Protein AF-0000000068158642 (afdb_homodimer)

pLDDT: mean 94.99, std 10.44, range [26.94, 99.0]

Organism: Acanthamoeba castellanii (strain ATCC 30010 / Neff) (NCBI:txid1257118)

Secondary structure (DSSP, 8-state):
-----B-----S---PPBHHHHHHH--B---B-SPPPPHHHHHHHHHHHHT---GGG----EEEEEEHHHHHHHHHHHHHHHHHT----SS---GGG--HHHHHHHHHHHHHHHHHTT--TT-HHHHHHHHHGGGGGGG-SEEEEEEE---TTSHHHHHHHHHHHHHHHHHHHHTT-EEEEEGGGGGGHHHHHHHHT--TTSEEEEEEEEESB-TT-GGGG----B--HHHHEEEE-/-----B-----S---PPBHHHHHHH--B---B-SPPPPHHHHHHHHHHHHT---GGG----EEEEEEHHHHHHHHHHHHHHHHHT----SS---GGG--HHHHHHHHHHHHHHHHHTT--TT-HHHHHHHHHGGGGGGG-SEEEEEEE---TTSHHHHHHHHHHHHHHHHHHHHTT-EEEEEGGGGGGHHHHHHHHT--TTSEEEEEEEEESB-TT-GGGG----B--HHHHEEEE-

Foldseek 3Di:
DPPDDDDPDDPDDDQFDDLVCLVVVADAFLAADLDDDDPVLLVVLLNQLQPFAADVRPSFKDKDKDFDPLLVVQLVLVVVCVVVVNFDFPDDDDLVPQDDPRNVQVVVQVCLQCVLVVHDPPNPVSVSVSVSSVSCLSSFRIKMWIWGADDDPCVRVVVSSVRSVVSSQSSQSRVQKHKHKAQPVNRHQVSNCVSVVNDPRIHTRTMIRMHHHDCPDSSRVDDDDDDDCVVPDDDDD/DPPDDDDPPDPDDDQFDDLVCLVVVADAFLAADLDDDDPVLLVVLLNQLQPFAADVRPSFKDKDKDFDPLLVVQLVLVVVCVVVVNFDFPDDDDLVPQDDPRNVQVVVQVCLQCVLVVHDPPNPVSVSVSVSSVSCLSSFRIKMWIWGADDDPCVRVVVSSVRSVVSSQSSQSRVQKHKHKAQPVNRHQVSNCVSVVNDPRIHTRTMIRMHHHDCPDSSRVDDDDDDDCVVPDDDDD

InterPro domains:
  IPR000415 Nitroreductase-like [G3DSA:3.40.109.10] (5-233)
  IPR000415 Nitroreductase-like [SSF55469] (18-235)
  IPR029479 Nitroreductase [PF00881] (23-212)

Nearest PDB structures (foldseek):
  2wzw-assembly1_A  TM=9.765E-01  e=5.712E-23  Mycolicibacterium smegmatis MC2 155
  7dp0-assembly1_B  TM=9.564E-01  e=5.219E-20  Sphingopyxis sp.
  3gr3-assembly1_B  TM=9.507E-01  e=3.679E-20  Bartonella henselae str. Houston-1
  7dp2-assembly1_B  TM=9.482E-01  e=2.517E-19  Sphingopyxis sp.
  7dp1-assembly1_B  TM=9.416E-01  e=1.532E-18  Sphingopyxis sp.

Radius of gyration: 21.52 Å; Cα contacts (8 Å, |Δi|>4): 950; chains: 2; bounding box: 59×61×52 Å

Solvent-accessible surface area (backbone atoms only — not comparable to full-atom values): 24479 Å² total; per-residue (Å²): 129,83,80,66,56,46,78,78,79,74,92,59,91,79,82,44,34,35,33,64,58,16,46,60,64,47,59,61,44,45,23,28,32,69,59,71,72,58,66,70,58,54,50,51,28,49,57,48,17,59,50,41,69,32,80,62,53,31,64,61,55,39,34,36,39,32,21,62,65,44,36,54,51,49,26,51,53,48,46,54,29,58,75,68,69,56,70,37,49,72,63,80,84,59,79,84,51,42,56,71,71,30,30,52,35,29,50,52,44,50,51,46,47,34,52,48,62,70,39,56,91,84,35,60,67,51,48,51,54,58,60,48,37,63,47,50,39,33,46,28,37,30,32,41,37,41,24,27,68,76,40,94,70,32,31,69,61,27,18,31,46,16,16,26,50,41,38,32,46,40,41,31,29,21,68,72,29,32,32,23,81,32,58,72,58,15,39,34,30,52,59,52,26,66,79,70,70,50,64,84,70,49,39,38,62,34,25,31,28,28,27,38,63,27,86,80,30,47,44,45,70,47,77,85,62,31,74,47,64,78,78,34,44,46,82,42,90,130,83,80,66,56,46,77,79,80,73,93,59,90,80,82,42,34,35,33,64,58,17,45,60,63,47,60,61,43,47,22,29,31,68,59,71,72,55,66,70,58,54,51,52,28,50,57,50,17,57,51,41,70,33,79,62,51,30,65,60,54,39,34,37,40,32,21,63,66,45,35,55,52,49,27,51,53,48,46,54,30,60,75,67,69,58,70,36,48,70,61,81,84,60,78,83,52,43,56,70,71,31,30,52,34,29,51,52,44,50,50,46,48,34,52,47,62,70,39,56,90,84,34,62,66,53,47,51,55,58,60,48,36,63,47,51,40,34,47,27,36,31,33,41,36,42,24,27,68,75,43,94,70,32,30,68,60,26,18,28,45,16,17,26,48,41,40,32,47,41,42,32,30,22,68,71,31,32,32,23,80,31,59,72,58,16,38,35,28,52,58,50,26,64,77,71,70,49,63,85,70,49,37,37,64,35,26,32,27,28,25,38,63,27,86,81,31,47,45,46,72,48,78,84,60,30,74,47,62,79,80,33,47,46,82,41,90

Structure (mmCIF, N/CA/C/O backbone):
data_AF-0000000068158642-model_v1
#
loop_
_entity.id
_entity.type
_entity.pdbx_description
1 polymer Oxidoreductase
#
loop_
_atom_site.group_PDB
_atom_site.id
_atom_site.type_symbol
_atom_site.label_atom_id
_atom_site.label_alt_id
_atom_site.label_comp_id
_atom_site.label_asym_id
_atom_site.label_entity_id
_atom_site.label_seq_id
_atom_site.pdbx_PDB_ins_code
_atom_site.Cartn_x
_atom_site.Cartn_y
_atom_site.Cartn_z
_atom_site.occupancy
_atom_site.B_iso_or_equiv
_atom_site.auth_seq_id
_atom_site.auth_comp_id
_atom_site.auth_asym_id
_atom_site.auth_atom_id
_atom_site.pdbx_PDB_model_num
ATOM 1 N N . MET A 1 1 ? 29.781 3.342 4.121 1 26.94 1 MET A N 1
ATOM 2 C CA . MET A 1 1 ? 29.641 3.869 2.77 1 26.94 1 MET A CA 1
ATOM 3 C C . MET A 1 1 ? 28.297 4.555 2.594 1 26.94 1 MET A C 1
ATOM 5 O O . MET A 1 1 ? 27.25 4.004 2.971 1 26.94 1 MET A O 1
ATOM 9 N N . THR A 1 2 ? 28.219 5.852 2.5 1 36.25 2 THR A N 1
ATOM 10 C CA . THR A 1 2 ? 27.016 6.688 2.479 1 36.25 2 THR A CA 1
ATOM 11 C C . THR A 1 2 ? 26.125 6.312 1.304 1 36.25 2 THR A C 1
ATOM 13 O O . THR A 1 2 ? 26.547 6.359 0.149 1 36.25 2 THR A O 1
ATOM 16 N N . THR A 1 3 ? 25.156 5.48 1.402 1 42.94 3 THR A N 1
ATOM 17 C CA . THR A 1 3 ? 24.297 5.078 0.294 1 42.94 3 THR A CA 1
ATOM 18 C C . THR A 1 3 ? 23.766 6.301 -0.445 1 42.94 3 THR A C 1
ATOM 20 O O . THR A 1 3 ? 23.203 7.215 0.173 1 42.94 3 THR A O 1
ATOM 23 N N . GLU A 1 4 ? 24.328 6.473 -1.646 1 50.06 4 GLU A N 1
ATOM 24 C CA . GLU A 1 4 ? 23.891 7.582 -2.492 1 50.06 4 GLU A CA 1
ATOM 25 C C . GLU A 1 4 ? 22.438 7.422 -2.904 1 50.06 4 GLU A C 1
ATOM 27 O O . GLU A 1 4 ? 22.062 6.434 -3.541 1 50.06 4 GLU A O 1
ATOM 32 N N . LEU A 1 5 ? 21.547 8.281 -2.42 1 55.75 5 LEU A N 1
ATOM 33 C CA . LEU A 1 5 ? 20.141 8.32 -2.773 1 55.75 5 LEU A CA 1
ATOM 34 C C . LEU A 1 5 ? 19.953 8.781 -4.215 1 55.75 5 LEU A C 1
ATOM 36 O O . LEU A 1 5 ? 20.797 9.5 -4.754 1 55.75 5 LEU A O 1
ATOM 40 N N . VAL A 1 6 ? 19.016 8.156 -4.98 1 61.66 6 VAL A N 1
ATOM 41 C CA . VAL A 1 6 ? 18.797 8.453 -6.391 1 61.66 6 VAL A CA 1
ATOM 42 C C . VAL A 1 6 ? 17.391 9.008 -6.598 1 61.66 6 VAL A C 1
ATOM 44 O O . VAL A 1 6 ? 16.469 8.648 -5.863 1 61.66 6 VAL A O 1
ATOM 47 N N . ARG A 1 7 ? 17.25 10.055 -7.492 1 63.97 7 ARG A N 1
ATOM 48 C CA . ARG A 1 7 ? 15.969 10.484 -8.023 1 63.97 7 ARG A CA 1
ATOM 49 C C . ARG A 1 7 ? 15.75 9.961 -9.438 1 63.97 7 ARG A C 1
ATOM 51 O O . ARG A 1 7 ? 16.625 10.109 -10.297 1 63.97 7 ARG A O 1
ATOM 58 N N . TYR A 1 8 ? 14.742 9.242 -9.727 1 60.84 8 TYR A N 1
ATOM 59 C CA . TYR A 1 8 ? 14.484 8.664 -11.039 1 60.84 8 TYR A CA 1
ATOM 60 C C . TYR A 1 8 ? 13.766 9.664 -11.945 1 60.84 8 TYR A C 1
ATOM 62 O O . TYR A 1 8 ? 12.539 9.797 -11.883 1 60.84 8 TYR A O 1
ATOM 70 N N . ASN A 1 9 ? 14.5 10.695 -12.523 1 55.75 9 ASN A N 1
ATOM 71 C CA . ASN A 1 9 ? 13.945 11.711 -13.414 1 55.75 9 ASN A CA 1
ATOM 72 C C . ASN A 1 9 ? 14.312 11.445 -14.867 1 55.75 9 ASN A C 1
ATOM 74 O O . ASN A 1 9 ? 15.492 11.461 -15.219 1 55.75 9 ASN A O 1
ATOM 78 N N . ASP A 1 10 ? 13.727 10.328 -15.594 1 57.44 10 ASP A N 1
ATOM 79 C CA . ASP A 1 10 ? 14.266 10.062 -16.922 1 57.44 10 ASP A CA 1
ATOM 80 C C . ASP A 1 10 ? 13.391 10.695 -18 1 57.44 10 ASP A C 1
ATOM 82 O O . ASP A 1 10 ? 12.164 10.68 -17.906 1 57.44 10 ASP A O 1
ATOM 86 N N . ASN A 1 11 ? 13.969 11.57 -18.812 1 54.75 11 ASN A N 1
ATOM 87 C CA . ASN A 1 11 ? 13.484 12.266 -20 1 54.75 11 ASN A CA 1
ATOM 88 C C . ASN A 1 11 ? 13.25 11.297 -21.156 1 54.75 11 ASN A C 1
ATOM 90 O O . ASN A 1 11 ? 13.109 11.719 -22.297 1 54.75 11 ASN A O 1
ATOM 94 N N . LYS A 1 12 ? 13.219 9.938 -20.922 1 61.53 12 LYS A N 1
ATOM 95 C CA . LYS A 1 12 ? 12.938 9.055 -22.047 1 61.53 12 LYS A CA 1
ATOM 96 C C . LYS A 1 12 ? 11.445 9.023 -22.375 1 61.53 12 LYS A C 1
ATOM 98 O O . LYS A 1 12 ? 10.625 9.383 -21.531 1 61.53 12 LYS A O 1
ATOM 103 N N . ALA A 1 13 ? 11.219 8.664 -23.625 1 72.38 13 ALA A N 1
ATOM 104 C CA . ALA A 1 13 ? 9.836 8.5 -24.062 1 72.38 13 ALA A CA 1
ATOM 105 C C . ALA A 1 13 ? 9.023 7.711 -23.031 1 72.38 13 ALA A C 1
ATOM 107 O O . ALA A 1 13 ? 9.484 6.691 -22.516 1 72.38 13 ALA A O 1
ATOM 108 N N . ASP A 1 14 ? 7.973 8.359 -22.484 1 86.62 14 ASP A N 1
ATOM 109 C CA . ASP A 1 14 ? 7.066 7.742 -21.531 1 86.62 14 ASP A CA 1
ATOM 110 C C . ASP A 1 14 ? 5.895 7.066 -22.234 1 86.62 14 ASP A C 1
ATOM 112 O O . ASP A 1 14 ? 4.98 7.742 -22.719 1 86.62 14 ASP A O 1
ATOM 116 N N . ASP A 1 15 ? 6 5.738 -22.25 1 90.12 15 ASP A N 1
ATOM 117 C CA . ASP A 1 15 ? 4.961 5 -22.969 1 90.12 15 ASP A CA 1
ATOM 118 C C . ASP A 1 15 ? 4.004 4.32 -21.984 1 90.12 15 ASP A C 1
ATOM 120 O O . ASP A 1 15 ? 3.297 3.379 -22.359 1 90.12 15 ASP A O 1
ATOM 124 N N . THR A 1 16 ? 4.035 4.766 -20.75 1 97.5 16 THR A N 1
ATOM 125 C CA . THR A 1 16 ? 3.113 4.164 -19.797 1 97.5 16 THR A CA 1
ATOM 126 C C . THR A 1 16 ? 1.706 4.727 -19.969 1 97.5 16 THR A C 1
ATOM 128 O O . THR A 1 16 ? 1.535 5.832 -20.484 1 97.5 16 THR A O 1
ATOM 131 N N . LEU A 1 17 ? 0.718 3.979 -19.594 1 97.31 17 LEU A N 1
ATOM 132 C CA . LEU A 1 17 ? -0.669 4.43 -19.578 1 97.31 17 LEU A CA 1
ATOM 133 C C . LEU A 1 17 ? -0.838 5.633 -18.656 1 97.31 17 LEU A C 1
ATOM 135 O O . LEU A 1 17 ? 0.002 5.883 -17.781 1 97.31 17 LEU A O 1
ATOM 139 N N . THR A 1 18 ? -1.949 6.363 -18.875 1 97.38 18 THR A N 1
ATOM 140 C CA . THR A 1 18 ? -2.305 7.371 -17.875 1 97.38 18 THR A CA 1
ATOM 141 C C . THR A 1 18 ? -2.572 6.723 -16.516 1 97.38 18 THR A C 1
ATOM 143 O O . THR A 1 18 ? -2.834 5.52 -16.438 1 97.38 18 THR A O 1
ATOM 146 N N . PHE A 1 19 ? -2.51 7.504 -15.547 1 98.44 19 PHE A N 1
ATOM 147 C CA . PHE A 1 19 ? -2.74 6.934 -14.227 1 98.44 19 PHE A CA 1
ATOM 148 C C . PHE A 1 19 ? -4.145 6.352 -14.125 1 98.44 19 PHE A C 1
ATOM 150 O O . PHE A 1 19 ? -4.328 5.242 -13.617 1 98.44 19 PHE A O 1
ATOM 157 N N . LYS A 1 20 ? -5.121 7.098 -14.508 1 97.69 20 LYS A N 1
ATOM 158 C CA . LYS A 1 20 ? -6.508 6.645 -14.398 1 97.69 20 LYS A CA 1
ATOM 159 C C . LYS A 1 20 ? -6.719 5.34 -15.156 1 97.69 20 LYS A C 1
ATOM 161 O O . LYS A 1 20 ? -7.336 4.406 -14.641 1 97.69 20 LYS A O 1
ATOM 166 N N . GLN A 1 21 ? -6.195 5.238 -16.344 1 96.5 21 GLN A N 1
ATOM 167 C CA . GLN A 1 21 ? -6.289 3.996 -17.094 1 96.5 21 GLN A CA 1
ATOM 168 C C . GLN A 1 21 ? -5.586 2.854 -16.375 1 96.5 21 GLN A C 1
ATOM 170 O O . GLN A 1 21 ? -6.094 1.731 -16.328 1 96.5 21 GLN A O 1
ATOM 175 N N . THR A 1 22 ? -4.387 3.174 -15.836 1 98.25 22 THR A N 1
ATOM 176 C CA . THR A 1 22 ? -3.584 2.174 -15.141 1 98.25 22 THR A CA 1
ATOM 177 C C . THR A 1 22 ? -4.359 1.579 -13.969 1 98.25 22 THR A C 1
ATOM 179 O O . THR A 1 22 ? -4.5 0.358 -13.867 1 98.25 22 THR A O 1
ATOM 182 N N . VAL A 1 23 ? -4.887 2.426 -13.117 1 97.94 23 VAL A N 1
ATOM 183 C CA . VAL A 1 23 ? -5.488 1.984 -11.859 1 97.94 23 VAL A CA 1
ATOM 184 C C . VAL A 1 23 ? -6.824 1.297 -12.141 1 97.94 23 VAL A C 1
ATOM 186 O O . VAL A 1 23 ? -7.188 0.338 -11.453 1 97.94 23 VAL A O 1
ATOM 189 N N . ARG A 1 24 ? -7.547 1.71 -13.125 1 94.88 24 ARG A N 1
ATOM 190 C CA . ARG A 1 24 ? -8.883 1.18 -13.398 1 94.88 24 ARG A CA 1
ATOM 191 C C . ARG A 1 24 ? -8.805 -0.094 -14.234 1 94.88 24 ARG A C 1
ATOM 193 O O . ARG A 1 24 ? -9.773 -0.852 -14.305 1 94.88 24 ARG A O 1
ATOM 200 N N . SER A 1 25 ? -7.645 -0.332 -14.82 1 93.94 25 SER A N 1
ATOM 201 C CA . SER A 1 25 ? -7.504 -1.557 -15.602 1 93.94 25 SER A CA 1
ATOM 202 C C . SER A 1 25 ? -6.766 -2.633 -14.812 1 93.94 25 SER A C 1
ATOM 204 O O . SER A 1 25 ? -6.789 -3.809 -15.18 1 93.94 25 SER A O 1
ATOM 206 N N . ARG A 1 26 ? -6.055 -2.221 -13.766 1 97.31 26 ARG A N 1
ATOM 207 C CA . ARG A 1 26 ? -5.324 -3.207 -12.977 1 97.31 26 ARG A CA 1
ATOM 208 C C . ARG A 1 26 ? -6.273 -4.219 -12.344 1 97.31 26 ARG A C 1
ATOM 210 O O . ARG A 1 26 ? -7.277 -3.84 -11.742 1 97.31 26 ARG A O 1
ATOM 217 N N . ARG A 1 27 ? -5.996 -5.41 -12.477 1 96 27 ARG A N 1
ATOM 218 C CA . ARG A 1 27 ? -6.691 -6.523 -11.836 1 96 27 ARG A CA 1
ATOM 219 C C . ARG A 1 27 ? -5.715 -7.637 -11.477 1 96 27 ARG A C 1
ATOM 221 O O . ARG A 1 27 ? -4.562 -7.629 -11.906 1 96 27 ARG A O 1
ATOM 228 N N . SER A 1 28 ? -6.18 -8.555 -10.633 1 97.75 28 SER A N 1
ATOM 229 C CA . SER A 1 28 ? -5.355 -9.711 -10.281 1 97.75 28 SER A CA 1
ATOM 230 C C . SER A 1 28 ? -5.465 -10.805 -11.336 1 97.75 28 SER A C 1
ATOM 232 O O . SER A 1 28 ? -6.523 -11.422 -11.492 1 97.75 28 SER A O 1
ATOM 234 N N . TYR A 1 29 ? -4.367 -11.031 -12.039 1 97.81 29 TYR A N 1
ATOM 235 C CA . TYR A 1 29 ? -4.316 -12.086 -13.047 1 97.81 29 TYR A CA 1
ATOM 236 C C . TYR A 1 29 ? -3.889 -13.406 -12.422 1 97.81 29 TYR A C 1
ATOM 238 O O . TYR A 1 29 ? -2.947 -13.453 -11.625 1 97.81 29 TYR A O 1
ATOM 246 N N . ARG A 1 30 ? -4.566 -14.461 -12.797 1 98.25 30 ARG A N 1
ATOM 247 C CA . ARG A 1 30 ? -4.258 -15.789 -12.281 1 98.25 30 ARG A CA 1
ATOM 248 C C . ARG A 1 30 ? -3.941 -16.766 -13.414 1 98.25 30 ARG A C 1
ATOM 250 O O . ARG A 1 30 ? -4.469 -17.875 -13.453 1 98.25 30 ARG A O 1
ATOM 257 N N . GLY A 1 31 ? -3.119 -16.359 -14.273 1 98.5 31 GLY A N 1
ATOM 258 C CA . GLY A 1 31 ? -2.588 -17.062 -15.422 1 98.5 31 GLY A CA 1
ATOM 259 C C . GLY A 1 31 ? -1.675 -16.219 -16.281 1 98.5 31 GLY A C 1
ATOM 260 O O . GLY A 1 31 ? -2.033 -15.094 -16.656 1 98.5 31 GLY A O 1
ATOM 261 N N . PHE A 1 32 ? -0.493 -16.766 -16.609 1 98.88 32 PHE A N 1
ATOM 262 C CA . PHE A 1 32 ? 0.506 -15.977 -17.328 1 98.88 32 PHE A CA 1
ATOM 263 C C . PHE A 1 32 ? 1.149 -16.797 -18.438 1 98.88 32 PHE A C 1
ATOM 265 O O . PHE A 1 32 ? 1.192 -18.031 -18.359 1 98.88 32 PHE A O 1
ATOM 272 N N . LEU A 1 33 ? 1.556 -16.031 -19.484 1 98.62 33 LEU A N 1
ATOM 273 C CA . LEU A 1 33 ? 2.416 -16.656 -20.484 1 98.62 33 LEU A CA 1
ATOM 274 C C . LEU A 1 33 ? 3.816 -16.891 -19.938 1 98.62 33 LEU A C 1
ATOM 276 O O . LEU A 1 33 ? 4.258 -16.172 -19.031 1 98.62 33 LEU A O 1
ATOM 280 N N . SER A 1 34 ? 4.539 -17.859 -20.547 1 98 34 SER A N 1
ATOM 281 C CA . SER A 1 34 ? 5.883 -18.188 -20.078 1 98 34 SER A CA 1
ATOM 282 C C . SER A 1 34 ? 6.906 -17.172 -20.578 1 98 34 SER A C 1
ATOM 284 O O . SER A 1 34 ? 8.055 -17.172 -20.125 1 98 34 SER A O 1
ATOM 286 N N . THR A 1 35 ? 6.527 -16.219 -21.469 1 98.06 35 THR A N 1
ATOM 287 C CA . THR A 1 35 ? 7.438 -15.227 -22.031 1 98.06 35 THR A CA 1
ATOM 288 C C . THR A 1 35 ? 8.031 -14.352 -20.922 1 98.06 35 THR A C 1
ATOM 290 O O . THR A 1 35 ? 7.293 -13.68 -20.203 1 98.06 35 THR A O 1
ATOM 293 N N . PRO A 1 36 ? 9.367 -14.391 -20.844 1 98.5 36 PRO A N 1
ATOM 294 C CA . PRO A 1 36 ? 9.969 -13.555 -19.797 1 98.5 36 PRO A CA 1
ATOM 295 C C . PRO A 1 36 ? 9.781 -12.062 -20.062 1 98.5 36 PRO A C 1
ATOM 297 O O . PRO A 1 36 ? 9.828 -11.625 -21.219 1 98.5 36 PRO A O 1
ATOM 300 N N . VAL A 1 37 ? 9.594 -11.359 -19.031 1 98.81 37 VAL A N 1
ATOM 301 C CA . VAL A 1 37 ? 9.594 -9.906 -19.125 1 98.81 37 VAL A CA 1
ATOM 302 C C . VAL A 1 37 ? 11.023 -9.406 -19.312 1 98.81 37 VAL A C 1
ATOM 304 O O . VAL A 1 37 ? 11.938 -9.836 -18.609 1 98.81 37 VAL A O 1
ATOM 307 N N . PRO A 1 38 ? 11.289 -8.469 -20.234 1 98.12 38 PRO A N 1
ATOM 308 C CA . PRO A 1 38 ? 12.641 -7.934 -20.406 1 98.12 38 PRO A CA 1
ATOM 309 C C . PRO A 1 38 ? 13.188 -7.285 -19.141 1 98.12 38 PRO A C 1
ATOM 311 O O . PRO A 1 38 ? 12.445 -6.609 -18.422 1 98.12 38 PRO A O 1
ATOM 314 N N . ASP A 1 39 ? 14.484 -7.469 -18.953 1 97.19 39 ASP A N 1
ATOM 315 C CA . ASP A 1 39 ? 15.156 -6.965 -17.766 1 97.19 39 ASP A CA 1
ATOM 316 C C . ASP A 1 39 ? 14.953 -5.457 -17.609 1 97.19 39 ASP A C 1
ATOM 318 O O . ASP A 1 39 ? 14.766 -4.953 -16.5 1 97.19 39 ASP A O 1
ATOM 322 N N . GLU A 1 40 ? 15.039 -4.746 -18.672 1 96.56 40 GLU A N 1
ATOM 323 C CA . GLU A 1 40 ? 14.906 -3.295 -18.625 1 96.56 40 GLU A CA 1
ATOM 324 C C . GLU A 1 40 ? 13.539 -2.877 -18.094 1 96.56 40 GLU A C 1
ATOM 326 O O . GLU A 1 40 ? 13.422 -1.875 -17.391 1 96.56 40 GLU A O 1
ATOM 331 N N . ILE A 1 41 ? 12.492 -3.625 -18.453 1 97.94 41 ILE A N 1
ATOM 332 C CA . ILE A 1 41 ? 11.141 -3.328 -18 1 97.94 41 ILE A CA 1
ATOM 333 C C . ILE A 1 41 ? 11.031 -3.637 -16.5 1 97.94 41 ILE A C 1
ATOM 335 O O . ILE A 1 41 ? 10.469 -2.85 -15.742 1 97.94 41 ILE A O 1
ATOM 339 N N . ILE A 1 42 ? 11.641 -4.754 -16.047 1 98.62 42 ILE A N 1
ATOM 340 C CA . ILE A 1 42 ? 11.625 -5.105 -14.625 1 98.62 42 ILE A CA 1
ATOM 341 C C . ILE A 1 42 ? 12.336 -4.016 -13.82 1 98.62 42 ILE A C 1
ATOM 343 O O . ILE A 1 42 ? 11.852 -3.615 -12.758 1 98.62 42 ILE A O 1
ATOM 347 N N . GLN A 1 43 ? 13.438 -3.514 -14.344 1 97.75 43 GLN A N 1
ATOM 348 C CA . GLN A 1 43 ? 14.172 -2.443 -13.672 1 97.75 43 GLN A CA 1
ATOM 349 C C . GLN A 1 43 ? 13.312 -1.188 -13.539 1 97.75 43 GLN A C 1
ATOM 351 O O . GLN A 1 43 ? 13.297 -0.549 -12.484 1 97.75 43 GLN A O 1
ATOM 356 N N . GLU A 1 44 ? 12.562 -0.827 -14.578 1 97.44 44 GLU A N 1
ATOM 357 C CA . GLU A 1 44 ? 11.695 0.346 -14.523 1 97.44 44 GLU A CA 1
ATOM 358 C C . GLU A 1 44 ? 10.578 0.158 -13.5 1 97.44 44 GLU A C 1
ATOM 360 O O . GLU A 1 44 ? 10.227 1.093 -12.781 1 97.44 44 GLU A O 1
ATOM 365 N N . VAL A 1 45 ? 10.031 -1.035 -13.445 1 98.62 45 VAL A N 1
ATOM 366 C CA . VAL A 1 45 ? 8.977 -1.345 -12.484 1 98.62 45 VAL A CA 1
ATOM 367 C C . VAL A 1 45 ? 9.523 -1.197 -11.062 1 98.62 45 VAL A C 1
ATOM 369 O O . VAL A 1 45 ? 8.867 -0.618 -10.195 1 98.62 45 VAL A O 1
ATOM 372 N N . LEU A 1 46 ? 10.734 -1.69 -10.852 1 98.69 46 LEU A N 1
ATOM 373 C CA . LEU A 1 46 ? 11.359 -1.625 -9.531 1 98.69 46 LEU A CA 1
ATOM 374 C C . LEU A 1 46 ? 11.68 -0.182 -9.156 1 98.69 46 LEU A C 1
ATOM 376 O O . LEU A 1 46 ? 11.484 0.218 -8 1 98.69 46 LEU A O 1
ATOM 380 N N . LYS A 1 47 ? 12.156 0.606 -10.086 1 97.25 47 LYS A N 1
ATOM 381 C CA . LYS A 1 47 ? 12.406 2.02 -9.82 1 97.25 47 LYS A CA 1
ATOM 382 C C . LYS A 1 47 ? 11.125 2.736 -9.398 1 97.25 47 LYS A C 1
ATOM 384 O O . LYS A 1 47 ? 11.133 3.539 -8.461 1 97.25 47 LYS A O 1
ATOM 389 N N . ASP A 1 48 ? 10.023 2.457 -10.117 1 98.12 48 ASP A N 1
ATOM 390 C CA . ASP A 1 48 ? 8.742 3.035 -9.742 1 98.12 48 ASP A CA 1
ATOM 391 C C . ASP A 1 48 ? 8.344 2.621 -8.328 1 98.12 48 ASP A C 1
ATOM 393 O O . ASP A 1 48 ? 7.945 3.461 -7.516 1 98.12 48 ASP A O 1
ATOM 397 N N . ALA A 1 49 ? 8.453 1.331 -8.008 1 98.69 49 ALA A N 1
ATOM 398 C CA . ALA A 1 49 ? 8.047 0.807 -6.707 1 98.69 49 ALA A CA 1
ATOM 399 C C . ALA A 1 49 ? 8.852 1.455 -5.582 1 98.69 49 ALA A C 1
ATOM 401 O O . ALA A 1 49 ? 8.312 1.746 -4.516 1 98.69 49 ALA A O 1
ATOM 402 N N . GLN A 1 50 ? 10.086 1.78 -5.836 1 97.25 50 GLN A N 1
ATOM 403 C CA . GLN A 1 50 ? 10.977 2.369 -4.84 1 97.25 50 GLN A CA 1
ATOM 404 C C . GLN A 1 50 ? 10.547 3.789 -4.484 1 97.25 50 GLN A C 1
ATOM 406 O O . GLN A 1 50 ? 10.961 4.332 -3.459 1 97.25 50 GLN A O 1
ATOM 411 N N . CYS A 1 51 ? 9.75 4.375 -5.297 1 97.44 51 CYS A N 1
ATOM 412 C CA . CYS A 1 51 ? 9.305 5.746 -5.059 1 97.44 51 CYS A CA 1
ATOM 413 C C . CYS A 1 51 ? 8.172 5.785 -4.043 1 97.44 51 CYS A C 1
ATOM 415 O O . CYS A 1 51 ? 7.73 6.863 -3.643 1 97.44 51 CYS A O 1
ATOM 417 N N . ALA A 1 52 ? 7.719 4.594 -3.576 1 98.38 52 ALA A N 1
ATOM 418 C CA . ALA A 1 52 ? 6.68 4.555 -2.549 1 98.38 52 ALA A CA 1
ATOM 419 C C . ALA A 1 52 ? 7.148 5.238 -1.269 1 98.38 52 ALA A C 1
ATOM 421 O O . ALA A 1 52 ? 8.328 5.164 -0.913 1 98.38 52 ALA A O 1
ATOM 422 N N . PRO A 1 53 ? 6.223 5.984 -0.584 1 98.44 53 PRO A N 1
ATOM 423 C CA . PRO A 1 53 ? 6.594 6.484 0.743 1 98.44 53 PRO A CA 1
ATOM 424 C C . PRO A 1 53 ? 6.703 5.367 1.781 1 98.44 53 PRO A C 1
ATOM 426 O O . PRO A 1 53 ? 6.227 4.254 1.548 1 98.44 53 PRO A O 1
ATOM 429 N N . SER A 1 54 ? 7.367 5.629 2.83 1 98.62 54 SER A N 1
ATOM 430 C CA . SER A 1 54 ? 7.418 4.785 4.02 1 98.62 54 SER A CA 1
ATOM 431 C C . SER A 1 54 ? 7.551 5.625 5.285 1 98.62 54 SER A C 1
ATOM 433 O O . SER A 1 54 ? 8.031 6.758 5.238 1 98.62 54 SER A O 1
ATOM 435 N N . ASN A 1 55 ? 6.988 5.062 6.363 1 98.31 55 ASN A N 1
ATOM 436 C CA . ASN A 1 55 ? 7.09 5.75 7.648 1 98.31 55 ASN A CA 1
ATOM 437 C C . ASN A 1 55 ? 8.531 6.141 7.965 1 98.31 55 ASN A C 1
ATOM 439 O O . ASN A 1 55 ? 9.422 5.293 7.957 1 98.31 55 ASN A O 1
ATOM 443 N N . CYS A 1 56 ? 8.773 7.496 8.141 1 97.75 56 CYS A N 1
ATOM 444 C CA . CYS A 1 56 ? 10.086 8.039 8.5 1 97.75 56 CYS A CA 1
ATOM 445 C C . CYS A 1 56 ? 11.102 7.797 7.391 1 97.75 56 CYS A C 1
ATOM 447 O O . CYS A 1 56 ? 12.305 7.809 7.637 1 97.75 56 CYS A O 1
ATOM 449 N N . ASN A 1 57 ? 10.609 7.457 6.203 1 97.75 57 ASN A N 1
ATOM 450 C CA . ASN A 1 57 ? 11.438 7.18 5.035 1 97.75 57 ASN A CA 1
ATOM 451 C C . ASN A 1 57 ? 12.406 6.027 5.293 1 97.75 57 ASN A C 1
ATOM 453 O O . ASN A 1 57 ? 13.547 6.055 4.832 1 97.75 57 ASN A O 1
ATOM 457 N N . THR A 1 58 ? 11.953 5.035 6.023 1 98.44 58 THR A N 1
ATOM 458 C CA . THR A 1 58 ? 12.82 3.91 6.359 1 98.44 58 THR A CA 1
ATOM 459 C C . THR A 1 58 ? 13.078 3.037 5.133 1 98.44 58 THR A C 1
ATOM 461 O O . THR A 1 58 ? 14.039 2.264 5.102 1 98.44 58 THR A O 1
ATOM 464 N N . GLN A 1 59 ? 12.219 3.066 4.117 1 98.5 59 GLN A N 1
ATOM 465 C CA . GLN A 1 59 ? 12.328 2.25 2.912 1 98.5 59 GLN A CA 1
ATOM 466 C C . GLN A 1 59 ? 12.586 0.787 3.26 1 98.5 59 GLN A C 1
ATOM 468 O O . GLN A 1 59 ? 13.602 0.219 2.859 1 98.5 59 GLN A O 1
ATOM 473 N N . PRO A 1 60 ? 11.555 0.169 3.936 1 98.75 60 PRO A N 1
ATOM 474 C CA . PRO A 1 60 ? 11.805 -1.118 4.59 1 98.75 60 PRO A CA 1
ATOM 475 C C . PRO A 1 60 ? 11.602 -2.305 3.652 1 98.75 60 PRO A C 1
ATOM 477 O O . PRO A 1 60 ? 11.617 -3.457 4.094 1 98.75 60 PRO A O 1
ATOM 480 N N . TRP A 1 61 ? 11.5 -2.143 2.412 1 98.75 61 TRP A N 1
ATOM 481 C CA . TRP A 1 61 ? 11.242 -3.234 1.479 1 98.75 61 TRP A CA 1
ATOM 482 C C . TRP A 1 61 ? 12.539 -3.943 1.103 1 98.75 61 TRP A C 1
ATOM 484 O O . TRP A 1 61 ? 13.523 -3.295 0.74 1 98.75 61 TRP A O 1
ATOM 494 N N . ASN A 1 62 ? 12.594 -5.207 1.302 1 98.81 62 ASN A N 1
ATOM 495 C CA . ASN A 1 62 ? 13.602 -6.141 0.815 1 98.81 62 ASN A CA 1
ATOM 496 C C . ASN A 1 62 ? 13.016 -7.133 -0.187 1 98.81 62 ASN A C 1
ATOM 498 O O . ASN A 1 62 ? 12.367 -8.109 0.203 1 98.81 62 ASN A O 1
ATOM 502 N N . VAL A 1 63 ? 13.312 -6.898 -1.473 1 98.94 63 VAL A N 1
ATOM 503 C CA . VAL A 1 63 ? 12.594 -7.574 -2.545 1 98.94 63 VAL A CA 1
ATOM 504 C C . VAL A 1 63 ? 13.5 -8.602 -3.213 1 98.94 63 VAL A C 1
ATOM 506 O O . VAL A 1 63 ? 14.664 -8.312 -3.51 1 98.94 63 VAL A O 1
ATOM 509 N N . HIS A 1 64 ? 12.977 -9.734 -3.406 1 98.94 64 HIS A N 1
ATOM 510 C CA . HIS A 1 64 ? 13.664 -10.789 -4.148 1 98.94 64 HIS A CA 1
ATOM 511 C C . HIS A 1 64 ? 12.914 -11.133 -5.434 1 98.94 64 HIS A C 1
ATOM 513 O O . HIS A 1 64 ? 11.766 -11.578 -5.391 1 98.94 64 HIS A O 1
ATOM 519 N N . ILE A 1 65 ? 13.523 -10.852 -6.586 1 98.94 65 ILE A N 1
ATOM 520 C CA . ILE A 1 65 ? 12.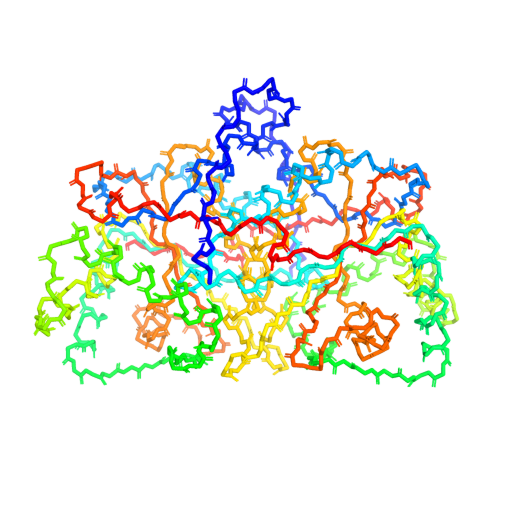992 -11.242 -7.883 1 98.94 65 ILE A CA 1
ATOM 521 C C . ILE A 1 65 ? 13.523 -12.617 -8.266 1 98.94 65 ILE A C 1
ATOM 523 O O . ILE A 1 65 ? 14.742 -12.805 -8.383 1 98.94 65 ILE A O 1
ATOM 527 N N . VAL A 1 66 ? 12.609 -13.57 -8.445 1 98.94 66 VAL A N 1
ATOM 528 C CA . VAL A 1 66 ? 13 -14.945 -8.75 1 98.94 66 VAL A CA 1
ATOM 529 C C . VAL A 1 66 ? 12.492 -15.336 -10.133 1 98.94 66 VAL A C 1
ATOM 531 O O . VAL A 1 66 ? 11.312 -15.125 -10.445 1 98.94 66 VAL A O 1
ATOM 534 N N . SER A 1 67 ? 13.344 -15.906 -11 1 98.81 67 SER A N 1
ATOM 535 C CA . SER A 1 67 ? 13.008 -16.297 -12.367 1 98.81 67 SER A CA 1
ATOM 536 C C . SER A 1 67 ? 13.773 -17.562 -12.781 1 98.81 67 SER A C 1
ATOM 538 O O . SER A 1 67 ? 14.68 -18 -12.07 1 98.81 67 SER A O 1
ATOM 540 N N . GLY A 1 68 ? 13.375 -18.156 -13.875 1 98.19 68 GLY A N 1
ATOM 541 C CA . GLY A 1 68 ? 14.117 -19.25 -14.484 1 98.19 68 GLY A CA 1
ATOM 542 C C . GLY A 1 68 ? 14.195 -20.484 -13.617 1 98.19 68 GLY A C 1
ATOM 543 O O . GLY A 1 68 ? 13.188 -20.906 -13.047 1 98.19 68 GLY A O 1
ATOM 544 N N . ALA A 1 69 ? 15.391 -21.062 -13.578 1 98.5 69 ALA A N 1
ATOM 545 C CA . ALA A 1 69 ? 15.594 -22.344 -12.883 1 98.5 69 ALA A CA 1
ATOM 546 C C . ALA A 1 69 ? 15.312 -22.188 -11.391 1 98.5 69 ALA A C 1
ATOM 548 O O . ALA A 1 69 ? 14.789 -23.109 -10.758 1 98.5 69 ALA A O 1
ATOM 549 N N . LYS A 1 70 ? 15.703 -21.047 -10.797 1 98.88 70 LYS A N 1
ATOM 550 C CA . LYS A 1 70 ? 1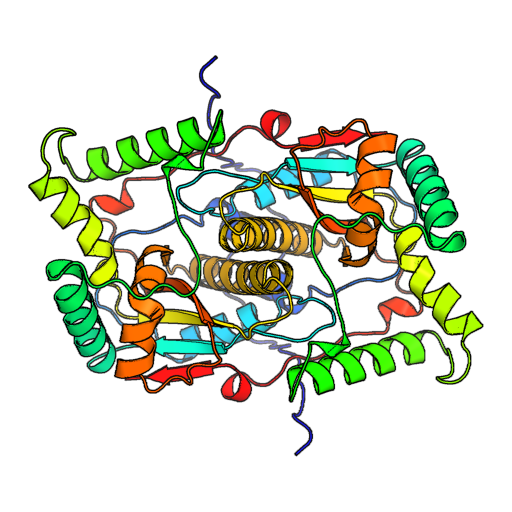5.484 -20.844 -9.367 1 98.88 70 LYS A CA 1
ATOM 551 C C . LYS A 1 70 ? 13.992 -20.797 -9.047 1 98.88 70 LYS A C 1
ATOM 553 O O . LYS A 1 70 ? 13.562 -21.266 -7.988 1 98.88 70 LYS A O 1
ATOM 558 N N . LEU A 1 71 ? 13.211 -20.25 -9.969 1 98.88 71 LEU A N 1
ATOM 559 C CA . LEU A 1 71 ? 11.766 -20.234 -9.766 1 98.88 71 LEU A CA 1
ATOM 560 C C . LEU A 1 71 ? 11.195 -21.641 -9.773 1 98.88 71 LEU A C 1
ATOM 562 O O . LEU A 1 71 ? 10.305 -21.969 -8.977 1 98.88 71 LEU A O 1
ATOM 566 N N . ALA A 1 72 ? 11.656 -22.453 -10.695 1 98.75 72 ALA A N 1
ATOM 567 C CA . ALA A 1 72 ? 11.227 -23.844 -10.75 1 98.75 72 ALA A CA 1
ATOM 568 C C . ALA A 1 72 ? 11.586 -24.578 -9.461 1 98.75 72 ALA A C 1
ATOM 570 O O . ALA A 1 72 ? 10.789 -25.359 -8.93 1 98.75 72 ALA A O 1
ATOM 571 N N . ASP A 1 73 ? 12.805 -24.328 -8.938 1 98.81 73 ASP A N 1
ATOM 572 C CA . ASP A 1 73 ? 13.242 -24.922 -7.676 1 98.81 73 ASP A CA 1
ATOM 573 C C . ASP A 1 73 ? 12.336 -24.484 -6.527 1 98.81 73 ASP A C 1
ATOM 575 O O . ASP A 1 73 ? 11.961 -25.297 -5.68 1 98.81 73 ASP A O 1
ATOM 579 N N . LEU A 1 74 ? 12.055 -23.266 -6.52 1 98.94 74 LEU A N 1
ATOM 580 C CA . LEU A 1 74 ? 11.211 -22.719 -5.469 1 98.94 74 LEU A CA 1
ATOM 581 C C . LEU A 1 74 ? 9.812 -23.328 -5.516 1 98.94 74 LEU A C 1
ATOM 583 O O . LEU A 1 74 ? 9.258 -23.703 -4.48 1 98.94 74 LEU A O 1
ATOM 587 N N . SER A 1 75 ? 9.25 -23.375 -6.703 1 98.94 75 SER A N 1
ATOM 588 C CA . SER A 1 75 ? 7.938 -23.984 -6.883 1 98.94 75 SER A CA 1
ATOM 589 C C . SER A 1 75 ? 7.918 -25.422 -6.367 1 98.94 75 SER A C 1
ATOM 591 O O . SER A 1 75 ? 7.004 -25.812 -5.633 1 98.94 75 SER A O 1
ATOM 593 N N . ARG A 1 76 ? 8.922 -26.172 -6.719 1 98.88 76 ARG A N 1
ATOM 594 C CA . ARG A 1 76 ? 9.008 -27.562 -6.281 1 98.88 76 ARG A CA 1
ATOM 595 C C . ARG A 1 76 ? 9.047 -27.656 -4.758 1 98.88 76 ARG A C 1
ATOM 597 O O . ARG A 1 76 ? 8.344 -28.469 -4.16 1 98.88 76 ARG A O 1
ATOM 604 N N . ALA A 1 77 ? 9.852 -26.859 -4.152 1 98.94 77 ALA A N 1
ATOM 605 C CA . ALA A 1 77 ? 10.008 -26.875 -2.701 1 98.94 77 ALA A CA 1
ATOM 606 C C . ALA A 1 77 ? 8.695 -26.516 -2.006 1 98.94 77 ALA A C 1
ATOM 608 O O . ALA A 1 77 ? 8.32 -27.141 -1.015 1 98.94 77 ALA A O 1
ATOM 609 N N . ILE A 1 78 ? 7.984 -25.516 -2.494 1 98.94 78 ILE A N 1
ATOM 610 C CA . ILE A 1 78 ? 6.738 -25.078 -1.878 1 98.94 78 ILE A CA 1
ATOM 611 C C . ILE A 1 78 ? 5.676 -26.156 -2.025 1 98.94 78 ILE A C 1
ATOM 613 O O . ILE A 1 78 ? 4.953 -26.469 -1.072 1 98.94 78 ILE A O 1
ATOM 617 N N . HIS A 1 79 ? 5.609 -26.734 -3.248 1 98.88 79 HIS A N 1
ATOM 618 C CA . HIS A 1 79 ? 4.645 -27.812 -3.459 1 98.88 79 HIS A CA 1
ATOM 619 C C . HIS A 1 79 ? 4.902 -28.969 -2.508 1 98.88 79 HIS A C 1
ATOM 621 O O . HIS A 1 79 ? 3.959 -29.562 -1.971 1 98.88 79 HIS A O 1
ATOM 627 N N . GLU A 1 80 ? 6.141 -29.344 -2.357 1 98.81 80 GLU A N 1
ATOM 628 C CA . GLU A 1 80 ? 6.48 -30.422 -1.446 1 98.81 80 GLU A CA 1
ATOM 629 C C . GLU A 1 80 ? 5.996 -30.141 -0.03 1 98.81 80 GLU A C 1
ATOM 631 O O . GLU A 1 80 ? 5.391 -31 0.615 1 98.81 80 GLU A O 1
ATOM 636 N N . LYS A 1 81 ? 6.242 -28.984 0.498 1 98.88 81 LYS A N 1
ATOM 637 C CA . LYS A 1 81 ? 5.828 -28.609 1.846 1 98.88 81 LYS A CA 1
ATOM 638 C C . LYS A 1 81 ? 4.309 -28.5 1.944 1 98.88 81 LYS A C 1
ATOM 640 O O . LYS A 1 81 ? 3.723 -28.859 2.971 1 98.88 81 LYS A O 1
ATOM 645 N N . ASN A 1 82 ? 3.697 -27.938 0.857 1 98.62 82 ASN A N 1
ATOM 646 C CA . ASN A 1 82 ? 2.24 -27.875 0.83 1 98.62 82 ASN A CA 1
ATOM 647 C C . ASN A 1 82 ? 1.608 -29.25 0.927 1 98.62 82 ASN A C 1
ATOM 649 O O . ASN A 1 82 ? 0.664 -29.453 1.691 1 98.62 82 ASN A O 1
ATOM 653 N N . ASP A 1 83 ? 2.115 -30.188 0.163 1 97.94 83 ASP A N 1
ATOM 654 C CA . ASP A 1 83 ? 1.603 -31.562 0.16 1 97.94 83 ASP A CA 1
ATOM 655 C C . ASP A 1 83 ? 1.777 -32.219 1.527 1 97.94 83 ASP A C 1
ATOM 657 O O . ASP A 1 83 ? 0.951 -33.031 1.94 1 97.94 83 ASP A O 1
ATOM 661 N N . ALA A 1 84 ? 2.783 -31.812 2.225 1 98.31 84 ALA A N 1
ATOM 662 C CA . ALA A 1 84 ? 3.082 -32.375 3.535 1 98.31 84 ALA A CA 1
ATOM 663 C C . ALA A 1 84 ? 2.359 -31.625 4.645 1 98.31 84 ALA A C 1
ATOM 665 O O . ALA A 1 84 ? 2.418 -32.031 5.812 1 98.31 84 ALA A O 1
ATOM 666 N N . GLY A 1 85 ? 1.711 -30.547 4.34 1 97.56 85 GLY A N 1
ATOM 667 C CA . GLY A 1 85 ? 1.041 -29.75 5.34 1 97.56 85 GLY A CA 1
ATOM 668 C C . GLY A 1 85 ? 2.004 -29.016 6.266 1 97.56 85 GLY A C 1
ATOM 669 O O . GLY A 1 85 ? 1.702 -28.812 7.445 1 97.56 85 GLY A O 1
ATOM 670 N N . GLN A 1 86 ? 3.242 -28.703 5.805 1 98.44 86 GLN A N 1
ATOM 671 C CA . GLN A 1 86 ? 4.281 -28.047 6.594 1 98.44 86 GLN A CA 1
ATOM 672 C C . GLN A 1 86 ? 4.367 -26.562 6.266 1 98.44 86 GLN A C 1
ATOM 674 O O . GLN A 1 86 ? 5.16 -26.156 5.418 1 98.44 86 GLN A O 1
ATOM 679 N N . PHE A 1 87 ? 3.607 -25.797 6.977 1 98.5 87 PHE A N 1
ATOM 680 C CA . PHE A 1 87 ? 3.574 -24.344 6.809 1 98.5 87 PHE A CA 1
ATOM 681 C C . PHE A 1 87 ? 4.582 -23.672 7.734 1 98.5 87 PHE A C 1
ATOM 683 O O . PHE A 1 87 ? 4.93 -24.219 8.781 1 98.5 87 PHE A O 1
ATOM 690 N N . SER A 1 88 ? 5.137 -22.562 7.348 1 98.69 88 SER A N 1
ATOM 691 C CA . SER A 1 88 ? 6.098 -21.797 8.133 1 98.69 88 SER A CA 1
ATOM 692 C C . SER A 1 88 ? 5.891 -20.297 7.938 1 98.69 88 SER A C 1
ATOM 694 O O . SER A 1 88 ? 6.82 -19.578 7.566 1 98.69 88 SER A O 1
ATOM 696 N N . PRO A 1 89 ? 4.66 -19.812 8.242 1 98.69 89 PRO A N 1
ATOM 697 C CA . PRO A 1 89 ? 4.359 -18.391 8.031 1 98.69 89 PRO A CA 1
ATOM 698 C C . PRO A 1 89 ? 5.035 -17.484 9.055 1 98.69 89 PRO A C 1
ATOM 700 O O . PRO A 1 89 ? 5.246 -17.891 10.203 1 98.69 89 PRO A O 1
ATOM 703 N N . ASP A 1 90 ? 5.363 -16.266 8.664 1 98.81 90 ASP A N 1
ATOM 704 C CA . ASP A 1 90 ? 5.859 -15.242 9.586 1 98.81 90 ASP A CA 1
ATOM 705 C C . ASP A 1 90 ? 4.711 -14.508 10.266 1 98.81 90 ASP A C 1
ATOM 707 O O . ASP A 1 90 ? 4.871 -13.977 11.367 1 98.81 90 ASP A O 1
ATOM 711 N N . PHE A 1 91 ? 3.572 -14.453 9.57 1 98.56 91 PHE A N 1
ATOM 712 C CA . PHE A 1 91 ? 2.406 -13.719 10.062 1 98.56 91 PHE A CA 1
ATOM 713 C C . PHE A 1 91 ? 1.155 -14.586 9.984 1 98.56 91 PHE A C 1
ATOM 715 O O . PHE A 1 91 ? 1.015 -15.406 9.07 1 98.56 91 PHE A O 1
ATOM 722 N N . ALA A 1 92 ? 0.229 -14.344 10.859 1 95.81 92 ALA A N 1
ATOM 723 C CA . ALA A 1 92 ? -0.963 -15.18 10.984 1 95.81 92 ALA A CA 1
ATOM 724 C C . ALA A 1 92 ? -1.956 -14.883 9.867 1 95.81 92 ALA A C 1
ATOM 726 O O . ALA A 1 92 ? -1.957 -13.789 9.297 1 95.81 92 ALA A O 1
ATOM 727 N N . PHE A 1 93 ? -2.689 -15.906 9.562 1 96.44 93 PHE A N 1
ATOM 728 C CA . PHE A 1 93 ? -3.779 -15.812 8.602 1 96.44 93 PHE A CA 1
ATOM 729 C C . PHE A 1 93 ? -4.922 -16.75 8.992 1 96.44 93 PHE A C 1
ATOM 731 O O . PHE A 1 93 ? -4.699 -17.922 9.281 1 96.44 93 PHE A O 1
ATOM 738 N N . ASP A 1 94 ? -6.102 -16.203 9.031 1 96.69 94 ASP A N 1
ATOM 739 C CA . ASP A 1 94 ? -7.305 -16.969 9.344 1 96.69 94 ASP A CA 1
ATOM 740 C C . ASP A 1 94 ? -8.523 -16.375 8.633 1 96.69 94 ASP A C 1
ATOM 742 O O . ASP A 1 94 ? -9.016 -15.32 9.016 1 96.69 94 ASP A O 1
ATOM 746 N N . MET A 1 95 ? -9.023 -17.109 7.684 1 94.81 95 MET A N 1
ATOM 747 C CA . MET A 1 95 ? -10.172 -16.625 6.922 1 94.81 95 MET A CA 1
ATOM 748 C C . MET A 1 95 ? -11.391 -16.453 7.82 1 94.81 95 MET A C 1
ATOM 750 O O . MET A 1 95 ? -12.266 -15.633 7.543 1 94.81 95 MET A O 1
ATOM 754 N N . ALA A 1 96 ? -11.453 -17.172 8.875 1 96.44 96 ALA A N 1
ATOM 755 C CA . ALA A 1 96 ? -12.578 -17.125 9.805 1 96.44 96 ALA A CA 1
ATOM 756 C C . ALA A 1 96 ? -12.609 -15.789 10.547 1 96.44 96 ALA A C 1
ATOM 758 O O . ALA A 1 96 ? -13.617 -15.438 11.164 1 96.44 96 ALA A O 1
ATOM 759 N N . ALA A 1 97 ? -11.516 -15.094 10.453 1 97.62 97 ALA A N 1
ATOM 760 C CA . ALA A 1 97 ? -11.414 -13.812 11.148 1 97.62 97 ALA A CA 1
ATOM 761 C C . ALA A 1 97 ? -12.203 -12.727 10.422 1 97.62 97 ALA A C 1
ATOM 763 O O . ALA A 1 97 ? -12.477 -11.664 10.977 1 97.62 97 ALA A O 1
ATOM 764 N N . PHE A 1 98 ? -12.492 -12.945 9.148 1 98.12 98 PHE A N 1
ATOM 765 C CA . PHE A 1 98 ? -13.25 -11.969 8.391 1 98.12 98 PHE A CA 1
ATOM 766 C C . PHE A 1 98 ? -14.719 -11.984 8.797 1 98.12 98 PHE A C 1
ATOM 768 O O . PHE A 1 98 ? -15.414 -12.977 8.578 1 98.12 98 PHE A O 1
ATOM 775 N N . TYR A 1 99 ? -15.242 -10.992 9.406 1 97.75 99 TYR A N 1
ATOM 776 C CA . TYR A 1 99 ? -16.625 -10.938 9.883 1 97.75 99 TYR A CA 1
ATOM 777 C C . TYR A 1 99 ? -17.438 -9.938 9.078 1 97.75 99 TYR A C 1
ATOM 779 O O . TYR A 1 99 ? -16.875 -9.094 8.375 1 97.75 99 TYR A O 1
ATOM 787 N N . GLY A 1 100 ? -18.75 -10.102 9.164 1 97.12 100 GLY A N 1
ATOM 788 C CA . GLY A 1 100 ? -19.641 -9.125 8.547 1 97.12 100 GLY A CA 1
ATOM 789 C C . GLY A 1 100 ? -19.422 -8.984 7.055 1 97.12 100 GLY A C 1
ATOM 790 O O . GLY A 1 100 ? -19.297 -9.984 6.344 1 97.12 100 GLY A O 1
ATOM 791 N N . PRO A 1 101 ? -19.453 -7.754 6.562 1 97 101 PRO A N 1
ATOM 792 C CA . PRO A 1 101 ? -19.328 -7.527 5.121 1 97 101 PRO A CA 1
ATOM 793 C C . PRO A 1 101 ? -18 -8.023 4.562 1 97 101 PRO A C 1
ATOM 795 O O . PRO A 1 101 ? -17.922 -8.398 3.389 1 97 101 PRO A O 1
ATOM 798 N N . TYR A 1 102 ? -16.969 -8.07 5.402 1 98.12 102 TYR A N 1
ATOM 799 C CA . TYR A 1 102 ? -15.664 -8.539 4.949 1 98.12 102 TYR A CA 1
ATOM 800 C C . TYR A 1 102 ? -15.703 -10.023 4.609 1 98.12 102 TYR A C 1
ATOM 802 O O . TYR A 1 102 ? -15.117 -10.453 3.611 1 98.12 102 TYR A O 1
ATOM 810 N N . GLY A 1 103 ? -16.344 -10.773 5.512 1 98 103 GLY A N 1
ATOM 811 C CA . GLY A 1 103 ? -16.547 -12.188 5.242 1 98 103 GLY A CA 1
ATOM 812 C C . GLY A 1 103 ? -17.406 -12.453 4.023 1 98 103 GLY A C 1
ATOM 813 O O . GLY A 1 103 ? -17.125 -13.383 3.256 1 98 103 GLY A O 1
ATOM 814 N N . GLU A 1 104 ? -18.438 -11.648 3.824 1 97.25 104 GLU A N 1
ATOM 815 C CA . GLU A 1 104 ? -19.312 -11.781 2.664 1 97.25 104 GLU A CA 1
ATOM 816 C C . GLU A 1 104 ? -18.547 -11.555 1.365 1 97.25 104 GLU A C 1
ATOM 818 O O . GLU A 1 104 ? -18.734 -12.289 0.392 1 97.25 104 GLU A O 1
ATOM 823 N N . ARG A 1 105 ? -17.688 -10.586 1.349 1 97.31 105 ARG A N 1
ATOM 824 C CA . ARG A 1 105 ? -16.891 -10.289 0.163 1 97.31 105 ARG A CA 1
ATOM 825 C C . ARG A 1 105 ? -15.891 -11.398 -0.115 1 97.31 105 ARG A C 1
ATOM 827 O O . ARG A 1 105 ? -15.672 -11.773 -1.269 1 97.31 105 ARG A O 1
ATOM 834 N N . GLN A 1 106 ? -15.289 -11.898 0.987 1 97.56 106 GLN A N 1
ATOM 835 C CA . GLN A 1 106 ? -14.375 -13.031 0.85 1 97.56 106 GLN A CA 1
ATOM 836 C C . GLN A 1 106 ? -15.078 -14.242 0.247 1 97.56 106 GLN A C 1
ATOM 838 O O . GLN A 1 106 ? -14.539 -14.906 -0.635 1 97.56 106 GLN A O 1
ATOM 843 N N . HIS A 1 107 ? -16.266 -14.523 0.661 1 96.5 107 HIS A N 1
ATOM 844 C CA . HIS A 1 107 ? -17.047 -15.641 0.143 1 96.5 107 HIS A CA 1
ATOM 845 C C . HIS A 1 107 ? -17.406 -15.438 -1.324 1 96.5 107 HIS A C 1
ATOM 847 O O . HIS A 1 107 ? -17.328 -16.375 -2.125 1 96.5 107 HIS A O 1
ATOM 853 N N . ALA A 1 108 ? -17.797 -14.195 -1.653 1 95.88 108 ALA A N 1
ATOM 854 C CA . ALA A 1 108 ? -18.125 -13.875 -3.041 1 95.88 108 ALA A CA 1
ATOM 855 C C . ALA A 1 108 ? -16.906 -14.07 -3.945 1 95.88 108 ALA A C 1
ATOM 857 O O . ALA A 1 108 ? -17.031 -14.562 -5.07 1 95.88 108 ALA A O 1
ATOM 858 N N . HIS A 1 109 ? -15.781 -13.664 -3.455 1 95.88 109 HIS A N 1
ATOM 859 C CA . HIS A 1 109 ? -14.539 -13.844 -4.199 1 95.88 109 HIS A CA 1
ATOM 860 C C . HIS A 1 109 ? -14.242 -15.32 -4.43 1 95.88 109 HIS A C 1
ATOM 862 O O . HIS A 1 109 ? -13.914 -15.727 -5.547 1 95.88 109 HIS A O 1
ATOM 868 N N . GLY A 1 110 ? -14.32 -16.109 -3.354 1 94.81 110 GLY A N 1
ATOM 869 C CA . GLY A 1 110 ? -14.109 -17.547 -3.486 1 94.81 110 GLY A CA 1
ATOM 870 C C . GLY A 1 110 ? -15.039 -18.188 -4.492 1 94.81 110 GLY A C 1
ATOM 871 O O . GLY A 1 110 ? -14.609 -18.984 -5.32 1 94.81 110 GLY A O 1
ATOM 872 N N . LYS A 1 111 ? -16.297 -17.812 -4.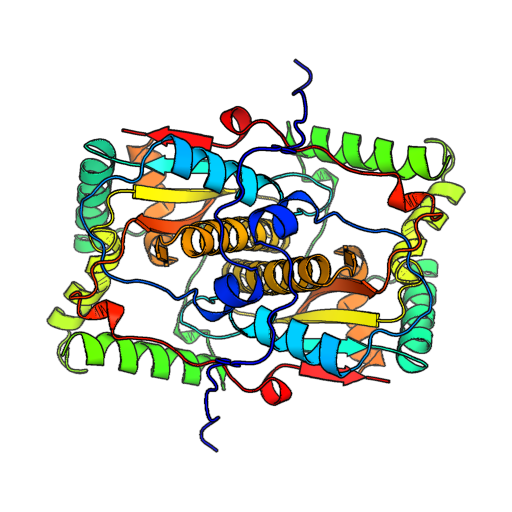422 1 94.75 111 LYS A N 1
ATOM 873 C CA . LYS A 1 111 ? -17.281 -18.344 -5.348 1 94.75 111 LYS A CA 1
ATOM 874 C C . LYS A 1 111 ? -16.938 -17.984 -6.789 1 94.75 111 LYS A C 1
ATOM 876 O O . LYS A 1 111 ? -17.031 -18.828 -7.684 1 94.75 111 LYS A O 1
ATOM 881 N N . ALA A 1 112 ? -16.562 -16.734 -7.004 1 94.56 112 ALA A N 1
ATOM 882 C CA . ALA A 1 112 ? -16.203 -16.297 -8.344 1 94.56 112 ALA A CA 1
ATOM 883 C C . ALA A 1 112 ? -14.984 -17.047 -8.867 1 94.56 112 ALA A C 1
ATOM 885 O O . ALA A 1 112 ? -14.969 -17.484 -10.016 1 94.56 112 ALA A O 1
ATOM 886 N N . TYR A 1 113 ? -14 -17.219 -8.047 1 94.81 113 TYR A N 1
ATOM 887 C CA . TYR A 1 113 ? -12.75 -17.844 -8.453 1 94.81 113 TYR A CA 1
ATOM 888 C C . TYR A 1 113 ? -12.961 -19.328 -8.773 1 94.81 113 TYR A C 1
ATOM 890 O O . TYR A 1 113 ? -12.602 -19.781 -9.859 1 94.81 113 TYR A O 1
ATOM 898 N N . TYR A 1 114 ? -13.523 -20.062 -7.91 1 95.31 114 TYR A N 1
ATOM 899 C CA . TYR A 1 114 ? -13.711 -21.5 -8.117 1 95.31 114 TYR A CA 1
ATOM 900 C C . TYR A 1 114 ? -14.727 -21.75 -9.227 1 95.31 114 TYR A C 1
ATOM 902 O O . TYR A 1 114 ? -14.617 -22.75 -9.953 1 95.31 114 TYR A O 1
ATOM 910 N N . GLY A 1 115 ? -15.703 -20.812 -9.297 1 94.31 115 GLY A N 1
ATOM 911 C CA . GLY A 1 115 ? -16.625 -20.906 -10.422 1 94.31 115 GLY A CA 1
ATOM 912 C C . GLY A 1 115 ? -15.93 -20.781 -11.773 1 94.31 115 GLY A C 1
ATOM 913 O O . GLY A 1 115 ? -16.219 -21.547 -12.695 1 94.31 115 GLY A O 1
ATOM 914 N N . ALA A 1 116 ? -15.016 -19.859 -11.828 1 94.19 116 ALA A N 1
ATOM 915 C CA . ALA A 1 116 ? -14.281 -19.641 -13.07 1 94.19 116 ALA A CA 1
ATOM 916 C C . ALA A 1 116 ? -13.438 -20.859 -13.43 1 94.19 116 ALA A C 1
ATOM 918 O O . ALA A 1 116 ? -13.188 -21.125 -14.609 1 94.19 116 ALA A O 1
ATOM 919 N N . LEU A 1 117 ? -13.023 -21.594 -12.445 1 95.38 117 LEU A N 1
ATOM 920 C CA . LEU A 1 117 ? -12.203 -22.781 -12.656 1 95.38 117 LEU A CA 1
ATOM 921 C C . LEU A 1 117 ? -13.078 -24.031 -12.797 1 95.38 117 LEU A C 1
ATOM 923 O O . LEU A 1 117 ? -12.562 -25.141 -13 1 95.38 117 LEU A O 1
ATOM 927 N N . ASN A 1 118 ? -14.383 -23.906 -12.656 1 95.12 118 ASN A N 1
ATOM 928 C CA . ASN A 1 118 ? -15.352 -25 -12.719 1 95.12 118 ASN A CA 1
ATOM 929 C C . ASN A 1 118 ? -15.086 -26.047 -11.633 1 95.12 118 ASN A C 1
ATOM 931 O O . ASN A 1 118 ? -15.109 -27.25 -11.906 1 95.12 118 ASN A O 1
ATOM 935 N N . VAL A 1 119 ? -14.742 -25.594 -10.5 1 95.62 119 VAL A N 1
ATOM 936 C CA . VAL A 1 119 ? -14.555 -26.453 -9.328 1 95.62 119 VAL A CA 1
ATOM 937 C C . VAL A 1 119 ? -15.773 -26.344 -8.414 1 95.62 119 VAL A C 1
ATOM 939 O O . VAL A 1 119 ? -16.094 -25.266 -7.914 1 95.62 119 VAL A O 1
ATOM 942 N N . LYS A 1 120 ? -16.391 -27.484 -8.164 1 93.31 120 LYS A N 1
ATOM 943 C CA . LYS A 1 120 ? -17.594 -27.5 -7.332 1 93.31 120 LYS A CA 1
ATOM 944 C C . LYS A 1 120 ? -17.25 -27.328 -5.855 1 93.31 120 LYS A C 1
ATOM 946 O O . LYS A 1 120 ? -16.141 -27.656 -5.434 1 93.31 120 LYS A O 1
ATOM 951 N N . ARG A 1 121 ? -18.219 -26.875 -5.141 1 90.38 121 ARG A N 1
ATOM 952 C CA . ARG A 1 121 ? -18.016 -26.578 -3.727 1 90.38 121 ARG A CA 1
ATOM 953 C C . ARG A 1 121 ? -17.656 -27.844 -2.947 1 90.38 121 ARG A C 1
ATOM 955 O O . ARG A 1 121 ? -16.875 -27.797 -2.002 1 90.38 121 ARG A O 1
ATOM 962 N N . ASP A 1 122 ? -18.203 -28.953 -3.393 1 93.38 122 ASP A N 1
ATOM 963 C CA . ASP A 1 122 ? -18 -30.188 -2.643 1 93.38 122 ASP A CA 1
ATOM 964 C C . ASP A 1 122 ? -16.812 -30.969 -3.184 1 93.38 122 ASP A C 1
ATOM 966 O O . ASP A 1 122 ? -16.438 -32 -2.625 1 93.38 122 ASP A O 1
ATOM 970 N N . ASP A 1 123 ? -16.203 -30.422 -4.168 1 95.19 123 ASP A N 1
ATOM 971 C CA . ASP A 1 123 ? -15.016 -31.047 -4.746 1 95.19 123 ASP A CA 1
ATOM 972 C C . ASP A 1 123 ? -13.75 -30.672 -3.98 1 95.19 123 ASP A C 1
ATOM 974 O O . ASP A 1 123 ? -12.977 -29.828 -4.438 1 95.19 123 ASP A O 1
ATOM 978 N N . LYS A 1 124 ? -13.5 -31.359 -2.941 1 93.75 124 LYS A N 1
ATOM 979 C CA . LYS A 1 124 ? -12.391 -31.031 -2.055 1 93.75 124 LYS A CA 1
ATOM 980 C C . LYS A 1 124 ? -11.055 -31.125 -2.783 1 93.75 124 LYS A C 1
ATOM 982 O O . LYS A 1 124 ? -10.188 -30.266 -2.619 1 93.75 124 LYS A O 1
ATOM 987 N N . GLU A 1 125 ? -10.906 -32.156 -3.486 1 94.12 125 GLU A N 1
ATOM 988 C CA . GLU A 1 125 ? -9.656 -32.344 -4.223 1 94.12 125 GLU A CA 1
ATOM 989 C C . GLU A 1 125 ? -9.469 -31.266 -5.293 1 94.12 125 GLU A C 1
ATOM 991 O O . GLU A 1 125 ? -8.367 -30.766 -5.477 1 94.12 125 GLU A O 1
ATOM 996 N N . GLY A 1 126 ? -10.477 -30.953 -6.062 1 94.94 126 GLY A N 1
ATOM 997 C CA . GLY A 1 126 ? -10.422 -29.891 -7.051 1 94.94 126 GLY A CA 1
ATOM 998 C C . GLY A 1 126 ? -10.062 -28.547 -6.457 1 94.94 126 GLY A C 1
ATOM 999 O O . GLY A 1 126 ? -9.297 -27.781 -7.051 1 94.94 126 GLY A O 1
ATOM 1000 N N . ARG A 1 127 ? -10.602 -28.312 -5.281 1 94.44 127 ARG A N 1
ATOM 1001 C CA . ARG A 1 127 ? -10.305 -27.047 -4.609 1 94.44 127 ARG A CA 1
ATOM 1002 C C . ARG A 1 127 ? -8.852 -27 -4.152 1 94.44 127 ARG A C 1
ATOM 1004 O O . ARG A 1 127 ? -8.211 -25.938 -4.227 1 94.44 127 ARG A O 1
ATOM 1011 N N . ARG A 1 128 ? -8.406 -28.125 -3.678 1 94.62 128 ARG A N 1
ATOM 1012 C CA . ARG A 1 128 ? -7.004 -28.203 -3.277 1 94.62 128 ARG A CA 1
ATOM 1013 C C . ARG A 1 128 ? -6.082 -27.938 -4.461 1 94.62 128 ARG A C 1
ATOM 1015 O O . ARG A 1 128 ? -5.082 -27.234 -4.328 1 94.62 128 ARG A O 1
ATOM 1022 N N . GLN A 1 129 ? -6.379 -28.5 -5.562 1 95.06 129 GLN A N 1
ATOM 1023 C CA . GLN A 1 129 ? -5.578 -28.312 -6.766 1 95.06 129 GLN A CA 1
ATOM 1024 C C . GLN A 1 129 ? -5.633 -26.875 -7.25 1 95.06 129 GLN A C 1
ATOM 1026 O O . GLN A 1 129 ? -4.617 -26.312 -7.672 1 95.06 129 GLN A O 1
ATOM 1031 N N . ALA A 1 130 ? -6.809 -26.328 -7.215 1 95.69 130 ALA A N 1
ATOM 1032 C CA . ALA A 1 130 ? -6.969 -24.938 -7.605 1 95.69 130 ALA A CA 1
ATOM 1033 C C . ALA A 1 130 ? -6.156 -24.016 -6.703 1 95.69 130 ALA A C 1
ATOM 1035 O O . ALA A 1 130 ? -5.488 -23.094 -7.18 1 95.69 130 ALA A O 1
ATOM 1036 N N . ALA A 1 131 ? -6.23 -24.281 -5.43 1 95.38 131 ALA A N 1
ATOM 1037 C CA . ALA A 1 131 ? -5.469 -23.484 -4.469 1 95.38 131 ALA A CA 1
ATOM 1038 C C . ALA A 1 131 ? -3.969 -23.641 -4.699 1 95.38 131 ALA A C 1
ATOM 1040 O O . ALA A 1 131 ? -3.209 -22.672 -4.539 1 95.38 131 ALA A O 1
ATOM 1041 N N . ALA A 1 132 ? -3.516 -24.766 -5.121 1 97.75 132 ALA A N 1
ATOM 1042 C CA . ALA A 1 132 ? -2.096 -25.062 -5.289 1 97.75 132 ALA A CA 1
ATOM 1043 C C . ALA A 1 132 ? -1.523 -24.359 -6.512 1 97.75 132 ALA A C 1
ATOM 1045 O O . ALA A 1 132 ? -0.304 -24.25 -6.66 1 97.75 132 ALA A O 1
ATOM 1046 N N . LEU A 1 133 ? -2.398 -23.828 -7.418 1 98.12 133 LEU A N 1
ATOM 1047 C CA . LEU A 1 133 ? -1.92 -23.047 -8.547 1 98.12 133 LEU A CA 1
ATOM 1048 C C . LEU A 1 133 ? -1.134 -21.828 -8.062 1 98.12 133 LEU A C 1
ATOM 1050 O O . LEU A 1 133 ? -0.233 -21.344 -8.758 1 98.12 133 LEU A O 1
ATOM 1054 N N . ASN A 1 134 ? -1.429 -21.375 -6.832 1 98.69 134 ASN A N 1
ATOM 1055 C CA . ASN A 1 134 ? -0.657 -20.312 -6.199 1 98.69 134 ASN A CA 1
ATOM 1056 C C . ASN A 1 134 ? 0.83 -20.656 -6.145 1 98.69 134 ASN A C 1
ATOM 1058 O O . ASN A 1 134 ? 1.679 -19.781 -6.32 1 98.69 134 ASN A O 1
ATOM 1062 N N . TYR A 1 135 ? 1.137 -21.906 -5.965 1 98.88 135 TYR A N 1
ATOM 1063 C CA . TYR A 1 135 ? 2.498 -22.328 -5.668 1 98.88 135 TYR A CA 1
ATOM 1064 C C . TYR A 1 135 ? 3.252 -22.688 -6.945 1 98.88 135 TYR A C 1
ATOM 1066 O O . TYR A 1 135 ? 4.453 -22.953 -6.91 1 98.88 135 TYR A O 1
ATOM 1074 N N . SER A 1 136 ? 2.537 -22.656 -8.047 1 98.81 136 SER A N 1
ATOM 1075 C CA . SER A 1 136 ? 3.131 -22.656 -9.383 1 98.81 136 SER A CA 1
ATOM 1076 C C . SER A 1 136 ? 3.135 -21.25 -9.984 1 98.81 136 SER A C 1
ATOM 1078 O O . SER A 1 136 ? 3.334 -21.094 -11.188 1 98.81 136 SER A O 1
ATOM 1080 N N . PHE A 1 137 ? 2.82 -20.328 -9.133 1 98.88 137 PHE A N 1
ATOM 1081 C CA . PHE A 1 137 ? 2.863 -18.906 -9.461 1 98.88 137 PHE A CA 1
ATOM 1082 C C . PHE A 1 137 ? 1.956 -18.594 -10.648 1 98.88 137 PHE A C 1
ATOM 1084 O O . PHE A 1 137 ? 2.258 -17.703 -11.453 1 98.88 137 PHE A O 1
ATOM 1091 N N . PHE A 1 138 ? 0.896 -19.438 -10.828 1 98.69 138 PHE A N 1
ATOM 1092 C CA . PHE A 1 138 ? -0.057 -19.312 -11.922 1 98.69 138 PHE A CA 1
ATOM 1093 C C . PHE A 1 138 ? 0.664 -19.297 -13.266 1 98.69 138 PHE A C 1
ATOM 1095 O O . PHE A 1 138 ? 0.257 -18.578 -14.18 1 98.69 138 PHE A O 1
ATOM 1102 N N . ASN A 1 139 ? 1.829 -19.922 -13.344 1 98.5 139 ASN A N 1
ATOM 1103 C CA . ASN A 1 139 ? 2.674 -20.109 -14.516 1 98.5 139 ASN A CA 1
ATOM 1104 C C . ASN A 1 139 ? 3.377 -18.812 -14.906 1 98.5 139 ASN A C 1
ATOM 1106 O O . ASN A 1 139 ? 3.803 -18.641 -16.047 1 98.5 139 ASN A O 1
ATOM 1110 N N . ALA A 1 140 ? 3.461 -17.875 -14.016 1 98.94 140 ALA A N 1
ATOM 1111 C CA . ALA A 1 140 ? 4.203 -16.656 -14.281 1 98.94 140 ALA A CA 1
ATOM 1112 C C . ALA A 1 140 ? 5.699 -16.938 -14.414 1 98.94 140 ALA A C 1
ATOM 1114 O O . ALA A 1 140 ? 6.25 -17.766 -13.688 1 98.94 140 ALA A O 1
ATOM 1115 N N . PRO A 1 141 ? 6.375 -16.219 -15.289 1 98.88 141 PRO A N 1
ATOM 1116 C CA . PRO A 1 141 ? 7.812 -16.422 -15.453 1 98.88 141 PRO A CA 1
ATOM 1117 C C . PRO A 1 141 ? 8.633 -15.789 -14.328 1 98.88 141 PRO A C 1
ATOM 1119 O O . PRO A 1 141 ? 9.828 -16.062 -14.195 1 98.88 141 PRO A O 1
ATOM 1122 N N . HIS A 1 142 ? 8.016 -14.852 -13.5 1 98.94 142 HIS A N 1
ATOM 1123 C CA . HIS A 1 142 ? 8.703 -14.141 -12.43 1 98.94 142 HIS A CA 1
ATOM 1124 C C . HIS A 1 142 ? 7.836 -14.047 -11.188 1 98.94 142 HIS A C 1
ATOM 1126 O O . HIS A 1 142 ? 6.605 -14.062 -11.281 1 98.94 142 HIS A O 1
ATOM 1132 N N . VAL A 1 143 ? 8.508 -13.992 -10.031 1 99 143 VAL A N 1
ATOM 1133 C CA . VAL A 1 143 ? 7.824 -13.617 -8.797 1 99 143 VAL A CA 1
ATOM 1134 C C . VAL A 1 143 ? 8.672 -12.609 -8.023 1 99 143 VAL A C 1
ATOM 1136 O O . VAL A 1 143 ? 9.898 -12.711 -7.996 1 99 143 VAL A O 1
ATOM 1139 N N . ALA A 1 144 ? 8.039 -11.555 -7.578 1 99 144 ALA A N 1
ATOM 1140 C CA . ALA A 1 144 ? 8.625 -10.648 -6.594 1 99 144 ALA A CA 1
ATOM 1141 C C . ALA A 1 144 ? 8.203 -11.031 -5.18 1 99 144 ALA A C 1
ATOM 1143 O O . ALA A 1 144 ? 7.008 -11.031 -4.859 1 99 144 ALA A O 1
ATOM 1144 N N . LEU A 1 145 ? 9.133 -11.406 -4.344 1 99 145 LEU A N 1
ATOM 1145 C CA . LEU A 1 145 ? 8.875 -11.75 -2.949 1 99 145 LEU A CA 1
ATOM 1146 C C . LEU A 1 145 ? 9.211 -10.578 -2.031 1 99 145 LEU A C 1
ATOM 1148 O O . LEU A 1 145 ? 10.344 -10.086 -2.031 1 99 145 LEU A O 1
ATOM 1152 N N . LEU A 1 146 ? 8.242 -10.109 -1.289 1 98.94 146 LEU A N 1
ATOM 1153 C CA . LEU A 1 146 ? 8.391 -8.891 -0.499 1 98.94 146 LEU A CA 1
ATOM 1154 C C . LEU A 1 146 ? 8.648 -9.227 0.966 1 98.94 146 LEU A C 1
ATOM 1156 O O . LEU A 1 146 ? 7.73 -9.602 1.694 1 98.94 146 LEU A O 1
ATOM 1160 N N . PHE A 1 147 ? 9.883 -9.078 1.38 1 98.94 147 PHE A N 1
ATOM 1161 C CA . PHE A 1 147 ? 10.328 -9.25 2.76 1 98.94 147 PHE A CA 1
ATOM 1162 C C . PHE A 1 147 ? 10.477 -7.895 3.449 1 98.94 147 PHE A C 1
ATOM 1164 O O . PHE A 1 147 ? 10.68 -6.875 2.789 1 98.94 147 PHE A O 1
ATOM 1171 N N . MET A 1 148 ? 10.328 -7.922 4.762 1 98.88 148 MET A N 1
ATOM 1172 C CA . MET A 1 148 ? 10.43 -6.703 5.555 1 98.88 148 MET A CA 1
ATOM 1173 C C . MET A 1 148 ? 11.125 -6.973 6.887 1 98.88 148 MET A C 1
ATOM 1175 O O . MET A 1 148 ? 11.133 -8.109 7.363 1 98.88 148 MET A O 1
ATOM 1179 N N . PRO A 1 149 ? 11.789 -5.945 7.473 1 98.81 149 PRO A N 1
ATOM 1180 C CA . PRO A 1 149 ? 12.25 -6.082 8.852 1 98.81 149 PRO A CA 1
ATOM 1181 C C . PRO A 1 149 ? 11.102 -6.168 9.852 1 98.81 149 PRO A C 1
ATOM 1183 O O . PRO A 1 149 ? 9.945 -5.898 9.5 1 98.81 149 PRO A O 1
ATOM 1186 N N . SER A 1 150 ? 11.438 -6.637 11.023 1 98.31 150 SER A N 1
ATOM 1187 C CA . SER A 1 150 ? 10.461 -6.652 12.102 1 98.31 150 SER A CA 1
ATOM 1188 C C . SER A 1 150 ? 10.609 -5.426 13 1 98.31 150 SER A C 1
ATOM 1190 O O . SER A 1 150 ? 11.641 -5.242 13.648 1 98.31 150 SER A O 1
ATOM 1192 N N . PHE A 1 151 ? 9.641 -4.531 12.906 1 97.75 151 PHE A N 1
ATOM 1193 C CA . PHE A 1 151 ? 9.57 -3.369 13.781 1 97.75 151 PHE A CA 1
ATOM 1194 C C . PHE A 1 151 ? 8.383 -3.479 14.727 1 97.75 151 PHE A C 1
ATOM 1196 O O . PHE A 1 151 ? 7.238 -3.613 14.281 1 97.75 151 PHE A O 1
ATOM 1203 N N . VAL A 1 152 ? 8.555 -3.396 16.047 1 95.75 152 VAL A N 1
ATOM 1204 C CA . VAL A 1 152 ? 7.547 -3.326 17.109 1 95.75 152 VAL A CA 1
ATOM 1205 C C . VAL A 1 152 ? 6.484 -4.398 16.875 1 95.75 152 VAL A C 1
ATOM 1207 O O . VAL A 1 152 ? 6.73 -5.586 17.109 1 95.75 152 VAL A O 1
ATOM 1210 N N . ASP A 1 153 ? 5.23 -4.047 16.344 1 97.81 153 ASP A N 1
ATOM 1211 C CA . ASP A 1 153 ? 4.152 -5.012 16.156 1 97.81 153 ASP A CA 1
ATOM 1212 C C . ASP A 1 153 ? 3.984 -5.379 14.68 1 97.81 153 ASP A C 1
ATOM 1214 O O . ASP A 1 153 ? 3.062 -6.109 14.32 1 97.81 153 ASP A O 1
ATOM 1218 N N . ASN A 1 154 ? 4.797 -4.828 13.781 1 98.56 154 ASN A N 1
ATOM 1219 C CA . ASN A 1 154 ? 4.902 -5.129 12.359 1 98.56 154 ASN A CA 1
ATOM 1220 C C . ASN A 1 154 ? 3.736 -4.539 11.57 1 98.56 154 ASN A C 1
ATOM 1222 O O . ASN A 1 154 ? 3.672 -4.68 10.352 1 98.56 154 ASN A O 1
ATOM 1226 N N . VAL A 1 155 ? 2.818 -3.826 12.227 1 98.81 155 VAL A N 1
ATOM 1227 C CA . VAL A 1 155 ? 1.603 -3.355 11.57 1 98.81 155 VAL A CA 1
ATOM 1228 C C . VAL A 1 155 ? 1.935 -2.189 10.641 1 98.81 155 VAL A C 1
ATOM 1230 O O . VAL A 1 155 ? 1.61 -2.225 9.453 1 98.81 155 VAL A O 1
ATOM 1233 N N . ARG A 1 156 ? 2.666 -1.232 11.125 1 98.75 156 ARG A N 1
ATOM 1234 C CA . ARG A 1 156 ? 2.949 -0.042 10.336 1 98.75 156 ARG A CA 1
ATOM 1235 C C . ARG A 1 156 ? 3.912 -0.36 9.195 1 98.75 156 ARG A C 1
ATOM 1237 O O . ARG A 1 156 ? 3.76 0.154 8.086 1 98.75 156 ARG A O 1
ATOM 1244 N N . VAL A 1 157 ? 4.922 -1.239 9.477 1 98.88 157 VAL A N 1
ATOM 1245 C CA . VAL A 1 157 ? 5.855 -1.594 8.414 1 98.88 157 VAL A CA 1
ATOM 1246 C C . VAL A 1 157 ? 5.133 -2.408 7.34 1 98.88 157 VAL A C 1
ATOM 1248 O O . VAL A 1 157 ? 5.438 -2.293 6.152 1 98.88 157 VAL A O 1
ATOM 1251 N N . ALA A 1 158 ? 4.117 -3.18 7.68 1 98.94 158 ALA A N 1
ATOM 1252 C CA . ALA A 1 158 ? 3.307 -3.887 6.695 1 98.94 158 ALA A CA 1
ATOM 1253 C C . ALA A 1 158 ? 2.572 -2.904 5.785 1 98.94 158 ALA A C 1
ATOM 1255 O O . ALA A 1 158 ? 2.434 -3.148 4.582 1 98.94 158 ALA A O 1
ATOM 1256 N N . GLY A 1 159 ? 2.109 -1.823 6.375 1 98.94 159 GLY A N 1
ATOM 1257 C CA . GLY A 1 159 ? 1.527 -0.769 5.559 1 98.94 159 GLY A CA 1
ATOM 1258 C C . GLY A 1 159 ? 2.484 -0.225 4.516 1 98.94 159 GLY A C 1
ATOM 1259 O O . GLY A 1 159 ? 2.094 0.006 3.369 1 98.94 159 GLY A O 1
ATOM 1260 N N . ASP A 1 160 ? 3.758 -0.037 4.906 1 98.94 160 ASP A N 1
ATOM 1261 C CA . ASP A 1 160 ? 4.781 0.436 3.98 1 98.94 160 ASP A CA 1
ATOM 1262 C C . ASP A 1 160 ? 4.992 -0.557 2.84 1 98.94 160 ASP A C 1
ATOM 1264 O O . ASP A 1 160 ? 5.129 -0.158 1.681 1 98.94 160 ASP A O 1
ATOM 1268 N N . ILE A 1 161 ? 5 -1.833 3.189 1 98.94 161 ILE A N 1
ATOM 1269 C CA . ILE A 1 161 ? 5.203 -2.869 2.182 1 98.94 161 ILE A CA 1
ATOM 1270 C C . ILE A 1 161 ? 4.008 -2.908 1.232 1 98.94 161 ILE A C 1
ATOM 1272 O O . ILE A 1 161 ? 4.168 -3.146 0.034 1 98.94 161 ILE A O 1
ATOM 1276 N N . GLY A 1 162 ? 2.799 -2.691 1.801 1 98.94 162 GLY A N 1
ATOM 1277 C CA . GLY A 1 162 ? 1.63 -2.566 0.946 1 98.94 162 GLY A CA 1
ATOM 1278 C C . GLY A 1 162 ? 1.746 -1.442 -0.066 1 98.94 162 GLY A C 1
ATOM 1279 O O . GLY A 1 162 ? 1.383 -1.609 -1.231 1 98.94 162 GLY A O 1
ATOM 1280 N N . MET A 1 163 ? 2.25 -0.3 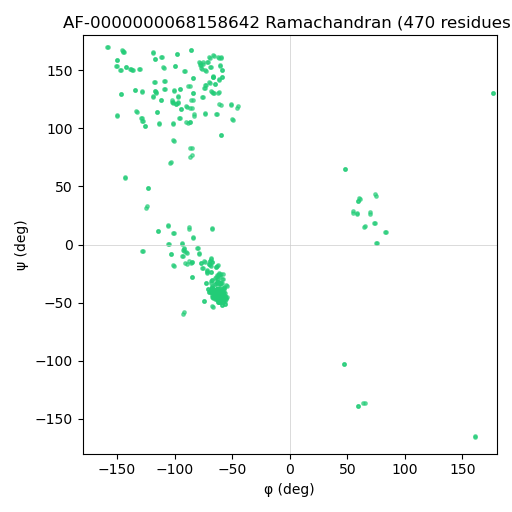0.36 1 98.94 163 MET A N 1
ATOM 1281 C CA . MET A 1 163 ? 2.418 0.837 -0.54 1 98.94 163 MET A CA 1
ATOM 1282 C C . MET A 1 163 ? 3.412 0.511 -1.648 1 98.94 163 MET A C 1
ATOM 1284 O O . MET A 1 163 ? 3.17 0.817 -2.816 1 98.94 163 MET A O 1
ATOM 1288 N N . TYR A 1 164 ? 4.508 -0.133 -1.296 1 98.94 164 TYR A N 1
ATOM 1289 C CA . TYR A 1 164 ? 5.488 -0.589 -2.273 1 98.94 164 TYR A CA 1
ATOM 1290 C C . TYR A 1 164 ? 4.867 -1.58 -3.25 1 98.94 164 TYR A C 1
ATOM 1292 O O . TYR A 1 164 ? 4.996 -1.425 -4.469 1 98.94 164 TYR A O 1
ATOM 1300 N N . GLY A 1 165 ? 4.18 -2.576 -2.713 1 98.94 165 GLY A N 1
ATOM 1301 C CA . GLY A 1 165 ? 3.562 -3.613 -3.523 1 98.94 165 GLY A CA 1
ATOM 1302 C C . GLY A 1 165 ? 2.543 -3.076 -4.508 1 98.94 165 GLY A C 1
ATOM 1303 O O . GLY A 1 165 ? 2.506 -3.5 -5.664 1 98.94 165 GLY A O 1
ATOM 1304 N N . GLN A 1 166 ? 1.714 -2.141 -4.031 1 98.94 166 GLN A N 1
ATOM 1305 C CA . GLN A 1 166 ? 0.705 -1.562 -4.914 1 98.94 166 GLN A CA 1
ATOM 1306 C C . GLN A 1 166 ? 1.351 -0.73 -6.016 1 98.94 166 GLN A C 1
ATOM 1308 O O . GLN A 1 166 ? 0.875 -0.722 -7.156 1 98.94 166 GLN A O 1
ATOM 1313 N N . THR A 1 167 ? 2.426 -0.011 -5.715 1 98.94 167 THR A N 1
ATOM 1314 C CA . THR A 1 167 ? 3.137 0.744 -6.742 1 98.94 167 THR A CA 1
ATOM 1315 C C . THR A 1 167 ? 3.74 -0.195 -7.781 1 98.94 167 THR A C 1
ATOM 1317 O O . THR A 1 167 ? 3.682 0.08 -8.984 1 98.94 167 THR A O 1
ATOM 1320 N N . PHE A 1 168 ? 4.297 -1.303 -7.312 1 98.94 168 PHE A N 1
ATOM 1321 C CA . PHE A 1 168 ? 4.816 -2.346 -8.188 1 98.94 168 PHE A CA 1
ATOM 1322 C C . PHE A 1 168 ? 3.725 -2.863 -9.117 1 98.94 168 PHE A C 1
ATOM 1324 O O . PHE A 1 168 ? 3.906 -2.896 -10.336 1 98.94 168 PHE A O 1
ATOM 1331 N N . LEU A 1 169 ? 2.574 -3.191 -8.586 1 99 169 LEU A N 1
ATOM 1332 C CA . LEU A 1 169 ? 1.447 -3.74 -9.328 1 99 169 LEU A CA 1
ATOM 1333 C C . LEU A 1 169 ? 0.941 -2.74 -10.367 1 99 169 LEU A C 1
ATOM 1335 O O . LEU A 1 169 ? 0.665 -3.109 -11.508 1 99 169 LEU A O 1
ATOM 1339 N N . LEU A 1 170 ? 0.822 -1.507 -9.969 1 98.94 170 LEU A N 1
ATOM 1340 C CA . LEU A 1 170 ? 0.354 -0.479 -10.891 1 98.94 170 LEU A CA 1
ATOM 1341 C C . LEU A 1 170 ? 1.37 -0.247 -12 1 98.94 170 LEU A C 1
ATOM 1343 O O . LEU A 1 170 ? 0.993 -0.023 -13.156 1 98.94 170 LEU A O 1
ATOM 1347 N N . SER A 1 171 ? 2.641 -0.288 -11.664 1 98.94 171 SER A N 1
ATOM 1348 C CA . SER A 1 171 ? 3.672 -0.119 -12.68 1 98.94 171 SER A CA 1
ATOM 1349 C C . SER A 1 171 ? 3.619 -1.241 -13.711 1 98.94 171 SER A C 1
ATOM 1351 O O . SER A 1 171 ? 3.791 -1 -14.906 1 98.94 171 SER A O 1
ATOM 1353 N N . LEU A 1 172 ? 3.391 -2.488 -13.266 1 98.88 172 LEU A N 1
ATOM 1354 C CA . LEU A 1 172 ? 3.168 -3.584 -14.203 1 98.88 172 LEU A CA 1
ATOM 1355 C C . LEU A 1 172 ? 2.014 -3.268 -15.141 1 98.88 172 LEU A C 1
ATOM 1357 O O . LEU A 1 172 ? 2.168 -3.326 -16.359 1 98.88 172 LEU A O 1
ATOM 1361 N N . SER A 1 173 ? 0.889 -2.889 -14.602 1 98.69 173 SER A N 1
ATOM 1362 C CA . SER A 1 173 ? -0.316 -2.615 -15.375 1 98.69 173 SER A CA 1
ATOM 1363 C C . SER A 1 173 ? -0.087 -1.488 -16.375 1 98.69 173 SER A C 1
ATOM 1365 O O . SER A 1 173 ? -0.532 -1.568 -17.516 1 98.69 173 SER A O 1
ATOM 1367 N N . ALA A 1 174 ? 0.635 -0.481 -15.945 1 98.69 174 ALA A N 1
ATOM 1368 C CA . ALA A 1 174 ? 0.908 0.679 -16.797 1 98.69 174 ALA A CA 1
ATOM 1369 C C . ALA A 1 174 ? 1.707 0.282 -18.031 1 98.69 174 ALA A C 1
ATOM 1371 O O . ALA A 1 174 ? 1.745 1.021 -19.016 1 98.69 174 ALA A O 1
ATOM 1372 N N . ARG A 1 175 ? 2.322 -0.845 -18 1 98.25 175 ARG A N 1
ATOM 1373 C CA . ARG A 1 175 ? 3.217 -1.286 -19.062 1 98.25 175 ARG A CA 1
ATOM 1374 C C . ARG A 1 175 ? 2.654 -2.512 -19.781 1 98.25 175 ARG A C 1
ATOM 1376 O O . ARG A 1 175 ? 3.387 -3.229 -20.469 1 98.25 175 ARG A O 1
ATOM 1383 N N . GLY A 1 176 ? 1.394 -2.818 -19.516 1 96.94 176 GLY A N 1
ATOM 1384 C CA . GLY A 1 176 ? 0.718 -3.906 -20.203 1 96.94 176 GLY A CA 1
ATOM 1385 C C . GLY A 1 176 ? 1.007 -5.27 -19.594 1 96.94 176 GLY A C 1
ATOM 1386 O O . GLY A 1 176 ? 0.729 -6.297 -20.203 1 96.94 176 GLY A O 1
ATOM 1387 N N . LEU A 1 177 ? 1.595 -5.324 -18.484 1 98.69 177 LEU A N 1
ATOM 1388 C CA . LEU A 1 177 ? 1.867 -6.555 -17.75 1 98.69 177 LEU A CA 1
ATOM 1389 C C . LEU A 1 177 ? 0.812 -6.789 -16.672 1 98.69 177 LEU A C 1
ATOM 1391 O O . LEU A 1 177 ? -0.018 -5.918 -16.422 1 98.69 177 LEU A O 1
ATOM 1395 N N . GLY A 1 178 ? 0.742 -8.008 -16.156 1 98.56 178 GLY A N 1
ATOM 1396 C CA . GLY A 1 178 ? -0.12 -8.367 -15.039 1 98.56 178 GLY A CA 1
ATOM 1397 C C . GLY A 1 178 ? 0.648 -8.82 -13.812 1 98.56 178 GLY A C 1
ATOM 1398 O O . GLY A 1 178 ? 1.828 -9.164 -13.906 1 98.56 178 GLY A O 1
ATOM 1399 N N . GLY A 1 179 ? 0.017 -8.758 -12.727 1 98.75 179 GLY A N 1
ATOM 1400 C CA . GLY A 1 179 ? 0.513 -9.266 -11.461 1 98.75 179 GLY A CA 1
ATOM 1401 C C . GLY A 1 179 ? -0.592 -9.727 -10.523 1 98.75 179 GLY A C 1
ATOM 1402 O O . GLY A 1 179 ? -1.73 -9.266 -10.633 1 98.75 179 GLY A O 1
ATOM 1403 N N . ILE A 1 180 ? -0.27 -10.633 -9.656 1 98.69 180 ILE A N 1
ATOM 1404 C CA . ILE A 1 180 ? -1.2 -11.078 -8.625 1 98.69 180 ILE A CA 1
ATOM 1405 C C . ILE A 1 180 ? -0.493 -11.117 -7.27 1 98.69 180 ILE A C 1
ATOM 1407 O O . ILE A 1 180 ? 0.478 -11.852 -7.086 1 98.69 180 ILE A O 1
ATOM 1411 N N . PRO A 1 181 ? -0.921 -10.258 -6.324 1 98.88 181 PRO A N 1
ATOM 1412 C CA . PRO A 1 181 ? -0.416 -10.438 -4.961 1 98.88 181 PRO A CA 1
ATOM 1413 C C . PRO A 1 181 ? -0.927 -11.711 -4.301 1 98.88 181 PRO A C 1
ATOM 1415 O O . PRO A 1 181 ? -2.121 -12.016 -4.375 1 98.88 181 PRO A O 1
ATOM 1418 N N . GLN A 1 182 ? 0.004 -12.469 -3.705 1 98.88 182 GLN A N 1
ATOM 1419 C CA . GLN A 1 182 ? -0.316 -13.781 -3.156 1 98.88 182 GLN A CA 1
ATOM 1420 C C . GLN A 1 182 ? 0.099 -13.883 -1.69 1 98.88 182 GLN A C 1
ATOM 1422 O O . GLN A 1 182 ? 1.27 -14.117 -1.387 1 98.88 182 GLN A O 1
ATOM 1427 N N . THR A 1 183 ? -0.882 -13.758 -0.79 1 98.5 183 THR A N 1
ATOM 1428 C CA . THR A 1 183 ? -0.655 -14.031 0.625 1 98.5 183 THR A CA 1
ATOM 1429 C C . THR A 1 183 ? -0.23 -15.484 0.832 1 98.5 183 THR A C 1
ATOM 1431 O O . THR A 1 183 ? 0.585 -15.773 1.708 1 98.5 183 THR A O 1
ATOM 1434 N N . SER A 1 184 ? -0.707 -16.422 0.029 1 98.38 184 SER A N 1
ATOM 1435 C CA . SER A 1 184 ? -0.477 -17.859 0.186 1 98.38 184 SER A CA 1
ATOM 1436 C C . SER A 1 184 ? 1.012 -18.188 0.143 1 98.38 184 SER A C 1
ATOM 1438 O O . SER A 1 184 ? 1.463 -19.125 0.796 1 98.38 184 SER A O 1
ATOM 1440 N N . LEU A 1 185 ? 1.77 -17.422 -0.642 1 98.88 185 LEU A N 1
ATOM 1441 C CA . LEU A 1 185 ? 3.209 -17.641 -0.675 1 98.88 185 LEU A CA 1
ATOM 1442 C C . LEU A 1 185 ? 3.832 -17.391 0.693 1 98.88 185 LEU A C 1
ATOM 1444 O O . LEU A 1 185 ? 4.809 -18.031 1.069 1 98.88 185 LEU A O 1
ATOM 1448 N N . GLY A 1 186 ? 3.26 -16.469 1.431 1 98.75 186 GLY A N 1
ATOM 1449 C CA . GLY A 1 186 ? 3.734 -16.156 2.771 1 98.75 186 GLY A CA 1
ATOM 1450 C C . GLY A 1 186 ? 3.578 -17.328 3.738 1 98.75 186 GLY A C 1
ATOM 1451 O O . GLY A 1 186 ? 4.191 -17.328 4.805 1 98.75 186 GLY A O 1
ATOM 1452 N N . PHE A 1 187 ? 2.729 -18.312 3.449 1 98.69 187 PHE A N 1
ATOM 1453 C CA . PHE A 1 187 ? 2.549 -19.484 4.301 1 98.69 187 PHE A CA 1
ATOM 1454 C C . PHE A 1 187 ? 3.799 -20.359 4.293 1 98.69 187 PHE A C 1
ATOM 1456 O O . PHE A 1 187 ? 3.955 -21.234 5.145 1 98.69 187 PHE A O 1
ATOM 1463 N N . PHE A 1 188 ? 4.684 -20.094 3.41 1 98.88 188 PHE A N 1
ATOM 1464 C CA . PHE A 1 188 ? 5.898 -20.891 3.256 1 98.88 188 PHE A CA 1
ATOM 1465 C C . PHE A 1 188 ? 7.133 -20 3.344 1 98.88 188 PHE A C 1
ATOM 1467 O O . PHE A 1 188 ? 8.133 -20.25 2.668 1 98.88 188 PHE A O 1
ATOM 1474 N N . ALA A 1 189 ? 7.035 -18.938 4.133 1 98.94 189 ALA A N 1
ATOM 1475 C CA . ALA A 1 189 ? 8.125 -17.969 4.285 1 98.94 189 ALA A CA 1
ATOM 1476 C C . ALA A 1 189 ? 9.414 -18.672 4.707 1 98.94 189 ALA A C 1
ATOM 1478 O O . ALA A 1 189 ? 10.484 -18.375 4.176 1 98.94 189 ALA A O 1
ATOM 1479 N N . GLY A 1 190 ? 9.32 -19.562 5.668 1 98.88 190 GLY A N 1
ATOM 1480 C CA . GLY A 1 190 ? 10.5 -20.297 6.09 1 98.88 190 GLY A CA 1
ATOM 1481 C C . GLY A 1 190 ? 11.141 -21.094 4.969 1 98.88 190 GLY A C 1
ATOM 1482 O O . GLY A 1 190 ? 12.359 -21.047 4.789 1 98.88 190 GLY A O 1
ATOM 1483 N N . THR A 1 191 ? 10.352 -21.828 4.191 1 98.94 191 THR A N 1
ATOM 1484 C CA . THR A 1 191 ? 10.828 -22.609 3.057 1 98.94 191 THR A CA 1
ATOM 1485 C C . THR A 1 191 ? 11.5 -21.703 2.021 1 98.94 191 THR A C 1
ATOM 1487 O O . THR A 1 191 ? 12.562 -22.047 1.494 1 98.94 191 THR A O 1
ATOM 1490 N N . ILE A 1 192 ? 10.859 -20.594 1.748 1 98.94 192 ILE A N 1
ATOM 1491 C CA . ILE A 1 192 ? 11.367 -19.656 0.758 1 98.94 192 ILE A CA 1
ATOM 1492 C C . ILE A 1 192 ? 12.719 -19.109 1.215 1 98.94 192 ILE A C 1
ATOM 1494 O O . ILE A 1 192 ? 13.664 -19.031 0.427 1 98.94 192 ILE A O 1
ATOM 1498 N N . ARG A 1 193 ? 12.836 -18.719 2.508 1 98.88 193 ARG A N 1
ATOM 1499 C CA . ARG A 1 193 ? 14.109 -18.219 3.033 1 98.88 193 ARG A CA 1
ATOM 1500 C C . ARG A 1 193 ? 15.195 -19.281 2.889 1 98.88 193 ARG A C 1
ATOM 1502 O O . ARG A 1 193 ? 16.328 -18.969 2.531 1 98.88 193 ARG A O 1
ATOM 1509 N N . GLU A 1 194 ? 14.828 -20.516 3.143 1 98.69 194 GLU A N 1
ATOM 1510 C CA . GLU A 1 194 ? 15.797 -21.609 3.049 1 98.69 194 GLU A CA 1
ATOM 1511 C C . GLU A 1 194 ? 16.281 -21.781 1.614 1 98.69 194 GLU A C 1
ATOM 1513 O O . GLU A 1 194 ? 17.484 -21.891 1.371 1 98.69 194 GLU A O 1
ATOM 1518 N N . VAL A 1 195 ? 15.422 -21.797 0.657 1 98.81 195 VAL A N 1
ATOM 1519 C CA . VAL A 1 195 ? 15.75 -22.047 -0.742 1 98.81 195 VAL A CA 1
ATOM 1520 C C . VAL A 1 195 ? 16.594 -20.891 -1.292 1 98.81 195 VAL A C 1
ATOM 1522 O O . VAL A 1 195 ? 17.516 -21.125 -2.076 1 98.81 195 VAL A O 1
ATOM 1525 N N . LEU A 1 196 ? 16.297 -19.688 -0.861 1 98.88 196 LEU A N 1
ATOM 1526 C CA . LEU A 1 196 ? 16.891 -18.531 -1.509 1 98.88 196 LEU A CA 1
ATOM 1527 C C . LEU A 1 196 ? 18.031 -17.953 -0.661 1 98.88 196 LEU A C 1
ATOM 1529 O O . LEU A 1 196 ? 18.734 -17.031 -1.09 1 98.88 196 LEU A O 1
ATOM 1533 N N . GLY A 1 197 ? 18.234 -18.406 0.529 1 98.62 197 GLY A N 1
ATOM 1534 C CA . GLY A 1 197 ? 19.281 -17.906 1.404 1 98.62 197 GLY A CA 1
ATOM 1535 C C . GLY A 1 197 ? 18.969 -16.531 1.985 1 98.62 197 GLY A C 1
ATOM 1536 O O . GLY A 1 197 ? 19.844 -15.656 2.023 1 98.62 197 GLY A O 1
ATOM 1537 N N . ILE A 1 198 ? 17.766 -16.344 2.406 1 98.75 198 ILE A N 1
ATOM 1538 C CA . ILE A 1 198 ? 17.344 -15.062 2.979 1 98.75 198 ILE A CA 1
ATOM 1539 C C . ILE A 1 198 ? 17.453 -15.117 4.5 1 98.75 198 ILE A C 1
ATOM 1541 O O . ILE A 1 198 ? 17.031 -16.094 5.125 1 98.75 198 ILE A O 1
ATOM 1545 N N . PRO A 1 199 ? 18.016 -14.102 5.145 1 98.12 199 PRO A N 1
ATOM 1546 C CA . PRO A 1 199 ? 18.188 -14.109 6.598 1 98.12 199 PRO A CA 1
ATOM 1547 C C . PRO A 1 199 ? 16.875 -14.25 7.359 1 98.12 199 PRO A C 1
ATOM 1549 O O . PRO A 1 199 ? 15.859 -13.688 6.941 1 98.12 199 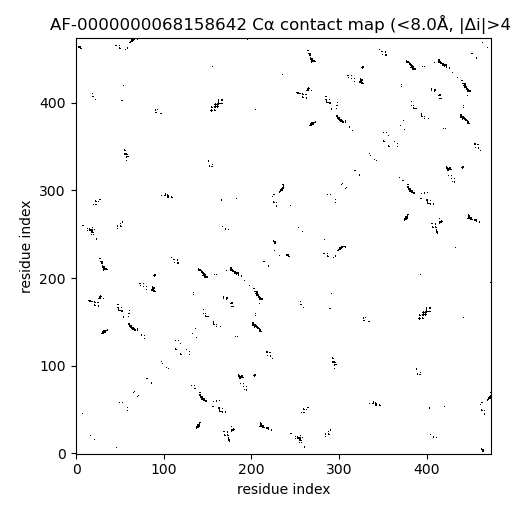PRO A O 1
ATOM 1552 N N . GLU A 1 200 ? 16.922 -14.852 8.547 1 97.81 200 GLU A N 1
ATOM 1553 C CA . GLU A 1 200 ? 15.742 -15.156 9.359 1 97.81 200 GLU A CA 1
ATOM 1554 C C . GLU A 1 200 ? 15.094 -13.875 9.891 1 97.81 200 GLU A C 1
ATOM 1556 O O . GLU A 1 200 ? 13.883 -13.852 10.133 1 97.81 200 GLU A O 1
ATOM 1561 N N . GLU A 1 201 ? 15.844 -12.82 9.984 1 97.5 201 GLU A N 1
ATOM 1562 C CA . GLU A 1 201 ? 15.344 -11.57 10.547 1 97.5 201 GLU A CA 1
ATOM 1563 C C . GLU A 1 201 ? 14.359 -10.898 9.602 1 97.5 201 GLU A C 1
ATOM 1565 O O . GLU A 1 201 ? 13.57 -10.047 10.016 1 97.5 201 GLU A O 1
ATOM 1570 N N . LEU A 1 202 ? 14.484 -11.211 8.328 1 98.69 202 LEU A N 1
ATOM 1571 C CA . LEU A 1 202 ? 13.531 -10.672 7.359 1 98.69 202 LEU A CA 1
ATOM 1572 C C . LEU A 1 202 ? 12.266 -11.523 7.309 1 98.69 202 LEU A C 1
ATOM 1574 O O . LEU A 1 202 ? 12.344 -12.75 7.262 1 98.69 202 LEU A O 1
ATOM 1578 N N . LYS A 1 203 ? 11.148 -10.836 7.406 1 98.88 203 LYS A N 1
ATOM 1579 C CA . LYS A 1 203 ? 9.852 -11.508 7.434 1 98.88 203 LYS A CA 1
ATOM 1580 C C . LYS A 1 203 ? 9.086 -11.281 6.133 1 98.88 203 LYS A C 1
ATOM 1582 O O . LYS A 1 203 ? 9.117 -10.188 5.574 1 98.88 203 LYS A O 1
ATOM 1587 N N . MET A 1 204 ? 8.422 -12.281 5.656 1 98.88 204 MET A N 1
ATOM 1588 C CA . MET A 1 204 ? 7.75 -12.211 4.359 1 98.88 204 MET A CA 1
ATOM 1589 C C . MET A 1 204 ? 6.273 -11.867 4.531 1 98.88 204 MET A C 1
ATOM 1591 O O . MET A 1 204 ? 5.559 -12.539 5.277 1 98.88 204 MET A O 1
ATOM 1595 N N . LEU A 1 205 ? 5.812 -10.891 3.863 1 98.81 205 LEU A N 1
ATOM 1596 C CA . LEU A 1 205 ? 4.406 -10.5 3.926 1 98.81 205 LEU A CA 1
ATOM 1597 C C . LEU A 1 205 ? 3.604 -11.188 2.826 1 98.81 205 LEU A C 1
ATOM 1599 O O . LEU A 1 205 ? 2.697 -11.969 3.113 1 98.81 205 LEU A O 1
ATOM 1603 N N . PHE A 1 206 ? 3.934 -10.984 1.561 1 98.88 206 PHE A N 1
ATOM 1604 C CA . PHE A 1 206 ? 3.318 -11.633 0.409 1 98.88 206 PHE A CA 1
ATOM 1605 C C . PHE A 1 206 ? 4.25 -11.594 -0.797 1 98.88 206 PHE A C 1
ATOM 1607 O O . PHE A 1 206 ? 5.344 -11.031 -0.724 1 98.88 206 PHE A O 1
ATOM 1614 N N . GLY A 1 207 ? 3.932 -12.297 -1.842 1 98.94 207 GLY A N 1
ATOM 1615 C CA . GLY A 1 207 ? 4.625 -12.227 -3.117 1 98.94 207 GLY A CA 1
ATOM 1616 C C . GLY A 1 207 ? 3.73 -11.773 -4.258 1 98.94 207 GLY A C 1
ATOM 1617 O O . GLY A 1 207 ? 2.512 -11.695 -4.102 1 98.94 207 GLY A O 1
ATOM 1618 N N . ILE A 1 208 ? 4.359 -11.406 -5.367 1 99 208 ILE A N 1
ATOM 1619 C CA . ILE A 1 208 ? 3.646 -11.016 -6.582 1 99 208 ILE A CA 1
ATOM 1620 C C . ILE A 1 208 ? 4.172 -11.812 -7.77 1 99 208 ILE A C 1
ATOM 1622 O O . ILE A 1 208 ? 5.285 -11.57 -8.25 1 99 208 ILE A O 1
ATOM 1626 N N . SER A 1 209 ? 3.395 -12.773 -8.234 1 98.94 209 SER A N 1
ATOM 1627 C CA . SER A 1 209 ? 3.691 -13.367 -9.531 1 98.94 209 SER A CA 1
ATOM 1628 C C . SER A 1 209 ? 3.344 -12.414 -10.672 1 98.94 209 SER A C 1
ATOM 1630 O O . SER A 1 209 ? 2.314 -11.742 -10.633 1 98.94 209 SER A O 1
ATOM 1632 N N . PHE A 1 210 ? 4.242 -12.336 -11.672 1 98.94 210 PHE A N 1
ATOM 1633 C CA . PHE A 1 210 ? 3.949 -11.336 -12.695 1 98.94 210 PHE A CA 1
ATOM 1634 C C . PHE A 1 210 ? 4.5 -11.766 -14.047 1 98.94 210 PHE A C 1
ATOM 1636 O O . PHE A 1 210 ? 5.395 -12.609 -14.125 1 98.94 210 PHE A O 1
ATOM 1643 N N . GLY A 1 211 ? 3.988 -11.227 -15.086 1 98.88 211 GLY A N 1
ATOM 1644 C CA . GLY A 1 211 ? 4.309 -11.477 -16.484 1 98.88 211 GLY A CA 1
ATOM 1645 C C . GLY A 1 211 ? 3.221 -11.016 -17.438 1 98.88 211 GLY A C 1
ATOM 1646 O O . GLY A 1 211 ? 2.381 -10.195 -17.078 1 98.88 211 GLY A O 1
ATOM 1647 N N . TYR A 1 212 ? 3.348 -11.5 -18.641 1 98.75 212 TYR A N 1
ATOM 1648 C CA . TYR A 1 212 ? 2.291 -11.25 -19.625 1 98.75 212 TYR A CA 1
ATOM 1649 C C . TYR A 1 212 ? 1.081 -12.141 -19.359 1 98.75 212 TYR A C 1
ATOM 1651 O O . TYR A 1 212 ? 1.212 -13.359 -19.234 1 98.75 212 TYR A O 1
ATOM 1659 N N . PRO A 1 213 ? -0.098 -11.539 -19.25 1 98.44 213 PRO A N 1
ATOM 1660 C CA . PRO A 1 213 ? -1.282 -12.344 -18.953 1 98.44 213 PRO A CA 1
ATOM 1661 C C . PRO A 1 213 ? -1.609 -13.328 -20.078 1 98.44 213 PRO A C 1
ATOM 1663 O O . PRO A 1 213 ? -1.463 -13 -21.266 1 98.44 213 PRO A O 1
ATOM 1666 N N . ASP A 1 214 ? -1.969 -14.531 -19.672 1 98.12 214 ASP A N 1
ATOM 1667 C CA . ASP A 1 214 ? -2.607 -15.492 -20.578 1 98.12 214 ASP A CA 1
ATOM 1668 C C . ASP A 1 214 ? -4.121 -15.289 -20.609 1 98.12 214 ASP A C 1
ATOM 1670 O O . ASP A 1 214 ? -4.832 -15.734 -19.703 1 98.12 214 ASP A O 1
ATOM 1674 N N . GLU A 1 215 ? -4.656 -14.75 -21.609 1 93.06 215 GLU A N 1
ATOM 1675 C CA . GLU A 1 215 ? -6.066 -14.375 -21.688 1 93.06 215 GLU A CA 1
ATOM 1676 C C . GLU A 1 215 ? -6.961 -15.609 -21.703 1 93.06 215 GLU A C 1
ATOM 1678 O O . GLU A 1 215 ? -8.164 -15.516 -21.453 1 93.06 215 GLU A O 1
ATOM 1683 N N . THR A 1 216 ? -6.355 -16.75 -21.953 1 95.31 216 THR A N 1
ATOM 1684 C CA . THR A 1 216 ? -7.148 -17.969 -22.062 1 95.31 216 THR A CA 1
ATOM 1685 C C . THR A 1 216 ? -7.211 -18.688 -20.719 1 95.31 216 THR A C 1
ATOM 1687 O O . THR A 1 216 ? -7.977 -19.641 -20.547 1 95.31 216 THR A O 1
ATOM 1690 N N . ALA A 1 217 ? -6.422 -18.25 -19.766 1 96.12 217 ALA A N 1
ATOM 1691 C CA . ALA A 1 217 ? -6.422 -18.906 -18.469 1 96.12 217 ALA A CA 1
ATOM 1692 C C . ALA A 1 217 ? -7.758 -18.719 -17.75 1 96.12 217 ALA A C 1
ATOM 1694 O O . ALA A 1 217 ? -8.242 -17.578 -17.625 1 96.12 217 ALA A O 1
ATOM 1695 N N . PRO A 1 218 ? -8.367 -19.766 -17.234 1 95.12 218 PRO A N 1
ATOM 1696 C CA . PRO A 1 218 ? -9.68 -19.656 -16.594 1 95.12 218 PRO A CA 1
ATOM 1697 C C . PRO A 1 218 ? -9.688 -18.656 -15.438 1 95.12 218 PRO A C 1
ATOM 1699 O O . PRO A 1 218 ? -10.664 -17.938 -15.242 1 95.12 218 PRO A O 1
ATOM 1702 N N . GLY A 1 219 ? -8.602 -18.625 -14.68 1 94.25 219 GLY A N 1
ATOM 1703 C CA . GLY A 1 219 ? -8.523 -17.703 -13.555 1 94.25 219 GLY A CA 1
ATOM 1704 C C . GLY A 1 219 ? -8.617 -16.25 -13.969 1 94.25 219 GLY A C 1
ATOM 1705 O O . GLY A 1 219 ? -8.977 -15.383 -13.164 1 94.25 219 GLY A O 1
ATOM 1706 N N . ASN A 1 220 ? -8.258 -15.945 -15.195 1 95.75 220 ASN A N 1
ATOM 1707 C CA . ASN A 1 220 ? -8.234 -14.562 -15.672 1 95.75 220 ASN A CA 1
ATOM 1708 C C . ASN A 1 220 ? -9.609 -14.109 -16.141 1 95.75 220 ASN A C 1
ATOM 1710 O O . ASN A 1 220 ? -9.789 -12.961 -16.547 1 95.75 220 ASN A O 1
ATOM 1714 N N . ARG A 1 221 ? -10.594 -14.898 -15.961 1 90.38 221 ARG A N 1
ATOM 1715 C CA . ARG A 1 221 ? -11.977 -14.523 -16.234 1 90.38 221 ARG A CA 1
ATOM 1716 C C . ARG A 1 221 ? -12.602 -13.812 -15.039 1 90.38 221 ARG A C 1
ATOM 1718 O O . ARG A 1 221 ? -13.656 -13.195 -15.156 1 90.38 221 ARG A O 1
ATOM 1725 N N . VAL A 1 222 ? -11.938 -13.969 -13.977 1 89.25 222 VAL A N 1
ATOM 1726 C CA . VAL A 1 222 ? -12.461 -13.383 -12.75 1 89.25 222 VAL A CA 1
ATOM 1727 C C . VAL A 1 222 ? -12.023 -11.922 -12.648 1 89.25 222 VAL A C 1
ATOM 1729 O O . VAL A 1 222 ? -10.828 -11.617 -12.68 1 89.25 222 VAL A O 1
ATOM 1732 N N . TRP A 1 223 ? -12.977 -11.031 -12.641 1 87.12 223 TRP A N 1
ATOM 1733 C CA . TRP A 1 223 ? -12.75 -9.617 -12.359 1 87.12 223 TRP A CA 1
ATOM 1734 C C . TRP A 1 223 ? -13.719 -9.117 -11.289 1 87.12 223 TRP A C 1
ATOM 1736 O O . TRP A 1 223 ? -14.906 -8.922 -11.562 1 87.12 223 TRP A O 1
ATOM 1746 N N . MET A 1 224 ? -13.117 -8.859 -10.102 1 87.94 224 MET A N 1
ATOM 1747 C CA . MET A 1 224 ? -13.977 -8.547 -8.969 1 87.94 224 MET A CA 1
ATOM 1748 C C . MET A 1 224 ? -14.359 -7.07 -8.961 1 87.94 224 MET A C 1
ATOM 1750 O O . MET A 1 224 ? -13.516 -6.211 -9.234 1 87.94 224 MET A O 1
ATOM 1754 N N . ASP A 1 225 ? -15.57 -6.855 -8.57 1 87 225 ASP A N 1
ATOM 1755 C CA . ASP A 1 225 ? -16.062 -5.488 -8.438 1 87 225 ASP A CA 1
ATOM 1756 C C . ASP A 1 225 ? -15.703 -4.91 -7.066 1 87 225 ASP A C 1
ATOM 1758 O O . ASP A 1 225 ? -15.18 -5.621 -6.207 1 87 225 ASP A O 1
ATOM 1762 N N . ARG A 1 226 ? -15.883 -3.623 -6.961 1 93.25 226 ARG A N 1
ATOM 1763 C CA . ARG A 1 226 ? -15.641 -2.889 -5.723 1 93.25 226 ARG A CA 1
ATOM 1764 C C . ARG A 1 226 ? -16.953 -2.4 -5.113 1 93.25 226 ARG A C 1
ATOM 1766 O O . ARG A 1 226 ? -17.938 -2.195 -5.828 1 93.25 226 ARG A O 1
ATOM 1773 N N . VAL A 1 227 ? -16.906 -2.262 -3.805 1 92.44 227 VAL A N 1
ATOM 1774 C CA . VAL A 1 227 ? -18.078 -1.677 -3.154 1 92.44 227 VAL A CA 1
ATOM 1775 C C . VAL A 1 227 ? -18.188 -0.204 -3.541 1 92.44 227 VAL A C 1
ATOM 1777 O O . VAL A 1 227 ? -17.188 0.455 -3.826 1 92.44 227 VAL A O 1
ATOM 1780 N N . PRO A 1 228 ? -19.484 0.29 -3.51 1 92.88 228 PRO A N 1
ATOM 1781 C CA . PRO A 1 228 ? -19.609 1.733 -3.721 1 92.88 228 PRO A CA 1
ATOM 1782 C C . PRO A 1 228 ? -18.875 2.555 -2.668 1 92.88 228 PRO A C 1
ATOM 1784 O O . PRO A 1 228 ? -18.75 2.119 -1.521 1 92.88 228 PRO A O 1
ATOM 1787 N N . ILE A 1 229 ? -18.5 3.736 -3.051 1 94.62 229 ILE A N 1
ATOM 1788 C CA . ILE A 1 229 ? -17.766 4.625 -2.158 1 94.62 229 ILE A CA 1
ATOM 1789 C C . ILE A 1 229 ? -18.594 4.895 -0.902 1 94.62 229 ILE A C 1
ATOM 1791 O O . ILE A 1 229 ? -18.047 5.02 0.194 1 94.62 229 ILE A O 1
ATOM 1795 N N . THR A 1 230 ? -19.875 4.871 -0.979 1 94.94 230 THR A N 1
ATOM 1796 C CA . THR A 1 230 ? -20.766 5.195 0.134 1 94.94 230 THR A CA 1
ATOM 1797 C C . THR A 1 230 ? -20.703 4.109 1.206 1 94.94 230 THR A C 1
ATOM 1799 O O . THR A 1 230 ? -21.109 4.336 2.35 1 94.94 230 THR A O 1
ATOM 1802 N N . ASP A 1 231 ? -20.172 2.949 0.849 1 95.5 231 ASP A N 1
ATOM 1803 C CA . ASP A 1 231 ? -20.109 1.85 1.807 1 95.5 231 ASP A CA 1
ATOM 1804 C C . ASP A 1 231 ? -18.797 1.885 2.59 1 95.5 231 ASP A C 1
ATOM 1806 O O . ASP A 1 231 ? -18.672 1.235 3.629 1 95.5 231 ASP A O 1
ATOM 1810 N N . SER A 1 232 ? -17.797 2.676 2.068 1 96.81 232 SER A N 1
ATOM 1811 C CA . SER A 1 232 ? -16.469 2.584 2.684 1 96.81 232 SER A CA 1
ATOM 1812 C C . SER A 1 232 ? -15.938 3.965 3.057 1 96.81 232 SER A C 1
ATOM 1814 O O . SER A 1 232 ? -14.906 4.078 3.719 1 96.81 232 SER A O 1
ATOM 1816 N N . VAL A 1 233 ? -16.688 5.027 2.678 1 98.5 233 VAL A N 1
ATOM 1817 C CA . VAL A 1 233 ? -16.203 6.383 2.916 1 98.5 233 VAL A CA 1
ATOM 1818 C C . VAL A 1 233 ? -17.281 7.195 3.633 1 98.5 233 VAL A C 1
ATOM 1820 O O . VAL A 1 233 ? -18.453 7.148 3.256 1 98.5 233 VAL A O 1
ATOM 1823 N N . THR A 1 234 ? -16.891 7.852 4.66 1 98.75 234 THR A N 1
ATOM 1824 C CA . THR A 1 234 ? -17.75 8.805 5.367 1 98.75 234 THR A CA 1
ATOM 1825 C C . THR A 1 234 ? -17.172 10.211 5.285 1 98.75 234 THR A C 1
ATOM 1827 O O . THR A 1 234 ? -15.977 10.414 5.531 1 98.75 234 THR A O 1
ATOM 1830 N N . PHE A 1 235 ? -18 11.195 4.941 1 98.56 235 PHE A N 1
ATOM 1831 C CA . PHE A 1 235 ? -17.578 12.586 4.848 1 98.56 235 PHE A CA 1
ATOM 1832 C C . PHE A 1 235 ? -18 13.367 6.09 1 98.56 235 PHE A C 1
ATOM 1834 O O . PHE A 1 235 ? -19.109 13.18 6.59 1 98.56 235 PHE A O 1
ATOM 1841 N N . HIS A 1 236 ? -17.047 14.102 6.605 1 98.44 236 HIS A N 1
ATOM 1842 C CA . HIS A 1 236 ? -17.281 15 7.73 1 98.44 236 HIS A CA 1
ATOM 1843 C C . HIS A 1 236 ? -16.984 16.453 7.348 1 98.44 236 HIS A C 1
ATOM 1845 O O . HIS A 1 236 ? -15.906 16.75 6.848 1 98.44 236 HIS A O 1
ATOM 1851 N N . SER A 1 237 ? -17.922 17.391 7.57 1 94.88 237 SER A N 1
ATOM 1852 C CA . SER A 1 237 ? -17.688 18.797 7.234 1 94.88 237 SER A CA 1
ATOM 1853 C C . SER A 1 237 ? -18.156 19.719 8.352 1 94.88 237 SER A C 1
ATOM 1855 O O . SER A 1 237 ? -19 19.344 9.156 1 94.88 237 SER A O 1
ATOM 1857 N N . MET B 1 1 ? -29.234 -6.586 2.041 1 27.86 1 MET B N 1
ATOM 1858 C CA . MET B 1 1 ? -29.219 -5.859 0.774 1 27.86 1 MET B CA 1
ATOM 1859 C C . MET B 1 1 ? -27.906 -6.094 0.037 1 27.86 1 MET B C 1
ATOM 1861 O O . MET B 1 1 ? -26.828 -6 0.631 1 27.86 1 MET B O 1
ATOM 1865 N N . THR B 1 2 ? -27.875 -6.836 -1.026 1 37.22 2 THR B N 1
ATOM 1866 C CA . THR B 1 2 ? -26.703 -7.293 -1.761 1 37.22 2 THR B CA 1
ATOM 1867 C C . THR B 1 2 ? -25.891 -6.105 -2.271 1 37.22 2 THR B C 1
ATOM 1869 O O . THR B 1 2 ? -26.406 -5.258 -2.998 1 37.22 2 THR B O 1
ATOM 1872 N N . THR B 1 3 ? -24.906 -5.617 -1.642 1 43.66 3 THR B N 1
ATOM 1873 C CA . THR B 1 3 ? -24.109 -4.469 -2.078 1 43.66 3 THR B CA 1
ATOM 1874 C C . THR B 1 3 ? -23.672 -4.637 -3.531 1 43.66 3 THR B C 1
ATOM 1876 O O . THR B 1 3 ? -23.109 -5.664 -3.898 1 43.66 3 THR B O 1
ATOM 1879 N N . GLU B 1 4 ? -24.344 -3.824 -4.371 1 50.97 4 GLU B N 1
ATOM 1880 C CA . GLU B 1 4 ? -24 -3.836 -5.793 1 50.97 4 GLU B CA 1
ATOM 1881 C C . GLU B 1 4 ? -22.562 -3.373 -6.023 1 50.97 4 GLU B C 1
ATOM 1883 O O . GLU B 1 4 ? -22.203 -2.246 -5.68 1 50.97 4 GLU B O 1
ATOM 1888 N N . LEU B 1 5 ? -21.688 -4.258 -6.461 1 57.44 5 LEU B N 1
ATOM 1889 C CA . LEU B 1 5 ? -20.312 -3.959 -6.812 1 57.44 5 LEU B CA 1
ATOM 1890 C C . LEU B 1 5 ? -20.234 -3.121 -8.086 1 57.44 5 LEU B C 1
ATOM 1892 O O . LEU B 1 5 ? -21.141 -3.172 -8.922 1 57.44 5 LEU B O 1
ATOM 1896 N N . VAL B 1 6 ? -19.312 -2.105 -8.133 1 62.81 6 VAL B N 1
ATOM 1897 C CA . VAL B 1 6 ? -19.219 -1.175 -9.25 1 62.81 6 VAL B CA 1
ATOM 1898 C C . VAL B 1 6 ? -17.844 -1.314 -9.922 1 62.81 6 VAL B C 1
ATOM 1900 O O . VAL B 1 6 ? -16.859 -1.647 -9.258 1 62.81 6 VAL B O 1
ATOM 1903 N N . ARG B 1 7 ? -17.812 -1.25 -11.305 1 65.25 7 ARG B N 1
ATOM 1904 C CA . ARG B 1 7 ? -16.578 -1.066 -12.07 1 65.25 7 ARG B CA 1
ATOM 1905 C C . ARG B 1 7 ? -16.453 0.375 -12.547 1 65.25 7 ARG B C 1
ATOM 1907 O O . ARG B 1 7 ? -17.391 0.939 -13.109 1 65.25 7 ARG B O 1
ATOM 1914 N N . TYR B 1 8 ? -15.43 1.068 -12.258 1 62.09 8 TYR B N 1
ATOM 1915 C CA . TYR B 1 8 ? -15.242 2.463 -12.633 1 62.09 8 TYR B CA 1
ATOM 1916 C C . TYR B 1 8 ? -14.633 2.57 -14.023 1 62.09 8 TYR B C 1
ATOM 1918 O O . TYR B 1 8 ? -13.406 2.5 -14.18 1 62.09 8 TYR B O 1
ATOM 1926 N N . ASN B 1 9 ? -15.43 2.33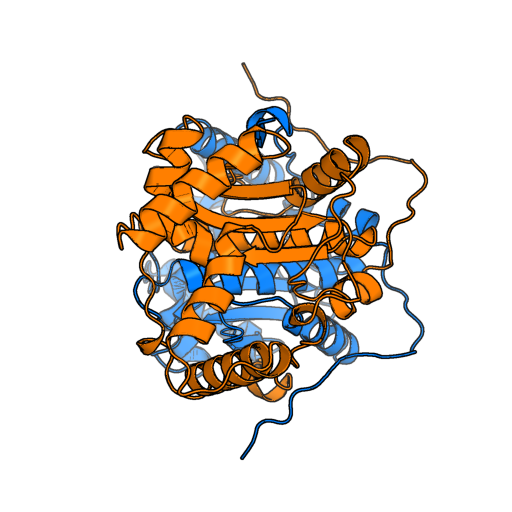2 -15.141 1 56.62 9 ASN B N 1
ATOM 1927 C CA . ASN B 1 9 ? -14.969 2.418 -16.516 1 56.62 9 ASN B CA 1
ATOM 1928 C C . ASN B 1 9 ? -15.445 3.703 -17.188 1 56.62 9 ASN B C 1
ATOM 1930 O O . ASN B 1 9 ? -16.656 3.928 -17.328 1 56.62 9 ASN B O 1
ATOM 1934 N N . ASP B 1 10 ? -14.883 4.988 -16.812 1 57.84 10 ASP B N 1
ATOM 1935 C CA . ASP B 1 10 ? -15.516 6.164 -17.391 1 57.84 10 ASP B CA 1
ATOM 1936 C C . ASP B 1 10 ? -14.742 6.648 -18.625 1 57.84 10 ASP B C 1
ATOM 1938 O O . ASP B 1 10 ? -13.508 6.633 -18.641 1 57.84 10 ASP B O 1
ATOM 1942 N N . ASN B 1 11 ? -15.414 6.719 -19.75 1 55.03 11 ASN B N 1
ATOM 1943 C CA . ASN B 1 11 ? -15.062 7.234 -21.062 1 55.03 11 ASN B CA 1
ATOM 1944 C C . ASN B 1 11 ? -14.875 8.75 -21.047 1 55.03 11 ASN B C 1
ATOM 1946 O O . ASN B 1 11 ? -14.852 9.391 -22.094 1 55.03 11 ASN B O 1
ATOM 1950 N N . LYS B 1 12 ? -14.773 9.43 -19.859 1 61.69 12 LYS B N 1
ATOM 1951 C CA . LYS B 1 12 ? -14.547 10.867 -19.891 1 61.69 12 LYS B CA 1
ATOM 1952 C C . LYS B 1 12 ? -13.078 11.188 -20.172 1 61.69 12 LYS B C 1
ATOM 1954 O O . LYS B 1 12 ? -12.203 10.336 -19.984 1 61.69 12 LYS B O 1
ATOM 1959 N N . ALA B 1 13 ? -12.93 12.406 -20.688 1 72.94 13 ALA B N 1
ATOM 1960 C CA . ALA B 1 13 ? -11.578 12.898 -20.938 1 72.94 13 ALA B CA 1
ATOM 1961 C C . ALA B 1 13 ? -10.664 12.617 -19.75 1 72.94 13 ALA B C 1
ATOM 1963 O O . ALA B 1 13 ? -11.047 12.836 -18.609 1 72.94 13 ALA B O 1
ATOM 1964 N N . ASP B 1 14 ? -9.609 11.805 -19.984 1 86.62 14 ASP B N 1
ATOM 1965 C CA . ASP B 1 14 ? -8.602 11.477 -18.984 1 86.62 14 ASP B CA 1
ATOM 1966 C C . ASP B 1 14 ? -7.465 12.492 -18.984 1 86.62 14 ASP B C 1
ATOM 1968 O O . ASP B 1 14 ? -6.621 12.484 -19.891 1 86.62 14 ASP B O 1
ATOM 1972 N N . ASP B 1 15 ? -7.516 13.336 -17.953 1 90.12 15 ASP B N 1
ATOM 1973 C CA . ASP B 1 15 ? -6.504 14.391 -17.906 1 90.12 15 ASP B CA 1
ATOM 1974 C C . ASP B 1 15 ? -5.449 14.094 -16.844 1 90.12 15 ASP B C 1
ATOM 1976 O O . ASP B 1 15 ? -4.734 14.992 -16.391 1 90.12 15 ASP B O 1
ATOM 1980 N N . THR B 1 16 ? -5.418 12.844 -16.406 1 97.56 16 THR B N 1
ATOM 1981 C CA . THR B 1 16 ? -4.402 12.508 -15.422 1 97.56 16 THR B CA 1
ATOM 1982 C C . THR B 1 16 ? -3.033 12.352 -16.078 1 97.56 16 THR B C 1
ATOM 1984 O O . THR B 1 16 ? -2.945 12.062 -17.281 1 97.56 16 THR B O 1
ATOM 1987 N N . LEU B 1 17 ? -1.988 12.555 -15.336 1 97.38 17 LEU B N 1
ATOM 1988 C CA . LEU B 1 17 ? -0.621 12.312 -15.781 1 97.38 17 LEU B CA 1
ATOM 1989 C C . LEU B 1 17 ? -0.43 10.852 -16.172 1 97.38 17 LEU B C 1
ATOM 1991 O O . LEU B 1 17 ? -1.211 9.984 -15.758 1 97.38 17 LEU B O 1
ATOM 1995 N N . THR B 1 18 ? 0.637 10.602 -16.953 1 97.38 18 THR B N 1
ATOM 1996 C CA . THR B 1 18 ? 1.026 9.211 -17.141 1 97.38 18 THR B CA 1
ATOM 1997 C C . THR B 1 18 ? 1.419 8.57 -15.82 1 97.38 18 THR B C 1
ATOM 1999 O O . THR B 1 18 ? 1.728 9.273 -14.852 1 97.38 18 THR B O 1
ATOM 2002 N N . PHE B 1 19 ? 1.405 7.316 -15.82 1 98.44 19 PHE B N 1
ATOM 2003 C CA . PHE B 1 19 ? 1.754 6.645 -14.57 1 98.44 19 PHE B CA 1
ATOM 2004 C C . PHE B 1 19 ? 3.182 6.98 -14.156 1 98.44 19 PHE B C 1
ATOM 2006 O O . PHE B 1 19 ? 3.439 7.285 -12.992 1 98.44 19 PHE B O 1
ATOM 2013 N N . LYS B 1 20 ? 4.102 6.848 -15.047 1 97.69 20 LYS B N 1
ATOM 2014 C CA . LYS B 1 20 ? 5.504 7.094 -14.734 1 97.69 20 LYS B CA 1
ATOM 2015 C C . LYS B 1 20 ? 5.707 8.516 -14.203 1 97.69 20 LYS B C 1
ATOM 2017 O O . LYS B 1 20 ? 6.398 8.711 -13.203 1 97.69 20 LYS B O 1
ATOM 2022 N N . GLN B 1 21 ? 5.105 9.484 -14.82 1 96.56 21 GLN B N 1
ATOM 2023 C CA . GLN B 1 21 ? 5.184 10.852 -14.336 1 96.56 21 GLN B CA 1
ATOM 2024 C C . GLN B 1 21 ? 4.578 10.977 -12.938 1 96.56 21 GLN B C 1
ATOM 2026 O O . GLN B 1 21 ? 5.129 11.664 -12.078 1 96.56 21 GLN B O 1
ATOM 2031 N N . THR B 1 22 ? 3.412 10.312 -12.758 1 98.25 22 THR B N 1
ATOM 2032 C CA . THR B 1 22 ? 2.701 10.367 -11.492 1 98.25 22 THR B CA 1
ATOM 2033 C C . THR B 1 22 ? 3.582 9.852 -10.352 1 98.25 22 THR B C 1
ATOM 2035 O O . THR B 1 22 ? 3.771 10.539 -9.352 1 98.25 22 THR B O 1
ATOM 2038 N N . VAL B 1 23 ? 4.148 8.672 -10.523 1 97.94 23 VAL B N 1
ATOM 2039 C CA . VAL B 1 23 ? 4.855 7.992 -9.445 1 97.94 23 VAL B CA 1
ATOM 2040 C C . VAL B 1 23 ? 6.191 8.688 -9.188 1 97.94 23 VAL B C 1
ATOM 2042 O O . VAL B 1 23 ? 6.641 8.773 -8.039 1 97.94 23 VAL B O 1
ATOM 2045 N N . ARG B 1 24 ? 6.824 9.234 -10.18 1 94.88 24 ARG B N 1
ATOM 2046 C CA . ARG B 1 24 ? 8.148 9.82 -10.031 1 94.88 24 ARG B CA 1
ATOM 2047 C C . ARG B 1 24 ? 8.062 11.266 -9.547 1 94.88 24 ARG B C 1
ATOM 2049 O O . ARG B 1 24 ? 9.047 11.836 -9.078 1 94.88 24 ARG B O 1
ATOM 2056 N N . SER B 1 25 ? 6.867 11.828 -9.641 1 93.88 25 SER B N 1
ATOM 2057 C CA . SER B 1 25 ? 6.715 13.203 -9.164 1 93.88 25 SER B CA 1
ATOM 2058 C C . SER B 1 25 ? 6.07 13.234 -7.781 1 93.88 25 SER B C 1
ATOM 2060 O O . SER B 1 25 ? 6.109 14.258 -7.094 1 93.88 25 SER B O 1
ATOM 2062 N N . ARG B 1 26 ? 5.43 12.125 -7.387 1 97.25 26 ARG B N 1
ATOM 2063 C CA . ARG B 1 26 ? 4.793 12.102 -6.074 1 97.25 26 ARG B CA 1
ATOM 2064 C C . ARG B 1 26 ? 5.824 12.273 -4.965 1 97.25 26 ARG B C 1
ATOM 2066 O O . ARG B 1 26 ? 6.859 11.602 -4.961 1 97.25 26 ARG B O 1
ATOM 2073 N N . ARG B 1 27 ? 5.574 13.125 -4.102 1 95.94 27 ARG B N 1
ATOM 2074 C CA . ARG B 1 27 ? 6.355 13.336 -2.887 1 95.94 27 ARG B CA 1
ATOM 2075 C C . ARG B 1 27 ? 5.453 13.711 -1.714 1 95.94 27 ARG B C 1
ATOM 2077 O O . ARG B 1 27 ? 4.27 13.992 -1.9 1 95.94 27 ARG B O 1
ATOM 2084 N N . SER B 1 28 ? 6.012 13.641 -0.515 1 97.69 28 SER B N 1
ATOM 2085 C CA . SER B 1 28 ? 5.262 14.047 0.669 1 97.69 28 SER B CA 1
ATOM 2086 C C . SER B 1 28 ? 5.328 15.555 0.874 1 97.69 28 SER B C 1
ATOM 2088 O O . SER B 1 28 ? 6.387 16.094 1.194 1 97.69 28 SER B O 1
ATOM 2090 N N . TYR B 1 29 ? 4.195 16.219 0.677 1 97.75 29 TYR B N 1
ATOM 2091 C CA . TYR B 1 29 ? 4.105 17.656 0.885 1 97.75 29 TYR B CA 1
ATOM 2092 C C . TYR B 1 29 ? 3.777 17.984 2.338 1 97.75 29 TYR B C 1
ATOM 2094 O O . TYR B 1 29 ? 2.912 17.344 2.943 1 97.75 29 TYR B O 1
ATOM 2102 N N . ARG B 1 30 ? 4.457 18.953 2.869 1 98.19 30 ARG B N 1
ATOM 2103 C CA . ARG B 1 30 ? 4.234 19.375 4.25 1 98.19 30 ARG B CA 1
ATOM 2104 C C . ARG B 1 30 ? 3.873 20.859 4.324 1 98.19 30 ARG B C 1
ATOM 2106 O O . ARG B 1 30 ? 4.441 21.594 5.129 1 98.19 30 ARG B O 1
ATOM 2113 N N . GLY B 1 31 ? 2.975 21.25 3.539 1 98.5 31 GLY B N 1
ATOM 2114 C CA . GLY B 1 31 ? 2.383 22.562 3.42 1 98.5 31 GLY B CA 1
ATOM 2115 C C . GLY B 1 31 ? 1.375 22.672 2.291 1 98.5 31 GLY B C 1
ATOM 2116 O O . GLY B 1 31 ? 1.66 22.281 1.159 1 98.5 31 GLY B O 1
ATOM 2117 N N . PHE B 1 32 ? 0.194 23.219 2.602 1 98.81 32 PHE B N 1
ATOM 2118 C CA . PHE B 1 32 ? -0.885 23.25 1.621 1 98.81 32 PHE B CA 1
ATOM 2119 C C . PHE B 1 32 ? -1.579 24.609 1.621 1 98.81 32 PHE B C 1
ATOM 2121 O O . PHE B 1 32 ? -1.575 25.312 2.631 1 98.81 32 PHE B O 1
ATOM 2128 N N . LEU B 1 33 ? -2.084 24.938 0.405 1 98.62 33 LEU B N 1
ATOM 2129 C CA . LEU B 1 33 ? -2.998 26.078 0.326 1 98.62 33 LEU B CA 1
ATOM 2130 C C . LEU B 1 33 ? -4.34 25.734 0.965 1 98.62 33 LEU B C 1
ATOM 2132 O O . LEU B 1 33 ? -4.738 24.578 1.008 1 98.62 33 LEU B O 1
ATOM 2136 N N . SER B 1 34 ? -5.074 26.781 1.388 1 98 34 SER B N 1
ATOM 2137 C CA . SER B 1 34 ? -6.367 26.578 2.037 1 98 34 SER B CA 1
ATOM 2138 C C . SER B 1 34 ? -7.461 26.297 1.014 1 98 34 SER B C 1
ATOM 2140 O O . SER B 1 34 ? -8.57 25.906 1.377 1 98 34 SER B O 1
ATOM 2142 N N . THR B 1 35 ? -7.188 26.422 -0.31 1 98.06 35 THR B N 1
ATOM 2143 C CA . THR B 1 35 ? -8.172 26.203 -1.364 1 98.06 35 THR B CA 1
ATOM 2144 C C . THR B 1 35 ? -8.719 24.781 -1.32 1 98.06 35 THR B C 1
ATOM 2146 O O . THR B 1 35 ? -7.957 23.812 -1.446 1 98.06 35 THR B O 1
ATOM 2149 N N . PRO B 1 36 ? -10.039 24.688 -1.137 1 98.44 36 PRO B N 1
ATOM 2150 C CA . PRO B 1 36 ? -10.594 23.328 -1.104 1 98.44 36 PRO B CA 1
ATOM 2151 C C . PRO B 1 36 ? -10.484 22.625 -2.449 1 98.44 36 PRO B C 1
ATOM 2153 O O . PRO B 1 36 ? -10.633 23.25 -3.5 1 98.44 36 PRO B O 1
ATOM 2156 N N . VAL B 1 37 ? -10.25 21.391 -2.363 1 98.81 37 VAL B N 1
ATOM 2157 C CA . VAL B 1 37 ? -10.312 20.547 -3.559 1 98.81 37 VAL B CA 1
ATOM 2158 C C . VAL B 1 37 ? -11.766 20.328 -3.959 1 98.81 37 VAL B C 1
ATOM 2160 O O . VAL B 1 37 ? -12.609 20.016 -3.113 1 98.81 37 VAL B O 1
ATOM 2163 N N . PRO B 1 38 ? -12.125 20.453 -5.234 1 98.06 38 PRO B N 1
ATOM 2164 C CA . PRO B 1 38 ? -13.508 20.203 -5.66 1 98.06 38 PRO B CA 1
ATOM 2165 C C . PRO B 1 38 ? -13.977 18.797 -5.336 1 98.06 38 PRO B C 1
ATOM 2167 O O . PRO B 1 38 ? -13.211 17.828 -5.473 1 98.06 38 PRO B O 1
ATOM 2170 N N . ASP B 1 39 ? -15.258 18.703 -4.977 1 97.12 39 ASP B N 1
ATOM 2171 C CA . ASP B 1 39 ? -15.844 17.422 -4.578 1 97.12 39 ASP B CA 1
ATOM 2172 C C . ASP B 1 39 ? -15.688 16.375 -5.68 1 97.12 39 ASP B C 1
ATOM 2174 O O . ASP B 1 39 ? -15.438 15.203 -5.398 1 97.12 39 ASP B O 1
ATOM 2178 N N . GLU B 1 40 ? -15.875 16.766 -6.875 1 96.5 40 GLU B N 1
ATOM 2179 C CA . GLU B 1 40 ? -15.797 15.836 -7.996 1 96.5 40 GLU B CA 1
ATOM 2180 C C . GLU B 1 40 ? -14.406 15.211 -8.094 1 96.5 40 GLU B C 1
ATOM 2182 O O . GLU B 1 40 ? -14.273 14.031 -8.445 1 96.5 40 GLU B O 1
ATOM 2187 N N . ILE B 1 41 ? -13.359 16 -7.816 1 97.94 41 ILE B N 1
ATOM 2188 C CA . ILE B 1 41 ? -11.984 15.5 -7.859 1 97.94 41 ILE B CA 1
ATOM 2189 C C . ILE B 1 41 ? -11.758 14.531 -6.703 1 97.94 41 ILE B C 1
ATOM 2191 O O . ILE B 1 41 ? -11.164 13.461 -6.887 1 97.94 41 ILE B O 1
ATOM 2195 N N . ILE B 1 42 ? -12.289 14.852 -5.504 1 98.62 42 ILE B N 1
ATOM 2196 C CA . ILE B 1 42 ? -12.156 13.961 -4.355 1 98.62 42 ILE B CA 1
ATOM 2197 C C . ILE B 1 42 ? -12.836 12.625 -4.652 1 98.62 42 ILE B C 1
ATOM 2199 O O . ILE B 1 42 ? -12.297 11.562 -4.34 1 98.62 42 ILE B O 1
ATOM 2203 N N . GLN B 1 43 ? -13.992 12.68 -5.289 1 97.75 43 GLN B N 1
ATOM 2204 C CA . GLN B 1 43 ? -14.711 11.461 -5.648 1 97.75 43 GLN B CA 1
ATOM 2205 C C . GLN B 1 43 ? -13.891 10.609 -6.613 1 97.75 43 GLN B C 1
ATOM 2207 O O . GLN B 1 43 ? -13.812 9.383 -6.457 1 97.75 43 GLN B O 1
ATOM 2212 N N . GLU B 1 44 ? -13.242 11.219 -7.59 1 97.44 44 GLU B N 1
ATOM 2213 C CA . GLU B 1 44 ? -12.414 10.477 -8.539 1 97.44 44 GLU B CA 1
ATOM 2214 C C . GLU B 1 44 ? -11.219 9.836 -7.84 1 97.44 44 GLU B C 1
ATOM 2216 O O . GLU B 1 44 ? -10.852 8.703 -8.141 1 97.44 44 GLU B O 1
ATOM 2221 N N . VAL B 1 45 ? -10.625 10.555 -6.914 1 98.62 45 VAL B N 1
ATOM 2222 C CA . VAL B 1 45 ? -9.492 10.031 -6.152 1 98.62 45 VAL B CA 1
ATOM 2223 C C . VAL B 1 45 ? -9.938 8.812 -5.348 1 98.62 45 VAL B C 1
ATOM 2225 O O . VAL B 1 45 ? -9.234 7.801 -5.309 1 98.62 45 VAL B O 1
ATOM 2228 N N . LEU B 1 46 ? -11.109 8.914 -4.738 1 98.69 46 LEU B N 1
ATOM 2229 C CA . LEU B 1 46 ? -11.633 7.82 -3.926 1 98.69 46 LEU B CA 1
ATOM 2230 C C . LEU B 1 46 ? -11.969 6.613 -4.793 1 98.69 46 LEU B C 1
ATOM 2232 O O . LEU B 1 46 ? -11.711 5.473 -4.402 1 98.69 46 LEU B O 1
ATOM 2236 N N . LYS B 1 47 ? -12.547 6.828 -5.945 1 97.19 47 LYS B N 1
ATOM 2237 C CA . LYS B 1 47 ? -12.828 5.73 -6.863 1 97.19 47 LYS B CA 1
ATOM 2238 C C . LYS B 1 47 ? -11.547 5.004 -7.262 1 97.19 47 LYS B C 1
ATOM 2240 O O . LYS B 1 47 ? -11.508 3.771 -7.305 1 97.19 47 LYS B O 1
ATOM 2245 N N . ASP B 1 48 ? -10.492 5.777 -7.566 1 98.12 48 ASP B N 1
ATOM 2246 C CA . ASP B 1 48 ? -9.203 5.172 -7.879 1 98.12 48 ASP B CA 1
ATOM 2247 C C . ASP B 1 48 ? -8.688 4.34 -6.711 1 98.12 48 ASP B C 1
ATOM 2249 O O . ASP B 1 48 ? -8.266 3.197 -6.891 1 98.12 48 ASP B O 1
ATOM 2253 N N . ALA B 1 49 ? -8.727 4.895 -5.504 1 98.69 49 ALA B N 1
ATOM 2254 C CA . ALA B 1 49 ? -8.203 4.219 -4.316 1 98.69 49 ALA B CA 1
ATOM 2255 C C . ALA B 1 49 ? -8.938 2.908 -4.066 1 98.69 49 ALA B C 1
ATOM 2257 O O . ALA B 1 49 ? -8.328 1.911 -3.672 1 98.69 49 ALA B O 1
ATOM 2258 N N . GLN B 1 50 ? -10.203 2.855 -4.379 1 97.25 50 GLN B N 1
ATOM 2259 C CA . GLN B 1 50 ? -11.031 1.679 -4.152 1 97.25 50 GLN B CA 1
ATOM 2260 C C . GLN B 1 50 ? -10.625 0.531 -5.07 1 97.25 50 GLN B C 1
ATOM 2262 O O . GLN B 1 50 ? -10.984 -0.624 -4.828 1 97.25 50 GLN B O 1
ATOM 2267 N N . CYS B 1 51 ? -9.93 0.825 -6.094 1 97.5 51 CYS B N 1
ATOM 2268 C CA . CYS B 1 51 ? -9.523 -0.2 -7.051 1 97.5 51 CYS B CA 1
ATOM 2269 C C . CYS B 1 51 ? -8.32 -0.979 -6.531 1 97.5 51 CYS B C 1
ATOM 2271 O O . CYS B 1 51 ? -7.891 -1.953 -7.156 1 97.5 51 CYS B O 1
ATOM 2273 N N . ALA B 1 52 ? -7.785 -0.587 -5.355 1 98.38 52 ALA B N 1
ATOM 2274 C CA . ALA B 1 52 ? -6.672 -1.328 -4.766 1 98.38 52 ALA B CA 1
ATOM 2275 C C . ALA B 1 52 ? -7.07 -2.77 -4.465 1 98.38 52 ALA B C 1
ATOM 2277 O O . ALA B 1 52 ? -8.219 -3.039 -4.098 1 98.38 52 ALA B O 1
ATOM 2278 N N . PRO B 1 53 ? -6.121 -3.729 -4.688 1 98.44 53 PRO B N 1
ATOM 2279 C CA . PRO B 1 53 ? -6.414 -5.086 -4.223 1 98.44 53 PRO B CA 1
ATOM 2280 C C . PRO B 1 53 ? -6.402 -5.203 -2.699 1 98.44 53 PRO B C 1
ATOM 2282 O O . PRO B 1 53 ? -5.906 -4.305 -2.012 1 98.44 53 PRO B O 1
ATOM 2285 N N . SER B 1 54 ? -6.988 -6.223 -2.203 1 98.62 54 SER B N 1
ATOM 2286 C CA . SER B 1 54 ? -6.918 -6.625 -0.802 1 98.62 54 SER B CA 1
ATOM 2287 C C . SER B 1 54 ? -6.988 -8.141 -0.658 1 98.62 54 SER B C 1
ATOM 2289 O O . SER B 1 54 ? -7.504 -8.828 -1.538 1 98.62 54 SER B O 1
ATOM 2291 N N . ASN B 1 55 ? -6.332 -8.602 0.406 1 98.31 55 ASN B N 1
ATOM 2292 C CA . ASN B 1 55 ? -6.359 -10.039 0.675 1 98.31 55 ASN B CA 1
ATOM 2293 C C . ASN B 1 55 ? -7.785 -10.578 0.673 1 98.31 55 ASN B C 1
ATOM 2295 O O . ASN B 1 55 ? -8.648 -10.078 1.397 1 98.31 55 ASN B O 1
ATOM 2299 N N . CYS B 1 56 ? -8.062 -11.578 -0.25 1 97.81 56 CYS B N 1
ATOM 2300 C CA . CYS B 1 56 ? -9.352 -12.25 -0.353 1 97.81 56 CYS B CA 1
ATOM 2301 C C . CYS B 1 56 ? -10.445 -11.273 -0.78 1 97.81 56 CYS B C 1
ATOM 2303 O O . CYS B 1 56 ? -11.633 -11.523 -0.55 1 97.81 56 CYS B O 1
ATOM 2305 N N . ASN B 1 57 ? -10.039 -10.109 -1.288 1 97.81 57 ASN B N 1
ATOM 2306 C CA . ASN B 1 57 ? -10.938 -9.062 -1.738 1 97.81 57 ASN B CA 1
ATOM 2307 C C . ASN B 1 57 ? -11.852 -8.578 -0.61 1 97.81 57 ASN B C 1
ATOM 2309 O O . ASN B 1 57 ? -13.023 -8.289 -0.834 1 97.81 57 ASN B O 1
ATOM 2313 N N . THR B 1 58 ? -11.305 -8.508 0.591 1 98.44 58 THR B N 1
ATOM 2314 C CA . THR B 1 58 ? -12.109 -8.094 1.738 1 98.44 58 THR B CA 1
ATOM 2315 C C . THR B 1 58 ? -12.422 -6.602 1.676 1 98.44 58 THR B C 1
ATOM 2317 O O . THR B 1 58 ? -13.352 -6.129 2.33 1 98.44 58 THR B O 1
ATOM 2320 N N . GLN B 1 59 ? -11.648 -5.797 0.96 1 98.5 59 GLN B N 1
ATOM 2321 C CA . GLN B 1 59 ? -11.812 -4.352 0.855 1 98.5 59 GLN B CA 1
ATOM 2322 C C . GLN B 1 59 ? -11.984 -3.717 2.232 1 98.5 59 GLN B C 1
ATOM 2324 O O . GLN B 1 59 ? -13.008 -3.082 2.506 1 98.5 59 GLN B O 1
ATOM 2329 N N . PRO B 1 60 ? -10.883 -3.82 3.066 1 98.75 60 PRO B N 1
ATOM 2330 C CA . PRO B 1 60 ? -11.023 -3.535 4.496 1 98.75 60 PRO B CA 1
ATOM 2331 C C . PRO B 1 60 ? -10.836 -2.055 4.824 1 98.75 60 PRO B C 1
ATOM 2333 O O . PRO B 1 60 ? -10.734 -1.688 5.996 1 98.75 60 PRO B O 1
ATOM 2336 N N . TRP B 1 61 ? -10.867 -1.185 3.916 1 98.75 61 TRP B N 1
ATOM 2337 C CA . TRP B 1 61 ? -10.641 0.235 4.168 1 98.75 61 TRP B CA 1
ATOM 2338 C C . TRP B 1 61 ? -11.93 0.926 4.586 1 98.75 61 TRP B C 1
ATOM 2340 O O . TRP B 1 61 ? -12.969 0.771 3.928 1 98.75 61 TRP B O 1
ATOM 2350 N N . ASN B 1 62 ? -11.93 1.564 5.703 1 98.81 62 ASN B N 1
ATOM 2351 C CA . ASN B 1 62 ? -12.938 2.492 6.203 1 98.81 62 ASN B CA 1
ATOM 2352 C C . ASN B 1 62 ? -12.391 3.914 6.305 1 98.81 62 ASN B C 1
ATOM 2354 O O . ASN B 1 62 ? -11.68 4.242 7.254 1 98.81 62 ASN B O 1
ATOM 2358 N N . VAL B 1 63 ? -12.797 4.758 5.348 1 98.94 63 VAL B N 1
ATOM 2359 C CA . VAL B 1 63 ? -12.125 6.043 5.152 1 98.94 63 VAL B CA 1
ATOM 2360 C C . VAL B 1 63 ? -13.047 7.176 5.605 1 98.94 63 VAL B C 1
ATOM 2362 O O . VAL B 1 63 ? -14.234 7.188 5.281 1 98.94 63 VAL B O 1
ATOM 2365 N N . HIS B 1 64 ? -12.5 8.055 6.336 1 98.94 64 HIS B N 1
ATOM 2366 C CA . HIS B 1 64 ? -13.203 9.273 6.742 1 98.94 64 HIS B CA 1
ATOM 2367 C C . HIS B 1 64 ? -12.539 10.516 6.156 1 98.94 64 HIS B C 1
ATOM 2369 O O . HIS B 1 64 ? -11.375 10.797 6.441 1 98.94 64 HIS B O 1
ATOM 2375 N N . ILE B 1 65 ? -13.242 11.211 5.258 1 98.94 65 ILE B N 1
ATOM 2376 C CA . ILE B 1 65 ? -12.797 12.484 4.719 1 98.94 65 ILE B CA 1
ATOM 2377 C C . ILE B 1 65 ? -13.305 13.625 5.59 1 98.94 65 ILE B C 1
ATOM 2379 O O . ILE B 1 65 ? -14.516 13.797 5.754 1 98.94 65 ILE B O 1
ATOM 2383 N N . VAL B 1 66 ? -12.367 14.398 6.172 1 98.94 66 VAL B N 1
ATOM 2384 C CA . VAL B 1 66 ? -12.734 15.477 7.082 1 98.94 66 VAL B CA 1
ATOM 2385 C C . VAL B 1 66 ? -12.312 16.828 6.492 1 98.94 66 VAL B C 1
ATOM 2387 O O . VAL B 1 66 ? -11.172 16.969 6.043 1 98.94 66 VAL B O 1
ATOM 2390 N N . SER B 1 67 ? -13.195 17.812 6.445 1 98.81 67 SER B N 1
ATOM 2391 C CA . SER B 1 67 ? -12.953 19.141 5.887 1 98.81 67 SER B CA 1
ATOM 2392 C C . SER B 1 67 ? -13.703 20.219 6.664 1 98.81 67 SER B C 1
ATOM 2394 O O . SER B 1 67 ? -14.539 19.906 7.516 1 98.81 67 SER B O 1
ATOM 2396 N N . GLY B 1 68 ? -13.367 21.469 6.434 1 98.19 68 GLY B N 1
ATOM 2397 C CA . GLY B 1 68 ? -14.117 22.594 6.957 1 98.19 68 GLY B CA 1
ATOM 2398 C C . GLY B 1 68 ? -14.086 22.688 8.469 1 98.19 68 GLY B C 1
ATOM 2399 O O . GLY B 1 68 ? -13.031 22.547 9.086 1 98.19 68 GLY B O 1
ATOM 2400 N N . ALA B 1 69 ? -15.258 22.969 9.039 1 98.5 69 ALA B N 1
ATOM 2401 C CA . ALA B 1 69 ? -15.359 23.219 10.477 1 98.5 69 ALA B CA 1
ATOM 2402 C C . ALA B 1 69 ? -14.969 21.969 11.273 1 98.5 69 ALA B C 1
ATOM 2404 O O . ALA B 1 69 ? -14.367 22.062 12.344 1 98.5 69 ALA B O 1
ATOM 2405 N N . LYS B 1 70 ? -15.359 20.781 10.773 1 98.81 70 LYS B N 1
ATOM 2406 C CA . LYS B 1 70 ? -15.039 19.547 11.484 1 98.81 70 LYS B CA 1
ATOM 2407 C C . LYS B 1 70 ? -13.531 19.312 11.531 1 98.81 70 LYS B C 1
ATOM 2409 O O . LYS B 1 70 ? -13.008 18.797 12.516 1 98.81 70 LYS B O 1
ATOM 2414 N N . LEU B 1 71 ? -12.844 19.719 10.477 1 98.88 71 LEU B N 1
ATOM 2415 C CA . LEU B 1 71 ? -11.391 19.609 10.469 1 98.88 71 LEU B CA 1
ATOM 2416 C C . LEU B 1 71 ? -10.773 20.516 11.531 1 98.88 71 LEU B C 1
ATOM 2418 O O . LEU B 1 71 ? -9.812 20.125 12.203 1 98.88 71 LEU B O 1
ATOM 2422 N N . ALA B 1 72 ? -11.273 21.719 11.625 1 98.75 72 ALA B N 1
ATOM 2423 C CA . ALA B 1 72 ? -10.797 22.656 12.648 1 98.75 72 ALA B CA 1
ATOM 2424 C C . ALA B 1 72 ? -11.031 22.094 14.047 1 98.75 72 ALA B C 1
ATOM 2426 O O . ALA B 1 72 ? -10.164 22.188 14.922 1 98.75 72 ALA B O 1
ATOM 2427 N N . ASP B 1 73 ? -12.211 21.484 14.266 1 98.81 73 ASP B N 1
ATOM 2428 C CA . ASP B 1 73 ? -12.531 20.844 15.539 1 98.81 73 ASP B CA 1
ATOM 2429 C C . ASP B 1 73 ? -11.555 19.719 15.852 1 98.81 73 ASP B C 1
ATOM 2431 O O . ASP B 1 73 ? -11.094 19.578 16.984 1 98.81 73 ASP B O 1
ATOM 2435 N N . LEU B 1 74 ? -11.32 18.969 14.883 1 98.94 74 LEU B N 1
ATOM 2436 C CA . LEU B 1 74 ? -10.422 17.828 15.039 1 98.94 74 LEU B CA 1
ATOM 2437 C C . LEU B 1 74 ? -9.008 18.297 15.383 1 98.94 74 LEU B C 1
ATOM 2439 O O . LEU B 1 74 ? -8.367 17.734 16.281 1 98.94 74 LEU B O 1
ATOM 2443 N N . SER B 1 75 ? -8.531 19.266 14.648 1 98.94 75 SER B N 1
ATOM 2444 C CA . SER B 1 75 ? -7.215 19.844 14.914 1 98.94 75 SER B CA 1
ATOM 2445 C C . SER B 1 75 ? -7.109 20.328 16.344 1 98.94 75 SER B C 1
ATOM 2447 O O . SER B 1 75 ? -6.129 20.047 17.047 1 98.94 75 SER B O 1
ATOM 2449 N N . ARG B 1 76 ? -8.109 21.047 16.797 1 98.88 76 ARG B N 1
ATOM 2450 C CA . ARG B 1 76 ? -8.109 21.562 18.156 1 98.88 76 ARG B CA 1
ATOM 2451 C C . ARG B 1 76 ? -8.031 20.438 19.188 1 98.88 76 ARG B C 1
ATOM 2453 O O . ARG B 1 76 ? -7.254 20.5 20.141 1 98.88 76 ARG B O 1
ATOM 2460 N N . ALA B 1 77 ? -8.812 19.438 19 1 98.94 77 ALA B N 1
ATOM 2461 C CA . ALA B 1 77 ? -8.859 18.312 19.922 1 98.94 77 ALA B CA 1
ATOM 2462 C C . ALA B 1 77 ? -7.516 17.594 19.984 1 98.94 77 ALA B C 1
ATOM 2464 O O . ALA B 1 77 ? -7.047 17.219 21.062 1 98.94 77 ALA B O 1
ATOM 2465 N N . ILE B 1 78 ? -6.883 17.375 18.844 1 98.94 78 ILE B N 1
ATOM 2466 C CA . ILE B 1 78 ? -5.609 16.656 18.781 1 98.94 78 ILE B CA 1
ATOM 2467 C C . ILE B 1 78 ? -4.52 17.484 19.469 1 98.94 78 ILE B C 1
ATOM 2469 O O . ILE B 1 78 ? -3.719 16.969 20.234 1 98.94 78 ILE B O 1
ATOM 2473 N N . HIS B 1 79 ? -4.523 18.812 19.141 1 98.88 79 HIS B N 1
ATOM 2474 C CA . HIS B 1 79 ? -3.543 19.672 19.781 1 98.88 79 HIS B CA 1
ATOM 2475 C C . HIS B 1 79 ? -3.686 19.641 21.297 1 98.88 79 HIS B C 1
ATOM 2477 O O . HIS B 1 79 ? -2.686 19.625 22.031 1 98.88 79 HIS B O 1
ATOM 2483 N N . GLU B 1 80 ? -4.891 19.719 21.766 1 98.81 80 GLU B N 1
ATOM 2484 C CA . GLU B 1 80 ? -5.125 19.672 23.219 1 98.81 80 GLU B CA 1
ATOM 2485 C C . GLU B 1 80 ? -4.543 18.406 23.828 1 98.81 80 GLU B C 1
ATOM 2487 O O . GLU B 1 80 ? -3.863 18.453 24.859 1 98.81 80 GLU B O 1
ATOM 2492 N N . LYS B 1 81 ? -4.797 17.266 23.266 1 98.88 81 LYS B N 1
ATOM 2493 C CA . LYS B 1 81 ? -4.293 15.984 23.781 1 98.88 81 LYS B CA 1
ATOM 2494 C C . LYS B 1 81 ? -2.773 15.906 23.641 1 98.88 81 LYS B C 1
ATOM 2496 O O . LYS B 1 81 ? -2.1 15.344 24.516 1 98.88 81 LYS B O 1
ATOM 2501 N N . ASN B 1 82 ? -2.27 16.422 22.484 1 98.56 82 ASN B N 1
ATOM 2502 C CA . ASN B 1 82 ? -0.823 16.453 22.312 1 98.56 82 ASN B CA 1
ATOM 2503 C C . ASN B 1 82 ? -0.135 17.266 23.406 1 98.56 82 ASN B C 1
ATOM 2505 O O . ASN B 1 82 ? 0.872 16.828 23.969 1 98.56 82 ASN B O 1
ATOM 2509 N N . ASP B 1 83 ? -0.666 18.422 23.703 1 97.94 83 ASP B N 1
ATOM 2510 C CA . ASP B 1 83 ? -0.105 19.297 24.719 1 97.94 83 ASP B CA 1
ATOM 2511 C C . ASP B 1 83 ? -0.152 18.641 26.094 1 97.94 83 ASP B C 1
ATOM 2513 O O . ASP B 1 83 ? 0.732 18.859 26.922 1 97.94 83 ASP B O 1
ATOM 2517 N N . ALA B 1 84 ? -1.117 17.797 26.297 1 98.31 84 ALA B N 1
ATOM 2518 C CA . ALA B 1 84 ? -1.295 17.125 27.578 1 98.31 84 ALA B CA 1
ATOM 2519 C C . ALA B 1 84 ? -0.521 15.812 27.625 1 98.31 84 ALA B C 1
ATOM 2521 O O . ALA B 1 84 ? -0.478 15.141 28.656 1 98.31 84 ALA B O 1
ATOM 2522 N N . GLY B 1 85 ? 0.059 15.406 26.547 1 97.5 85 GLY B N 1
ATOM 2523 C CA . GLY B 1 85 ? 0.771 14.141 26.484 1 97.5 85 GLY B CA 1
ATOM 2524 C C . GLY B 1 85 ? -0.146 12.938 26.562 1 97.5 85 GLY B C 1
ATOM 2525 O O . GLY B 1 85 ? 0.233 11.898 27.109 1 97.5 85 GLY B O 1
ATOM 2526 N N . GLN B 1 86 ? -1.428 13.055 26.109 1 98.44 86 GLN B N 1
ATOM 2527 C CA . GLN B 1 86 ? -2.428 12 26.172 1 98.44 86 GLN B CA 1
ATOM 2528 C C . GLN B 1 86 ? -2.59 11.32 24.812 1 98.44 86 GLN B C 1
ATOM 2530 O O . GLN B 1 86 ? -3.457 11.703 24.016 1 98.44 86 GLN B O 1
ATOM 2535 N N . PHE B 1 87 ? -1.81 10.312 24.609 1 98.5 87 PHE B N 1
ATOM 2536 C CA . PHE B 1 87 ? -1.841 9.539 23.375 1 98.5 87 PHE B CA 1
ATOM 2537 C C . PHE B 1 87 ? -2.799 8.359 23.5 1 98.5 87 PHE B C 1
ATOM 2539 O O . PHE B 1 87 ? -3.043 7.867 24.609 1 98.5 87 PHE B O 1
ATOM 2546 N N . SER B 1 88 ? -3.418 7.945 22.438 1 98.69 88 SER B N 1
ATOM 2547 C CA . SER B 1 88 ? -4.34 6.816 22.391 1 98.69 88 SER B CA 1
ATOM 2548 C C . SER B 1 88 ? -4.199 6.039 21.078 1 98.69 88 SER B C 1
ATOM 2550 O O . SER B 1 88 ? -5.18 5.852 20.359 1 98.69 88 SER B O 1
ATOM 2552 N N . PRO B 1 89 ? -2.971 5.539 20.797 1 98.69 89 PRO B N 1
ATOM 2553 C CA . PRO B 1 89 ? -2.738 4.832 19.531 1 98.69 89 PRO B CA 1
ATOM 2554 C C . PRO B 1 89 ? -3.371 3.443 19.516 1 98.69 89 PRO B C 1
ATOM 2556 O O . PRO B 1 89 ? -3.48 2.795 20.562 1 98.69 89 PRO B O 1
ATOM 2559 N N . ASP B 1 90 ? -3.762 2.98 18.344 1 98.81 90 ASP B N 1
ATOM 2560 C CA . ASP B 1 90 ? -4.227 1.61 18.156 1 98.81 90 ASP B CA 1
ATOM 2561 C C . ASP B 1 90 ? -3.055 0.661 17.922 1 98.81 90 ASP B C 1
ATOM 2563 O O . ASP B 1 90 ? -3.15 -0.536 18.203 1 98.81 90 ASP B O 1
ATOM 2567 N N . PHE B 1 91 ? -1.982 1.198 17.359 1 98.56 91 PHE B N 1
ATOM 2568 C CA . PHE B 1 91 ? -0.811 0.405 17 1 98.56 91 PHE B CA 1
ATOM 2569 C C . PHE B 1 91 ? 0.461 1.053 17.547 1 98.56 91 PHE B C 1
ATOM 2571 O O . PHE B 1 91 ? 0.562 2.279 17.594 1 98.56 91 PHE B O 1
ATOM 2578 N N . ALA B 1 92 ? 1.445 0.253 17.828 1 95.81 92 ALA B N 1
ATOM 2579 C CA . ALA B 1 92 ? 2.67 0.725 18.469 1 95.81 92 ALA B CA 1
ATOM 2580 C C . ALA B 1 92 ? 3.568 1.45 17.469 1 95.81 92 ALA B C 1
ATOM 2582 O O . ALA B 1 92 ? 3.494 1.2 16.266 1 95.81 92 ALA B O 1
ATOM 2583 N N . PHE B 1 93 ? 4.305 2.344 18.031 1 96.5 93 PHE B N 1
ATOM 2584 C CA . PHE B 1 93 ? 5.316 3.078 17.281 1 96.5 93 PHE B CA 1
ATOM 2585 C C . PHE B 1 93 ? 6.516 3.402 18.156 1 96.5 93 PHE B C 1
ATOM 2587 O O . PHE B 1 93 ? 6.355 3.898 19.281 1 96.5 93 PHE B O 1
ATOM 2594 N N . ASP B 1 94 ? 7.688 3.084 17.672 1 96.75 94 ASP B N 1
ATOM 2595 C CA . ASP B 1 94 ? 8.938 3.369 18.375 1 96.75 94 ASP B CA 1
ATOM 2596 C C . ASP B 1 94 ? 10.078 3.6 17.391 1 96.75 94 ASP B C 1
ATOM 2598 O O . ASP B 1 94 ? 10.562 2.656 16.75 1 96.75 94 ASP B O 1
ATOM 2602 N N . MET B 1 95 ? 10.516 4.816 17.328 1 94.75 95 MET B N 1
ATOM 2603 C CA . MET B 1 95 ? 11.578 5.152 16.391 1 94.75 95 MET B CA 1
ATOM 2604 C C . MET B 1 95 ? 12.859 4.391 16.719 1 94.75 95 MET B C 1
ATOM 2606 O O . MET B 1 95 ? 13.68 4.129 15.844 1 94.75 95 MET B O 1
ATOM 2610 N N . ALA B 1 96 ? 13.031 4.02 17.938 1 96.44 96 ALA B N 1
ATOM 2611 C CA . ALA B 1 96 ? 14.227 3.305 18.375 1 96.44 96 ALA B CA 1
ATOM 2612 C C . ALA B 1 96 ? 14.266 1.893 17.797 1 96.44 96 ALA B C 1
ATOM 2614 O O . ALA B 1 96 ? 15.305 1.23 17.828 1 96.44 96 ALA B O 1
ATOM 2615 N N . ALA B 1 97 ? 13.141 1.488 17.281 1 97.62 97 ALA B N 1
ATOM 2616 C CA . ALA B 1 97 ? 13.047 0.141 16.719 1 97.62 97 ALA B CA 1
ATOM 2617 C C . ALA B 1 97 ? 13.742 0.06 15.367 1 97.62 97 ALA B C 1
ATOM 2619 O O . ALA B 1 97 ? 14.023 -1.033 14.875 1 97.62 97 ALA B O 1
ATOM 2620 N N . PHE B 1 98 ? 13.93 1.191 14.727 1 98.12 98 PHE B N 1
ATOM 2621 C CA . PHE B 1 98 ? 14.602 1.198 13.43 1 98.12 98 PHE B CA 1
ATOM 2622 C C . PHE B 1 98 ? 16.094 0.946 13.586 1 98.12 98 PHE B C 1
ATOM 2624 O O . PHE B 1 98 ? 16.812 1.759 14.18 1 98.12 98 PHE B O 1
ATOM 2631 N N . TYR B 1 99 ? 16.625 -0.127 13.141 1 97.75 99 TYR B N 1
ATOM 2632 C CA . TYR B 1 99 ? 18.031 -0.479 13.297 1 97.75 99 TYR B CA 1
ATOM 2633 C C . TYR B 1 99 ? 18.75 -0.448 11.945 1 97.75 99 TYR B C 1
ATOM 2635 O O . TYR B 1 99 ? 18.109 -0.448 10.898 1 97.75 99 TYR B O 1
ATOM 2643 N N . GLY B 1 100 ? 20.062 -0.372 12.031 1 97.12 100 GLY B N 1
ATOM 2644 C CA . GLY B 1 100 ? 20.859 -0.476 10.82 1 97.12 100 GLY B CA 1
ATOM 2645 C C . GLY B 1 100 ? 20.547 0.594 9.797 1 97.12 100 GLY B C 1
ATOM 2646 O O . GLY B 1 100 ? 20.391 1.767 10.141 1 97.12 100 GLY B O 1
ATOM 2647 N N . PRO B 1 101 ? 20.5 0.21 8.531 1 97 101 PRO B N 1
ATOM 2648 C CA . PRO B 1 101 ? 20.25 1.185 7.469 1 97 101 PRO B CA 1
ATOM 2649 C C . PRO B 1 101 ? 18.906 1.882 7.609 1 97 101 PRO B C 1
ATOM 2651 O O . PRO B 1 101 ? 18.75 3.029 7.18 1 97 101 PRO B O 1
ATOM 2654 N N . TYR B 1 102 ? 17.953 1.216 8.234 1 98.12 102 TYR B N 1
ATOM 2655 C CA . TYR B 1 102 ? 16.625 1.811 8.422 1 98.12 102 TYR B CA 1
ATOM 2656 C C . TYR B 1 102 ? 16.703 3.006 9.367 1 98.12 102 TYR B C 1
ATOM 2658 O O . TYR B 1 102 ? 16.062 4.031 9.125 1 98.12 102 TYR B O 1
ATOM 2666 N N . GLY B 1 103 ? 17.438 2.793 10.469 1 98 103 GLY B N 1
ATOM 2667 C CA . GLY B 1 103 ? 17.656 3.893 11.391 1 98 103 GLY B CA 1
ATOM 2668 C C . GLY B 1 103 ? 18.438 5.043 10.781 1 98 103 GLY B C 1
ATOM 2669 O O . GLY B 1 103 ? 18.141 6.211 11.047 1 98 103 GLY B O 1
ATOM 2670 N N . GLU B 1 104 ? 19.422 4.73 9.945 1 97.25 104 GLU B N 1
ATOM 2671 C CA . GLU B 1 104 ? 20.203 5.754 9.266 1 97.25 104 GLU B CA 1
ATOM 2672 C C . GLU B 1 104 ? 19.344 6.598 8.344 1 97.25 104 GLU B C 1
ATOM 2674 O O . GLU B 1 104 ? 19.469 7.824 8.297 1 97.25 104 GLU B O 1
ATOM 2679 N N . ARG B 1 105 ? 18.453 5.977 7.641 1 97.25 105 ARG B N 1
ATOM 2680 C CA . ARG B 1 105 ? 17.562 6.684 6.73 1 97.25 105 ARG B CA 1
ATOM 2681 C C . ARG B 1 105 ? 16.578 7.559 7.5 1 97.25 105 ARG B C 1
ATOM 2683 O O . ARG B 1 105 ? 16.297 8.688 7.094 1 97.25 105 ARG B O 1
ATOM 2690 N N . GLN B 1 106 ? 16.078 6.996 8.617 1 97.5 106 GLN B N 1
ATOM 2691 C CA . GLN B 1 106 ? 15.188 7.773 9.484 1 97.5 106 GLN B CA 1
ATOM 2692 C C . GLN B 1 106 ? 15.891 9.023 10 1 97.5 106 GLN B C 1
ATOM 2694 O O . GLN B 1 106 ? 15.312 10.109 10.023 1 97.5 106 GLN B O 1
ATOM 2699 N N . HIS B 1 107 ? 17.125 8.914 10.383 1 96.44 107 HIS B N 1
ATOM 2700 C CA . HIS B 1 107 ? 17.891 10.047 10.883 1 96.44 107 HIS B CA 1
ATOM 2701 C C . HIS B 1 107 ? 18.125 11.078 9.781 1 96.44 107 HIS B C 1
ATOM 2703 O O . HIS B 1 107 ? 18.016 12.281 10.023 1 96.44 107 HIS B O 1
ATOM 2709 N N . ALA B 1 108 ? 18.453 10.578 8.586 1 95.69 108 ALA B N 1
ATOM 2710 C CA . ALA B 1 108 ? 18.656 11.469 7.449 1 95.69 108 ALA B CA 1
ATOM 2711 C C . ALA B 1 108 ? 17.391 12.25 7.129 1 95.69 108 ALA B C 1
ATOM 2713 O O . ALA B 1 108 ? 17.453 13.445 6.809 1 95.69 108 ALA B O 1
ATOM 2714 N N . HIS B 1 109 ? 16.297 11.578 7.203 1 95.69 109 HIS B N 1
ATOM 2715 C CA . HIS B 1 109 ? 15.008 12.219 6.977 1 95.69 109 HIS B CA 1
ATOM 2716 C C . HIS B 1 109 ? 14.75 13.312 8.008 1 95.69 109 HIS B C 1
ATOM 2718 O O . HIS B 1 109 ? 14.352 14.43 7.652 1 95.69 109 HIS B O 1
ATOM 2724 N N . GLY B 1 110 ? 14.938 12.969 9.281 1 94.62 110 GLY B N 1
ATOM 2725 C CA . GLY B 1 110 ? 14.766 13.953 10.336 1 94.62 110 GLY B CA 1
ATOM 2726 C C . GLY B 1 110 ? 15.641 15.18 10.148 1 94.62 110 GLY B C 1
ATOM 2727 O O . GLY B 1 110 ? 15.172 16.312 10.289 1 94.62 110 GLY B O 1
ATOM 2728 N N . LYS B 1 111 ? 16.875 14.93 9.797 1 94.56 111 LYS B N 1
ATOM 2729 C CA . LYS B 1 111 ? 17.812 16.031 9.57 1 94.56 111 LYS B CA 1
ATOM 2730 C C . LYS B 1 111 ? 17.359 16.922 8.422 1 94.56 111 LYS B C 1
ATOM 2732 O O . LYS B 1 111 ? 17.406 18.141 8.523 1 94.56 111 LYS B O 1
ATOM 2737 N N . ALA B 1 112 ? 16.922 16.297 7.348 1 94.44 112 ALA B N 1
ATOM 2738 C CA . ALA B 1 112 ? 16.453 17.047 6.191 1 94.44 112 ALA B CA 1
ATOM 2739 C C . ALA B 1 112 ? 15.219 17.891 6.543 1 94.44 112 ALA B C 1
ATOM 2741 O O . ALA B 1 112 ? 15.125 19.062 6.176 1 94.44 112 ALA B O 1
ATOM 2742 N N . TYR B 1 113 ? 14.305 17.328 7.254 1 94.56 113 TYR B N 1
ATOM 2743 C CA . TYR B 1 113 ? 13.055 17.984 7.59 1 94.56 113 TYR B CA 1
ATOM 2744 C C . TYR B 1 113 ? 13.297 19.172 8.523 1 94.56 113 TYR B C 1
ATOM 2746 O O . TYR B 1 113 ? 12.875 20.297 8.234 1 94.56 113 TYR B O 1
ATOM 2754 N N . TYR B 1 114 ? 13.945 18.969 9.602 1 95.12 114 TYR B N 1
ATOM 2755 C CA . TYR B 1 114 ? 14.172 20.031 10.578 1 95.12 114 TYR B CA 1
ATOM 2756 C C . TYR B 1 114 ? 15.117 21.094 10.023 1 95.12 114 TYR B C 1
ATOM 2758 O O . TYR B 1 114 ? 14.992 22.281 10.352 1 95.12 114 TYR B O 1
ATOM 2766 N N . GLY B 1 115 ? 16.031 20.609 9.156 1 94.06 115 GLY B N 1
ATOM 2767 C CA . GLY B 1 115 ? 16.859 21.562 8.453 1 94.06 115 GLY B CA 1
ATOM 2768 C C . GLY B 1 115 ? 16.078 22.516 7.578 1 94.06 115 GLY B C 1
ATOM 2769 O O . GLY B 1 115 ? 16.328 23.719 7.574 1 94.06 115 GLY B O 1
ATOM 2770 N N . ALA B 1 116 ? 15.141 21.953 6.895 1 93.94 116 ALA B N 1
ATOM 2771 C CA . ALA B 1 116 ? 14.305 22.75 6.004 1 93.94 116 ALA B CA 1
ATOM 2772 C C . ALA B 1 116 ? 13.484 23.766 6.793 1 93.94 116 ALA B C 1
ATOM 2774 O O . ALA B 1 116 ? 13.164 24.844 6.281 1 93.94 116 ALA B O 1
ATOM 2775 N N . LEU B 1 117 ? 13.18 23.453 8.016 1 95.25 117 LEU B N 1
ATOM 2776 C CA . LEU B 1 117 ? 12.391 24.328 8.875 1 95.25 117 LEU B CA 1
ATOM 2777 C C . LEU B 1 117 ? 13.289 25.25 9.695 1 95.25 117 LEU B C 1
ATOM 2779 O O . LEU B 1 117 ? 12.805 26.078 10.469 1 95.25 117 LEU B O 1
ATOM 2783 N N . ASN B 1 118 ? 14.602 25.109 9.594 1 95.06 118 ASN B N 1
ATOM 2784 C CA . ASN B 1 118 ? 15.602 25.875 10.336 1 95.06 118 ASN B CA 1
ATOM 2785 C C . ASN B 1 118 ? 15.461 25.656 11.836 1 95.06 118 ASN B C 1
ATOM 2787 O O . ASN B 1 118 ? 15.508 26.625 12.609 1 95.06 118 ASN B O 1
ATOM 2791 N N . VAL B 1 119 ? 15.195 24.5 12.227 1 95.56 119 VAL B N 1
ATOM 2792 C CA . VAL B 1 119 ? 15.125 24.109 13.633 1 95.56 119 VAL B CA 1
ATOM 2793 C C . VAL B 1 119 ? 16.406 23.375 14.031 1 95.56 119 VAL B C 1
ATOM 2795 O O . VAL B 1 119 ? 16.719 22.312 13.461 1 95.56 119 VAL B O 1
ATOM 2798 N N . LYS B 1 120 ? 17.094 23.922 15.031 1 93.38 120 LYS B N 1
ATOM 2799 C CA . LYS B 1 120 ? 18.359 23.328 15.469 1 93.38 120 LYS B CA 1
ATOM 2800 C C . LYS B 1 120 ? 18.109 22.062 16.281 1 93.38 120 LYS B C 1
ATOM 2802 O O . LYS B 1 120 ? 17.047 21.891 16.875 1 93.38 120 LYS B O 1
ATOM 2807 N N . ARG B 1 121 ? 19.078 21.234 16.281 1 90.25 121 ARG B N 1
ATOM 2808 C CA . ARG B 1 121 ? 18.969 19.938 16.953 1 90.25 121 ARG B CA 1
ATOM 2809 C C . ARG B 1 121 ? 18.719 20.109 18.453 1 90.25 121 ARG B C 1
ATOM 2811 O O . ARG B 1 121 ? 18 19.312 19.062 1 90.25 121 ARG B O 1
ATOM 2818 N N . ASP B 1 122 ? 19.281 21.156 18.984 1 93.19 122 ASP B N 1
ATOM 2819 C CA . ASP B 1 122 ? 19.188 21.344 20.438 1 93.19 122 ASP B CA 1
ATOM 2820 C C . ASP B 1 122 ? 17.984 22.219 20.797 1 93.19 122 ASP B C 1
ATOM 2822 O O . ASP B 1 122 ? 17.703 22.422 21.984 1 93.19 122 ASP B O 1
ATOM 2826 N N . ASP B 1 123 ? 17.266 22.609 19.828 1 94.94 123 ASP B N 1
ATOM 2827 C CA . ASP B 1 123 ? 16.078 23.406 20.047 1 94.94 123 ASP B CA 1
ATOM 2828 C C . ASP B 1 123 ? 14.852 22.531 20.312 1 94.94 123 ASP B C 1
ATOM 2830 O O . ASP B 1 123 ? 14.016 22.344 19.438 1 94.94 123 ASP B O 1
ATOM 2834 N N . LYS B 1 124 ? 14.695 22.125 21.5 1 93.38 124 LYS B N 1
ATOM 2835 C CA . LYS B 1 124 ? 13.641 21.188 21.875 1 93.38 124 LYS B CA 1
ATOM 2836 C C . LYS B 1 124 ? 12.258 21.766 21.609 1 93.38 124 LYS B C 1
ATOM 2838 O O . LYS B 1 124 ? 11.375 21.078 21.094 1 93.38 124 LYS B O 1
ATOM 2843 N N . GLU B 1 125 ? 12.109 22.953 21.953 1 93.81 125 GLU B N 1
ATOM 2844 C CA . GLU B 1 125 ? 10.82 23.609 21.75 1 93.81 125 GLU B CA 1
ATOM 2845 C C . GLU B 1 125 ? 10.516 23.766 20.266 1 93.81 125 GLU B C 1
ATOM 2847 O O . GLU B 1 125 ? 9.383 23.562 19.828 1 93.81 125 GLU B O 1
ATOM 2852 N N . GLY B 1 126 ? 11.445 24.203 19.469 1 94.62 126 GLY B N 1
ATOM 2853 C CA . GLY B 1 126 ? 11.281 24.312 18.031 1 94.62 126 GLY B CA 1
ATOM 2854 C C . GLY B 1 126 ? 10.922 22.984 17.375 1 94.62 126 GLY B C 1
ATOM 2855 O O . GLY B 1 126 ? 10.086 22.953 16.469 1 94.62 126 GLY B O 1
ATOM 2856 N N . ARG B 1 127 ? 11.523 21.953 17.891 1 94.19 127 ARG B N 1
ATOM 2857 C CA . ARG B 1 127 ? 11.234 20.625 17.344 1 94.19 127 ARG B CA 1
ATOM 2858 C C . ARG B 1 127 ? 9.812 20.188 17.688 1 94.19 127 ARG B C 1
ATOM 2860 O O . ARG B 1 127 ? 9.133 19.578 16.875 1 94.19 127 ARG B O 1
ATOM 2867 N N . ARG B 1 128 ? 9.453 20.516 18.906 1 94.44 128 ARG B N 1
ATOM 2868 C CA . ARG B 1 128 ? 8.086 20.203 19.312 1 94.44 128 ARG B CA 1
ATOM 2869 C C . ARG B 1 128 ? 7.07 20.938 18.438 1 94.44 128 ARG B C 1
ATOM 2871 O O . ARG B 1 128 ? 6.059 20.344 18.047 1 94.44 128 ARG B O 1
ATOM 2878 N N . GLN B 1 129 ? 7.305 22.141 18.172 1 94.88 129 GLN B N 1
ATOM 2879 C CA . GLN B 1 129 ? 6.41 22.938 17.344 1 94.88 129 GLN B CA 1
ATOM 2880 C C . GLN B 1 129 ? 6.375 22.422 15.914 1 94.88 129 GLN B C 1
ATOM 2882 O O . GLN B 1 129 ? 5.309 22.359 15.289 1 94.88 129 GLN B O 1
ATOM 2887 N N . ALA B 1 130 ? 7.527 22.094 15.422 1 95.5 130 ALA B N 1
ATOM 2888 C CA . ALA B 1 130 ? 7.605 21.531 14.078 1 95.5 130 ALA B CA 1
ATOM 2889 C C . ALA B 1 130 ? 6.824 20.219 13.984 1 95.5 130 ALA B C 1
ATOM 2891 O O . ALA B 1 130 ? 6.09 20 13.023 1 95.5 130 ALA B O 1
ATOM 2892 N N . ALA B 1 131 ? 6.996 19.391 14.984 1 95.25 131 ALA B N 1
ATOM 2893 C CA . ALA B 1 131 ? 6.277 18.125 15.016 1 95.25 131 ALA B CA 1
ATOM 2894 C C . ALA B 1 131 ? 4.77 18.344 15.102 1 95.25 131 ALA B C 1
ATOM 2896 O O . ALA B 1 131 ? 3.99 17.594 14.516 1 95.25 131 ALA B O 1
ATOM 2897 N N . ALA B 1 132 ? 4.34 19.375 15.758 1 97.69 132 ALA B N 1
ATOM 2898 C CA . ALA B 1 132 ? 2.928 19.641 15.992 1 97.69 132 ALA B CA 1
ATOM 2899 C C . ALA B 1 132 ? 2.24 20.125 14.719 1 97.69 132 ALA B C 1
ATOM 2901 O O . ALA B 1 132 ? 1.01 20.141 14.633 1 97.69 132 ALA B O 1
ATOM 2902 N N . LEU B 1 133 ? 3.027 20.547 13.68 1 98.12 133 LEU B N 1
ATOM 2903 C CA . LEU B 1 133 ? 2.439 20.906 12.398 1 98.12 133 LEU B CA 1
ATOM 2904 C C . LEU B 1 133 ? 1.65 19.734 11.812 1 98.12 133 LEU B C 1
ATOM 2906 O O . LEU B 1 133 ? 0.685 19.953 11.07 1 98.12 133 LEU B O 1
ATOM 2910 N N . ASN B 1 134 ? 2.01 18.516 12.195 1 98.62 134 ASN B N 1
ATOM 2911 C CA . ASN B 1 134 ? 1.249 17.328 11.82 1 98.62 134 ASN B CA 1
ATOM 2912 C C . ASN B 1 134 ? -0.216 17.453 12.227 1 98.62 134 ASN B C 1
ATOM 2914 O O . ASN B 1 134 ? -1.106 17 11.5 1 98.62 134 ASN B O 1
ATOM 2918 N N . TYR B 1 135 ? -0.457 18.078 13.352 1 98.88 135 TYR B N 1
ATOM 2919 C CA . TYR B 1 135 ? -1.775 18.062 13.969 1 98.88 135 TYR B CA 1
ATOM 2920 C C . TYR B 1 135 ? -2.607 19.25 13.508 1 98.88 135 TYR B C 1
ATOM 2922 O O . TYR B 1 135 ? -3.793 19.359 13.836 1 98.88 135 TYR B O 1
ATOM 2930 N N . SER B 1 136 ? -1.975 20.125 12.75 1 98.81 136 SER B N 1
ATOM 2931 C CA . SER B 1 136 ? -2.664 21.141 11.961 1 98.81 136 SER B CA 1
ATOM 2932 C C . SER B 1 136 ? -2.766 20.734 10.5 1 98.81 136 SER B C 1
ATOM 2934 O O . SER B 1 136 ? -3.057 21.562 9.633 1 98.81 136 SER B O 1
ATOM 2936 N N . PHE B 1 137 ? -2.422 19.5 10.273 1 98.88 137 PHE B N 1
ATOM 2937 C CA . PHE B 1 137 ? -2.541 18.859 8.961 1 98.88 137 PHE B CA 1
ATOM 2938 C C . PHE B 1 137 ? -1.736 19.625 7.918 1 98.88 137 PHE B C 1
ATOM 2940 O O . PHE B 1 137 ? -2.129 19.688 6.75 1 98.88 137 PHE B O 1
ATOM 2947 N N . PHE B 1 138 ? -0.671 20.344 8.383 1 98.62 138 PHE B N 1
ATOM 2948 C CA . PHE B 1 138 ? 0.191 21.156 7.535 1 98.62 138 PHE B CA 1
ATOM 2949 C C . PHE B 1 138 ? -0.631 22.156 6.734 1 98.62 138 PHE B C 1
ATOM 2951 O O . PHE B 1 138 ? -0.323 22.438 5.574 1 98.62 138 PHE B O 1
ATOM 2958 N N . ASN B 1 139 ? -1.765 22.578 7.262 1 98.5 139 ASN B N 1
ATOM 2959 C CA . ASN B 1 139 ? -2.689 23.578 6.73 1 98.5 139 ASN B CA 1
ATOM 2960 C C . ASN B 1 139 ? -3.469 23.031 5.535 1 98.5 139 ASN B C 1
ATOM 2962 O O . ASN B 1 139 ? -3.979 23.812 4.723 1 98.5 139 ASN B O 1
ATOM 2966 N N . ALA B 1 140 ? -3.518 21.75 5.371 1 98.94 140 ALA B N 1
ATOM 2967 C CA . ALA B 1 140 ? -4.324 21.156 4.309 1 98.94 140 ALA B CA 1
ATOM 2968 C C . ALA B 1 140 ? -5.812 21.391 4.555 1 98.94 140 ALA B C 1
ATOM 2970 O O . ALA B 1 140 ? -6.277 21.328 5.695 1 98.94 140 ALA B O 1
ATOM 2971 N N . PRO B 1 141 ? -6.582 21.594 3.504 1 98.88 141 PRO B N 1
ATOM 2972 C CA . PRO B 1 141 ? -8.023 21.812 3.674 1 98.88 141 PRO B CA 1
ATOM 2973 C C . PRO B 1 141 ? -8.773 20.5 3.943 1 98.88 141 PRO B C 1
ATOM 2975 O O . PRO B 1 141 ? -9.945 20.531 4.336 1 98.88 141 PRO B O 1
ATOM 2978 N N . HIS B 1 142 ? -8.133 19.297 3.668 1 98.94 142 HIS B N 1
ATOM 2979 C CA . HIS B 1 142 ? -8.758 18 3.83 1 98.94 142 HIS B CA 1
ATOM 2980 C C . HIS B 1 142 ? -7.801 17 4.465 1 98.94 142 HIS B C 1
ATOM 2982 O O . HIS B 1 142 ? -6.582 17.125 4.328 1 98.94 142 HIS B O 1
ATOM 2988 N N . VAL B 1 143 ? -8.391 16.047 5.191 1 99 143 VAL B N 1
ATOM 2989 C CA . VAL B 1 143 ? -7.633 14.867 5.621 1 99 143 VAL B CA 1
ATOM 2990 C C . VAL B 1 143 ? -8.453 13.602 5.383 1 99 143 VAL B C 1
ATOM 2992 O O . VAL B 1 143 ? -9.672 13.602 5.574 1 99 143 VAL B O 1
ATOM 2995 N N . ALA B 1 144 ? -7.824 12.617 4.793 1 99 144 ALA B N 1
ATOM 2996 C CA . ALA B 1 144 ? -8.367 11.266 4.738 1 99 144 ALA B CA 1
ATOM 2997 C C . ALA B 1 144 ? -7.824 10.414 5.883 1 99 144 ALA B C 1
ATOM 2999 O O . ALA B 1 144 ? -6.613 10.211 5.996 1 99 144 ALA B O 1
ATOM 3000 N N . LEU B 1 145 ? -8.68 9.961 6.762 1 99 145 LEU B N 1
ATOM 3001 C CA . LEU B 1 145 ? -8.312 9.094 7.875 1 99 145 LEU B CA 1
ATOM 3002 C C . LEU B 1 145 ? -8.617 7.637 7.559 1 99 145 LEU B C 1
ATOM 3004 O O . LEU B 1 145 ? -9.758 7.289 7.258 1 99 145 LEU B O 1
ATOM 3008 N N . LEU B 1 146 ? -7.605 6.801 7.586 1 98.94 146 LEU B N 1
ATOM 3009 C CA . LEU B 1 146 ? -7.742 5.418 7.137 1 98.94 146 LEU B CA 1
ATOM 3010 C C . LEU B 1 146 ? -7.879 4.473 8.328 1 98.94 146 LEU B C 1
ATOM 3012 O O . LEU B 1 146 ? -6.891 4.18 9.008 1 98.94 146 LEU B O 1
ATOM 3016 N N . PHE B 1 147 ? -9.086 4.02 8.562 1 98.94 147 PHE B N 1
ATOM 3017 C CA . PHE B 1 147 ? -9.414 3.029 9.586 1 98.94 147 PHE B CA 1
ATOM 3018 C C . PHE B 1 147 ? -9.562 1.644 8.969 1 98.94 147 PHE B C 1
ATOM 3020 O O . PHE B 1 147 ? -9.852 1.517 7.777 1 98.94 147 PHE B O 1
ATOM 3027 N N . MET B 1 148 ? -9.312 0.634 9.789 1 98.88 148 MET B N 1
ATOM 3028 C CA . MET B 1 148 ? -9.398 -0.75 9.336 1 98.88 148 MET B CA 1
ATOM 3029 C C . MET B 1 148 ? -9.977 -1.646 10.422 1 98.88 148 MET B C 1
ATOM 3031 O O . MET B 1 148 ? -9.922 -1.305 11.609 1 98.88 148 MET B O 1
ATOM 3035 N N . PRO B 1 149 ? -10.633 -2.762 10.039 1 98.81 149 PRO B N 1
ATOM 3036 C CA . PRO B 1 149 ? -10.984 -3.773 11.039 1 98.81 149 PRO B CA 1
ATOM 3037 C C . PRO B 1 149 ? -9.758 -4.457 11.648 1 98.81 149 PRO B C 1
ATOM 3039 O O . PRO B 1 149 ? -8.648 -4.312 11.125 1 98.81 149 PRO B O 1
ATOM 3042 N N . SER B 1 150 ? -9.992 -5.086 12.766 1 98.25 150 SER B N 1
ATOM 3043 C CA . SER B 1 150 ? -8.938 -5.887 13.375 1 98.25 150 SER B CA 1
ATOM 3044 C C . SER B 1 150 ? -9.062 -7.355 12.984 1 98.25 150 SER B C 1
ATOM 3046 O O . SER B 1 150 ? -10.047 -8.016 13.32 1 98.25 150 SER B O 1
ATOM 3048 N N . PHE B 1 151 ? -8.141 -7.801 12.164 1 97.69 151 PHE B N 1
ATOM 3049 C CA . PHE B 1 151 ? -8.039 -9.211 11.789 1 97.69 151 PHE B CA 1
ATOM 3050 C C . PHE B 1 151 ? -6.773 -9.836 12.375 1 97.69 151 PHE B C 1
ATOM 3052 O O . PHE B 1 151 ? -5.668 -9.359 12.117 1 97.69 151 PHE B O 1
ATOM 3059 N N . VAL B 1 152 ? -6.855 -10.93 13.141 1 95.75 152 VAL B N 1
ATOM 3060 C CA . VAL B 1 152 ? -5.773 -11.758 13.664 1 95.75 152 VAL B CA 1
ATOM 3061 C C . VAL B 1 152 ? -4.691 -10.875 14.273 1 95.75 152 VAL B C 1
ATOM 3063 O O . VAL B 1 152 ? -4.879 -10.305 15.359 1 95.75 152 VAL B O 1
ATOM 3066 N N . ASP B 1 153 ? -3.498 -10.633 13.586 1 97.75 153 ASP B N 1
ATOM 3067 C CA . ASP B 1 153 ? -2.402 -9.852 14.141 1 97.75 153 ASP B CA 1
ATOM 3068 C C . ASP B 1 153 ? -2.336 -8.469 13.492 1 97.75 153 ASP B C 1
ATOM 3070 O O . ASP B 1 153 ? -1.421 -7.688 13.773 1 97.75 153 ASP B O 1
ATOM 3074 N N . ASN B 1 154 ? -3.23 -8.141 12.562 1 98.56 154 ASN B N 1
ATOM 3075 C CA . ASN B 1 154 ? -3.436 -6.848 11.922 1 98.56 154 ASN B CA 1
ATOM 3076 C C . ASN B 1 154 ? -2.354 -6.559 10.883 1 98.56 154 ASN B C 1
ATOM 3078 O O . ASN B 1 154 ? -2.381 -5.516 10.227 1 98.56 154 ASN B O 1
ATOM 3082 N N . VAL B 1 155 ? -1.425 -7.48 10.672 1 98.81 155 VAL B N 1
ATOM 3083 C CA . VAL B 1 155 ? -0.28 -7.219 9.805 1 98.81 155 VAL B CA 1
ATOM 3084 C C . VAL B 1 155 ? -0.722 -7.234 8.344 1 98.81 155 VAL B C 1
ATOM 3086 O O . VAL B 1 155 ? -0.486 -6.273 7.609 1 98.81 155 VAL B O 1
ATOM 3089 N N . ARG B 1 156 ? -1.44 -8.234 7.957 1 98.75 156 ARG B N 1
ATOM 3090 C CA . ARG B 1 156 ? -1.825 -8.367 6.555 1 98.75 156 ARG B CA 1
ATOM 3091 C C . ARG B 1 156 ? -2.857 -7.316 6.164 1 98.75 156 ARG B C 1
ATOM 3093 O O . ARG B 1 156 ? -2.805 -6.766 5.066 1 98.75 156 ARG B O 1
ATOM 3100 N N . VAL B 1 157 ? -3.807 -7.027 7.098 1 98.88 157 VAL B N 1
ATOM 3101 C CA . VAL B 1 157 ? -4.805 -6.008 6.785 1 98.88 157 VAL B CA 1
ATOM 3102 C C . VAL B 1 157 ? -4.133 -4.637 6.699 1 98.88 157 VAL B C 1
ATOM 3104 O O . VAL B 1 157 ? -4.531 -3.793 5.895 1 98.88 157 VAL B O 1
ATOM 3107 N N . ALA B 1 158 ? -3.076 -4.383 7.438 1 98.94 158 ALA B N 1
ATOM 3108 C CA . ALA B 1 158 ? -2.316 -3.143 7.316 1 98.94 158 ALA B CA 1
ATOM 3109 C C . ALA B 1 158 ? -1.687 -3.018 5.934 1 98.94 158 ALA B C 1
ATOM 3111 O O . ALA B 1 158 ? -1.628 -1.924 5.367 1 98.94 158 ALA B O 1
ATOM 3112 N N . GLY B 1 159 ? -1.219 -4.137 5.422 1 98.94 159 GLY B N 1
ATOM 3113 C CA . GLY B 1 159 ? -0.737 -4.137 4.047 1 98.94 159 GLY B CA 1
ATOM 3114 C C . GLY B 1 159 ? -1.788 -3.693 3.047 1 98.94 159 GLY B C 1
ATOM 3115 O O . GLY B 1 159 ? -1.493 -2.926 2.129 1 98.94 159 GLY B O 1
ATOM 3116 N N . ASP B 1 160 ? -3.039 -4.168 3.232 1 98.94 160 ASP B N 1
ATOM 3117 C CA . ASP B 1 160 ? -4.148 -3.777 2.367 1 98.94 160 ASP B CA 1
ATOM 3118 C C . ASP B 1 160 ? -4.406 -2.275 2.449 1 98.94 160 ASP B C 1
ATOM 3120 O O . ASP B 1 160 ? -4.645 -1.624 1.431 1 98.94 160 ASP B O 1
ATOM 3124 N N . ILE B 1 161 ? -4.336 -1.745 3.66 1 98.94 161 ILE B N 1
ATOM 3125 C CA . ILE B 1 161 ? -4.578 -0.32 3.861 1 98.94 161 ILE B CA 1
ATOM 3126 C C . ILE B 1 161 ? -3.457 0.488 3.211 1 98.94 161 ILE B C 1
ATOM 3128 O O . ILE B 1 161 ? -3.697 1.567 2.666 1 98.94 161 ILE B O 1
ATOM 3132 N N . GLY B 1 162 ? -2.215 -0.053 3.307 1 98.94 162 GLY B N 1
ATOM 3133 C CA . GLY B 1 162 ? -1.118 0.579 2.592 1 98.94 162 GLY B CA 1
ATOM 3134 C C . GLY B 1 162 ? -1.353 0.664 1.095 1 98.94 162 GLY B C 1
ATOM 3135 O O . GLY B 1 162 ? -1.073 1.692 0.475 1 98.94 162 GLY B O 1
ATOM 3136 N N . MET B 1 163 ? -1.867 -0.395 0.504 1 98.94 163 MET B N 1
ATOM 3137 C CA . MET B 1 163 ? -2.143 -0.409 -0.93 1 98.94 163 MET B CA 1
ATOM 3138 C C . MET B 1 163 ? -3.205 0.625 -1.289 1 98.94 163 MET B C 1
ATOM 3140 O O . MET B 1 163 ? -3.061 1.353 -2.273 1 98.94 163 MET B O 1
ATOM 3144 N N . TYR B 1 164 ? -4.25 0.719 -0.485 1 98.94 164 TYR B N 1
ATOM 3145 C CA . TYR B 1 164 ? -5.281 1.732 -0.663 1 98.94 164 TYR B CA 1
ATOM 3146 C C . TYR B 1 164 ? -4.699 3.135 -0.541 1 98.94 164 TYR B C 1
ATOM 3148 O O . TYR B 1 164 ? -4.922 3.984 -1.407 1 98.94 164 TYR B O 1
ATOM 3156 N N . GLY B 1 165 ? -3.938 3.357 0.516 1 98.94 165 GLY B N 1
ATOM 3157 C CA . GLY B 1 165 ? -3.348 4.66 0.778 1 98.94 165 GLY B CA 1
ATOM 3158 C C . GLY B 1 165 ? -2.424 5.129 -0.329 1 98.94 165 GLY B C 1
ATOM 3159 O O . GLY B 1 165 ? -2.461 6.301 -0.72 1 98.94 165 GLY B O 1
ATOM 3160 N N . GLN B 1 166 ? -1.594 4.207 -0.826 1 98.94 166 GLN B N 1
ATOM 3161 C CA . GLN B 1 166 ? -0.675 4.57 -1.899 1 98.94 166 GLN B CA 1
ATOM 3162 C C . GLN B 1 166 ? -1.432 4.887 -3.188 1 98.94 166 GLN B C 1
ATOM 3164 O O . GLN B 1 166 ? -1.044 5.789 -3.936 1 98.94 166 GLN B O 1
ATOM 3169 N N . THR B 1 167 ? -2.5 4.16 -3.484 1 98.94 167 THR B N 1
ATOM 3170 C CA . THR B 1 167 ? -3.312 4.465 -4.656 1 98.94 167 THR B CA 1
ATOM 3171 C C . THR B 1 167 ? -3.961 5.84 -4.523 1 98.94 167 THR B C 1
ATOM 3173 O O . THR B 1 167 ? -4.004 6.605 -5.488 1 98.94 167 THR B O 1
ATOM 3176 N N . PHE B 1 168 ? -4.434 6.145 -3.32 1 98.94 168 PHE B N 1
ATOM 3177 C CA . PHE B 1 168 ? -4.977 7.461 -3.014 1 98.94 168 PHE B CA 1
ATOM 3178 C C . PHE B 1 168 ? -3.943 8.547 -3.27 1 98.94 168 PHE B C 1
ATOM 3180 O O . PHE B 1 168 ? -4.215 9.516 -3.99 1 98.94 168 PHE B O 1
ATOM 3187 N N . LEU B 1 169 ? -2.752 8.383 -2.77 1 99 169 LEU B N 1
ATOM 3188 C CA . LEU B 1 169 ? -1.666 9.344 -2.889 1 99 169 LEU B CA 1
ATOM 3189 C C . LEU B 1 169 ? -1.275 9.547 -4.352 1 99 169 LEU B C 1
ATOM 3191 O O . LEU B 1 169 ? -1.074 10.68 -4.793 1 99 169 LEU B O 1
ATOM 3195 N N . LEU B 1 170 ? -1.168 8.477 -5.074 1 98.94 170 LEU B N 1
ATOM 3196 C CA . LEU B 1 170 ? -0.808 8.57 -6.484 1 98.94 170 LEU B CA 1
ATOM 3197 C C . LEU B 1 170 ? -1.912 9.258 -7.281 1 98.94 170 LEU B C 1
ATOM 3199 O O . LEU B 1 170 ? -1.631 10.031 -8.203 1 98.94 170 LEU B O 1
ATOM 3203 N N . SER B 1 171 ? -3.15 8.961 -6.941 1 98.94 171 SER B N 1
ATOM 3204 C CA . SER B 1 171 ? -4.262 9.617 -7.629 1 98.94 171 SER B CA 1
ATOM 3205 C C . SER B 1 171 ? -4.246 11.125 -7.398 1 98.94 171 SER B C 1
ATOM 3207 O O . SER B 1 171 ? -4.516 11.898 -8.32 1 98.94 171 SER B O 1
ATOM 3209 N N . LEU B 1 172 ? -3.939 11.562 -6.16 1 98.88 172 LEU B N 1
ATOM 3210 C CA . LEU B 1 172 ? -3.75 12.984 -5.906 1 98.88 172 LEU B CA 1
ATOM 3211 C C . LEU B 1 172 ? -2.68 13.562 -6.824 1 98.88 172 LEU B C 1
ATOM 3213 O O . LEU B 1 172 ? -2.924 14.555 -7.523 1 98.88 172 LEU B O 1
ATOM 3217 N N . SER B 1 173 ? -1.537 12.945 -6.867 1 98.69 173 SER B N 1
ATOM 3218 C CA . SER B 1 173 ? -0.404 13.43 -7.652 1 98.69 173 SER B CA 1
ATOM 3219 C C . SER B 1 173 ? -0.747 13.492 -9.133 1 98.69 173 SER B C 1
ATOM 3221 O O . SER B 1 173 ? -0.387 14.461 -9.82 1 98.69 173 SER B O 1
ATOM 3223 N N . ALA B 1 174 ? -1.468 12.508 -9.602 1 98.69 174 ALA B N 1
ATOM 3224 C CA . ALA B 1 174 ? -1.843 12.43 -11.008 1 98.69 174 ALA B CA 1
ATOM 3225 C C . ALA B 1 174 ? -2.723 13.609 -11.406 1 98.69 174 ALA B C 1
ATOM 3227 O O . ALA B 1 174 ? -2.857 13.922 -12.594 1 98.69 174 ALA B O 1
ATOM 3228 N N . ARG B 1 175 ? -3.297 14.266 -10.469 1 98.19 175 ARG B N 1
ATOM 3229 C CA . ARG B 1 175 ? -4.254 15.336 -10.719 1 98.19 175 ARG B CA 1
ATOM 3230 C C . ARG B 1 175 ? -3.705 16.688 -10.25 1 98.19 175 ARG B C 1
ATOM 3232 O O . ARG B 1 175 ? -4.465 17.641 -10.055 1 98.19 175 ARG B O 1
ATOM 3239 N N . GLY B 1 176 ? -2.418 16.719 -9.93 1 96.88 176 GLY B N 1
ATOM 3240 C CA . GLY B 1 176 ? -1.76 17.953 -9.562 1 96.88 176 GLY B CA 1
ATOM 3241 C C . GLY B 1 176 ? -1.949 18.328 -8.109 1 96.88 176 GLY B C 1
ATOM 3242 O O . GLY B 1 176 ? -1.685 19.469 -7.707 1 96.88 176 GLY B O 1
ATOM 3243 N N . LEU B 1 177 ? -2.447 17.484 -7.328 1 98.69 177 LEU B N 1
ATOM 3244 C CA . LEU B 1 177 ? -2.617 17.672 -5.891 1 98.69 177 LEU B CA 1
ATOM 3245 C C . LEU B 1 177 ? -1.477 17.016 -5.117 1 98.69 177 LEU B C 1
ATOM 3247 O O . LEU B 1 177 ? -0.657 16.297 -5.699 1 98.69 177 LEU B O 1
ATOM 3251 N N . GLY B 1 178 ? -1.324 17.375 -3.848 1 98.56 178 GLY B N 1
ATOM 3252 C CA . GLY B 1 178 ? -0.369 16.75 -2.941 1 98.56 178 GLY B CA 1
ATOM 3253 C C . GLY B 1 178 ? -1.026 16.047 -1.772 1 98.56 178 GLY B C 1
ATOM 3254 O O . GLY B 1 178 ? -2.199 16.281 -1.477 1 98.56 178 GLY B O 1
ATOM 3255 N N . GLY B 1 179 ? -0.312 15.18 -1.192 1 98.75 179 GLY B N 1
ATOM 3256 C CA . GLY B 1 179 ? -0.693 14.492 0.028 1 98.75 179 GLY B CA 1
ATOM 3257 C C . GLY B 1 179 ? 0.494 14.086 0.88 1 98.75 179 GLY B C 1
ATOM 3258 O O . GLY B 1 179 ? 1.604 13.914 0.368 1 98.75 179 GLY B O 1
ATOM 3259 N N . ILE B 1 180 ? 0.266 13.969 2.162 1 98.69 180 ILE B N 1
ATOM 3260 C CA . ILE B 1 180 ? 1.286 13.484 3.082 1 98.69 180 ILE B CA 1
ATOM 3261 C C . ILE B 1 180 ? 0.686 12.422 4.004 1 98.69 180 ILE B C 1
ATOM 3263 O O . ILE B 1 180 ? -0.238 12.711 4.77 1 98.69 180 ILE B O 1
ATOM 3267 N N . PRO B 1 181 ? 1.154 11.164 3.889 1 98.88 181 PRO B N 1
ATOM 3268 C CA . PRO B 1 181 ? 0.762 10.188 4.91 1 98.88 181 PRO B CA 1
ATOM 3269 C C . PRO B 1 181 ? 1.364 10.492 6.277 1 98.88 181 PRO B C 1
ATOM 3271 O O . PRO B 1 181 ? 2.555 10.797 6.379 1 98.88 181 PRO B O 1
ATOM 3274 N N . GLN B 1 182 ? 0.51 10.469 7.312 1 98.88 182 GLN B N 1
ATOM 3275 C CA . GLN B 1 182 ? 0.915 10.867 8.656 1 98.88 182 GLN B CA 1
ATOM 3276 C C . GLN B 1 182 ? 0.615 9.773 9.672 1 98.88 182 GLN B C 1
ATOM 3278 O O . GLN B 1 182 ? -0.521 9.641 10.133 1 98.88 182 GLN B O 1
ATOM 3283 N N . THR B 1 183 ? 1.654 9.023 10.062 1 98.44 183 THR B N 1
ATOM 3284 C CA . THR B 1 183 ? 1.545 8.086 11.172 1 98.44 183 THR B CA 1
ATOM 3285 C C . THR B 1 183 ? 1.188 8.812 12.469 1 98.44 183 THR B C 1
ATOM 3287 O O . THR B 1 183 ? 0.449 8.281 13.297 1 98.44 183 THR B O 1
ATOM 3290 N N . SER B 1 184 ? 1.633 10.047 12.672 1 98.38 184 SER B N 1
ATOM 3291 C CA . SER B 1 184 ? 1.465 10.812 13.898 1 98.38 184 SER B CA 1
ATOM 3292 C C . SER B 1 184 ? -0.011 10.992 14.242 1 98.38 184 SER B C 1
ATOM 3294 O O . SER B 1 184 ? -0.379 11.055 15.414 1 98.38 184 SER B O 1
ATOM 3296 N N . LEU B 1 185 ? -0.849 11.094 13.211 1 98.88 185 LEU B N 1
ATOM 3297 C CA . LEU B 1 185 ? -2.279 11.203 13.469 1 98.88 185 LEU B CA 1
ATOM 3298 C C . LEU B 1 185 ? -2.805 9.953 14.164 1 98.88 185 LE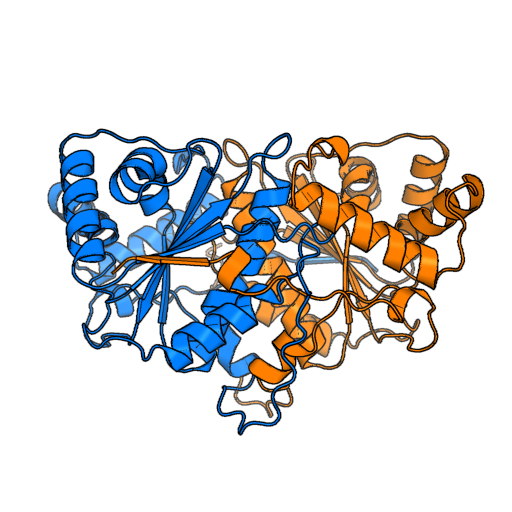U B C 1
ATOM 3300 O O . LEU B 1 185 ? -3.727 10.031 14.984 1 98.88 185 LEU B O 1
ATOM 3304 N N . GLY B 1 186 ? -2.215 8.828 13.867 1 98.75 186 GLY B N 1
ATOM 3305 C CA . GLY B 1 186 ? -2.598 7.57 14.5 1 98.75 186 GLY B CA 1
ATOM 3306 C C . GLY B 1 186 ? -2.328 7.547 15.992 1 98.75 186 GLY B C 1
ATOM 3307 O O . GLY B 1 186 ? -2.861 6.699 16.703 1 98.75 186 GLY B O 1
ATOM 3308 N N . PHE B 1 187 ? -1.468 8.422 16.516 1 98.69 187 PHE B N 1
ATOM 3309 C CA . PHE B 1 187 ? -1.184 8.5 17.938 1 98.69 187 PHE B CA 1
ATOM 3310 C C . PHE B 1 187 ? -2.398 9.008 18.703 1 98.69 187 PHE B C 1
ATOM 3312 O O . PHE B 1 187 ? -2.459 8.891 19.938 1 98.69 187 PHE B O 1
ATOM 3319 N N . PHE B 1 188 ? -3.35 9.516 18.016 1 98.88 188 PHE B N 1
ATOM 3320 C CA . PHE B 1 188 ? -4.547 10.078 18.625 1 98.88 188 PHE B CA 1
ATOM 3321 C C . PHE B 1 188 ? -5.801 9.406 18.078 1 98.88 188 PHE B C 1
ATOM 3323 O O . PHE B 1 188 ? -6.84 10.055 17.922 1 98.88 188 PHE B O 1
ATOM 3330 N N . ALA B 1 189 ? -5.684 8.117 17.75 1 98.94 189 ALA B N 1
ATOM 3331 C CA . ALA B 1 189 ? -6.789 7.359 17.172 1 98.94 189 ALA B CA 1
ATOM 3332 C C . ALA B 1 189 ? -8.023 7.418 18.078 1 98.94 189 ALA B C 1
ATOM 3334 O O . ALA B 1 189 ? -9.141 7.613 17.594 1 98.94 189 ALA B O 1
ATOM 3335 N N . GLY B 1 190 ? -7.82 7.238 19.359 1 98.88 190 GLY B N 1
ATOM 3336 C CA . GLY B 1 190 ? -8.938 7.328 20.281 1 98.88 190 GLY B CA 1
ATOM 3337 C C . GLY B 1 190 ? -9.625 8.68 20.25 1 98.88 190 GLY B C 1
ATOM 3338 O O . GLY B 1 190 ? -10.859 8.75 20.203 1 98.88 190 GLY B O 1
ATOM 3339 N N . THR B 1 191 ? -8.883 9.766 20.297 1 98.94 191 THR B N 1
ATOM 3340 C CA . THR B 1 191 ? -9.414 11.125 20.234 1 98.94 191 THR B CA 1
ATOM 3341 C C . THR B 1 191 ? -10.188 11.344 18.938 1 98.94 191 THR B C 1
ATOM 3343 O O . THR B 1 191 ? -11.273 11.93 18.953 1 98.94 191 THR B O 1
ATOM 3346 N N . ILE B 1 192 ? -9.609 10.883 17.844 1 98.94 192 ILE B N 1
ATOM 3347 C CA . ILE B 1 192 ? -10.227 11.047 16.531 1 98.94 192 ILE B CA 1
ATOM 3348 C C . ILE B 1 192 ? -11.555 10.297 16.484 1 98.94 192 ILE B C 1
ATOM 3350 O O . ILE B 1 192 ? -12.562 10.828 16 1 98.94 192 ILE B O 1
ATOM 3354 N N . ARG B 1 193 ? -11.586 9.047 16.984 1 98.88 193 ARG B N 1
ATOM 3355 C CA . ARG B 1 193 ? -12.828 8.289 17.031 1 98.88 193 ARG B CA 1
ATOM 3356 C C . ARG B 1 193 ? -13.891 9.023 17.844 1 98.88 193 ARG B C 1
ATOM 3358 O O . ARG B 1 193 ? -15.062 9.062 17.453 1 98.88 193 ARG B O 1
ATOM 3365 N N . GLU B 1 194 ? -13.453 9.602 18.938 1 98.69 194 GLU B N 1
ATOM 3366 C CA . GLU B 1 194 ? -14.391 10.312 19.812 1 98.69 194 GLU B CA 1
ATOM 3367 C C . GLU B 1 194 ? -14.977 11.531 19.094 1 98.69 194 GLU B C 1
ATOM 3369 O O . GLU B 1 194 ? -16.188 11.734 19.109 1 98.69 194 GLU B O 1
ATOM 3374 N N . VAL B 1 195 ? -14.188 12.32 18.438 1 98.81 195 VAL B N 1
ATOM 3375 C CA . VAL B 1 195 ? -14.617 13.562 17.797 1 98.81 195 VAL B CA 1
ATOM 3376 C C . VAL B 1 195 ? -15.539 13.242 16.625 1 98.81 195 VAL B C 1
ATOM 3378 O O . VAL B 1 195 ? -16.516 13.953 16.375 1 98.81 195 VAL B O 1
ATOM 3381 N N . LEU B 1 196 ? -15.258 12.148 15.922 1 98.88 196 LEU B N 1
ATOM 3382 C CA . LEU B 1 196 ? -15.945 11.906 14.664 1 98.88 196 LEU B CA 1
ATOM 3383 C C . LEU B 1 196 ? -17.031 10.852 14.828 1 98.88 196 LEU B C 1
ATOM 3385 O O . LEU B 1 196 ? -17.797 10.586 13.898 1 98.88 196 LEU B O 1
ATOM 3389 N N . GLY B 1 197 ? -17.125 10.195 15.93 1 98.62 197 GLY B N 1
ATOM 3390 C CA . GLY B 1 197 ? -18.125 9.164 16.156 1 98.62 197 GLY B CA 1
ATOM 3391 C C . GLY B 1 197 ? -17.828 7.867 15.438 1 98.62 197 GLY B C 1
ATOM 3392 O O . GLY B 1 197 ? -18.719 7.258 14.844 1 98.62 197 GLY B O 1
ATOM 3393 N N . ILE B 1 198 ? -16.594 7.453 15.453 1 98.75 198 ILE B N 1
ATOM 3394 C CA . ILE B 1 198 ? -16.172 6.227 14.781 1 98.75 198 ILE B CA 1
ATOM 3395 C C . ILE B 1 198 ? -16.172 5.07 15.781 1 98.75 198 ILE B C 1
ATOM 3397 O O . ILE B 1 198 ? -15.672 5.203 16.891 1 98.75 198 ILE B O 1
ATOM 3401 N N . PRO B 1 199 ? -16.719 3.922 15.43 1 98.12 199 PRO B N 1
ATOM 3402 C CA . PRO B 1 199 ? -16.781 2.783 16.344 1 98.12 199 PRO B CA 1
ATOM 3403 C C . PRO B 1 199 ? -15.414 2.322 16.828 1 98.12 199 PRO B C 1
ATOM 3405 O O . PRO B 1 199 ? -14.445 2.336 16.062 1 98.12 199 PRO B O 1
ATOM 3408 N N . GLU B 1 200 ? -15.344 1.765 18.031 1 97.81 200 GLU B N 1
ATOM 3409 C CA . GLU B 1 200 ? -14.102 1.364 18.688 1 97.81 200 GLU B CA 1
ATOM 3410 C C . GLU B 1 200 ? -13.461 0.179 17.969 1 97.81 200 GLU B C 1
ATOM 3412 O O . GLU B 1 200 ? -12.242 0.009 18.016 1 97.81 200 GLU B O 1
ATOM 3417 N N . GLU B 1 201 ? -14.234 -0.574 17.266 1 97.5 201 GLU B N 1
ATOM 3418 C CA . GLU B 1 201 ? -13.742 -1.776 16.609 1 97.5 201 GLU B CA 1
ATOM 3419 C C . GLU B 1 201 ? -12.859 -1.425 15.414 1 97.5 201 GLU B C 1
ATOM 3421 O O . GLU B 1 201 ? -12.07 -2.254 14.945 1 97.5 201 GLU B O 1
ATOM 3426 N N . LEU B 1 202 ? -13.062 -0.242 14.875 1 98.75 202 LEU B N 1
ATOM 3427 C CA . LEU B 1 202 ? -12.211 0.21 13.789 1 98.75 202 LEU B CA 1
ATOM 3428 C C . LEU B 1 202 ? -10.922 0.83 14.328 1 98.75 202 LEU B C 1
ATOM 3430 O O . LEU B 1 202 ? -10.961 1.635 15.258 1 98.75 202 LEU B O 1
ATOM 3434 N N . LYS B 1 203 ? -9.82 0.37 13.766 1 98.88 203 LYS B N 1
ATOM 3435 C CA . LYS B 1 203 ? -8.508 0.814 14.211 1 98.88 203 LYS B CA 1
ATOM 3436 C C . LYS B 1 203 ? -7.848 1.715 13.172 1 98.88 203 LYS B C 1
ATOM 3438 O O . LYS B 1 203 ? -7.957 1.465 11.969 1 98.88 203 LYS B O 1
ATOM 3443 N N . MET B 1 204 ? -7.184 2.738 13.609 1 98.88 204 MET B N 1
ATOM 3444 C CA . MET B 1 204 ? -6.613 3.727 12.695 1 98.88 204 MET B CA 1
ATOM 3445 C C . MET B 1 204 ? -5.145 3.434 12.422 1 98.88 204 MET B C 1
ATOM 3447 O O . MET B 1 204 ? -4.352 3.293 13.359 1 98.88 204 MET B O 1
ATOM 3451 N N . LEU B 1 205 ? -4.77 3.352 11.203 1 98.81 205 LEU B N 1
ATOM 3452 C CA . LEU B 1 205 ? -3.381 3.109 10.836 1 98.81 205 LEU B CA 1
ATOM 3453 C C . LEU B 1 205 ? -2.635 4.422 10.625 1 98.81 205 LEU B C 1
ATOM 3455 O O . LEU B 1 205 ? -1.675 4.719 11.336 1 98.81 205 LEU B O 1
ATOM 3459 N N . PHE B 1 206 ? -3.074 5.289 9.711 1 98.88 206 PHE B N 1
ATOM 3460 C CA . PHE B 1 206 ? -2.521 6.613 9.453 1 98.88 206 PHE B CA 1
ATOM 3461 C C . PHE B 1 206 ? -3.541 7.496 8.75 1 98.88 206 PHE B C 1
ATOM 3463 O O . PHE B 1 206 ? -4.648 7.055 8.438 1 98.88 206 PHE B O 1
ATOM 3470 N N . GLY B 1 207 ? -3.27 8.758 8.625 1 98.94 207 GLY B N 1
ATOM 3471 C CA . GLY B 1 207 ? -4.059 9.695 7.832 1 98.94 207 GLY B CA 1
ATOM 3472 C C . GLY B 1 207 ? -3.271 10.328 6.703 1 98.94 207 GLY B C 1
ATOM 3473 O O . GLY B 1 207 ? -2.047 10.203 6.641 1 98.94 207 GLY B O 1
ATOM 3474 N N . ILE B 1 208 ? -3.992 10.938 5.77 1 99 208 ILE B N 1
ATOM 3475 C CA . ILE B 1 208 ? -3.389 11.664 4.656 1 99 208 ILE B CA 1
ATOM 3476 C C . ILE B 1 208 ? -3.975 13.07 4.586 1 99 208 ILE B C 1
ATOM 3478 O O . ILE B 1 208 ? -5.125 13.25 4.18 1 99 208 ILE B O 1
ATOM 3482 N N . SER B 1 209 ? -3.195 14.062 4.992 1 98.94 209 SER B N 1
ATOM 3483 C CA . SER B 1 209 ? -3.568 15.438 4.676 1 98.94 209 SER B CA 1
ATOM 3484 C C . SER B 1 209 ? -3.34 15.75 3.201 1 98.94 209 SER B C 1
ATOM 3486 O O . SER B 1 209 ? -2.332 15.336 2.623 1 98.94 209 SER B O 1
ATOM 3488 N N . PHE B 1 210 ? -4.32 16.453 2.572 1 98.94 210 PHE B N 1
ATOM 3489 C CA . PHE B 1 210 ? -4.137 16.625 1.137 1 98.94 210 PHE B CA 1
ATOM 3490 C C . PHE B 1 210 ? -4.773 17.938 0.67 1 98.94 210 PHE B C 1
ATOM 3492 O O . PHE B 1 210 ? -5.641 18.484 1.351 1 98.94 210 PHE B O 1
ATOM 3499 N N . GLY B 1 211 ? -4.359 18.422 -0.424 1 98.88 211 GLY B N 1
ATOM 3500 C CA . GLY B 1 211 ? -4.77 19.656 -1.072 1 98.88 211 GLY B CA 1
ATOM 3501 C C . GLY B 1 211 ? -3.775 20.156 -2.104 1 98.88 211 GLY B C 1
ATOM 3502 O O . GLY B 1 211 ? -2.941 19.391 -2.588 1 98.88 211 GLY B O 1
ATOM 3503 N N . TYR B 1 212 ? -3.977 21.391 -2.48 1 98.75 212 TYR B N 1
ATOM 3504 C CA . TYR B 1 212 ? -3.006 22.031 -3.359 1 98.75 212 TYR B CA 1
ATOM 3505 C C . TYR B 1 212 ? -1.747 22.422 -2.592 1 98.75 212 TYR B C 1
ATOM 3507 O O . TYR B 1 212 ? -1.824 23.078 -1.555 1 98.75 212 TYR B O 1
ATOM 3515 N N . PRO B 1 213 ? -0.59 22 -3.09 1 98.44 213 PRO B N 1
ATOM 3516 C CA . PRO B 1 213 ? 0.642 22.328 -2.367 1 98.44 213 PRO B CA 1
ATOM 3517 C C . PRO B 1 213 ? 0.921 23.828 -2.324 1 98.44 213 PRO B C 1
ATOM 3519 O O . PRO B 1 213 ? 0.674 24.531 -3.305 1 98.44 213 PRO B O 1
ATOM 3522 N N . ASP B 1 214 ? 1.355 24.281 -1.156 1 98.06 214 ASP B N 1
ATOM 3523 C CA . ASP B 1 214 ? 1.964 25.609 -1.021 1 98.06 214 ASP B CA 1
ATOM 3524 C C . ASP B 1 214 ? 3.463 25.547 -1.308 1 98.06 214 ASP B C 1
ATOM 3526 O O . ASP B 1 214 ? 4.25 25.156 -0.446 1 98.06 214 ASP B O 1
ATOM 3530 N N . GLU B 1 215 ? 3.898 26 -2.393 1 92.94 215 GLU B N 1
ATOM 3531 C CA . GLU B 1 215 ? 5.285 25.875 -2.838 1 92.94 215 GLU B CA 1
ATOM 3532 C C . GLU B 1 215 ? 6.219 26.703 -1.957 1 92.94 215 GLU B C 1
ATOM 3534 O O . GLU B 1 215 ? 7.434 26.484 -1.957 1 92.94 215 GLU B O 1
ATOM 3539 N N . THR B 1 216 ? 5.648 27.594 -1.194 1 95.25 216 THR B N 1
ATOM 3540 C CA . THR B 1 216 ? 6.477 28.453 -0.366 1 95.25 216 THR B CA 1
ATOM 3541 C C . THR B 1 216 ? 6.664 27.859 1.026 1 95.25 216 THR B C 1
ATOM 3543 O O . THR B 1 216 ? 7.48 28.344 1.811 1 95.25 216 THR B O 1
ATOM 3546 N N . ALA B 1 217 ? 5.934 26.828 1.337 1 96 217 ALA B N 1
ATOM 3547 C CA . ALA B 1 217 ? 6.051 26.219 2.66 1 96 217 ALA B CA 1
ATOM 3548 C C . ALA B 1 217 ? 7.426 25.594 2.857 1 96 217 ALA B C 1
ATOM 3550 O O . ALA B 1 217 ? 7.879 24.797 2.027 1 96 217 ALA B O 1
ATOM 3551 N N . PRO B 1 218 ? 8.102 25.875 3.951 1 94.94 218 PRO B N 1
ATOM 3552 C CA . PRO B 1 218 ? 9.453 25.344 4.168 1 94.94 218 PRO B CA 1
ATOM 3553 C C . PRO B 1 218 ? 9.516 23.828 4.121 1 94.94 218 PRO B C 1
ATOM 3555 O O . PRO B 1 218 ? 10.477 23.25 3.605 1 94.94 218 PRO B O 1
ATOM 3558 N N . GLY B 1 219 ? 8.477 23.172 4.641 1 94.06 219 GLY B N 1
ATOM 3559 C CA . GLY B 1 219 ? 8.445 21.719 4.625 1 94.06 219 GLY B CA 1
ATOM 3560 C C . GLY B 1 219 ? 8.461 21.141 3.223 1 94.06 219 GLY B C 1
ATOM 3561 O O . GLY B 1 219 ? 8.836 19.984 3.027 1 94.06 219 GLY B O 1
ATOM 3562 N N . ASN B 1 220 ? 8.008 21.891 2.254 1 95.69 220 ASN B N 1
ATOM 3563 C CA . ASN B 1 220 ? 7.902 21.406 0.884 1 95.69 220 ASN B CA 1
ATOM 3564 C C . ASN B 1 220 ? 9.219 21.547 0.134 1 95.69 220 ASN B C 1
ATOM 3566 O O . ASN B 1 220 ? 9.32 21.156 -1.035 1 95.69 220 ASN B O 1
ATOM 3570 N N . ARG B 1 221 ? 10.242 21.922 0.794 1 90.12 221 ARG B N 1
ATOM 3571 C CA . ARG B 1 221 ? 11.586 21.969 0.223 1 90.12 221 ARG B CA 1
ATOM 3572 C C . ARG B 1 221 ? 12.281 20.609 0.372 1 90.12 221 ARG B C 1
ATOM 3574 O O . ARG B 1 221 ? 13.305 20.359 -0.259 1 90.12 221 ARG B O 1
ATOM 3581 N N . VAL B 1 222 ? 11.703 19.844 1.18 1 89.06 222 VAL B N 1
ATOM 3582 C CA . VAL B 1 222 ? 12.297 18.547 1.448 1 89.06 222 VAL B CA 1
ATOM 3583 C C . VAL B 1 222 ? 11.812 17.531 0.41 1 89.06 222 VAL B C 1
ATOM 3585 O O . VAL B 1 222 ? 10.609 17.328 0.249 1 89.06 222 VAL B O 1
ATOM 3588 N N . TRP B 1 223 ? 12.719 17.016 -0.35 1 87.06 223 TRP B N 1
ATOM 3589 C CA . TRP B 1 223 ? 12.469 15.898 -1.262 1 87.06 223 TRP B CA 1
ATOM 3590 C C . TRP B 1 223 ? 13.492 14.781 -1.06 1 87.06 223 TRP B C 1
ATOM 3592 O O . TRP B 1 223 ? 14.648 14.914 -1.461 1 87.06 223 TRP B O 1
ATOM 3602 N N . MET B 1 224 ? 12.969 13.688 -0.479 1 87.88 224 MET B N 1
ATOM 3603 C CA . MET B 1 224 ? 13.898 12.633 -0.078 1 87.88 224 MET B CA 1
ATOM 3604 C C . MET B 1 224 ? 14.219 11.711 -1.252 1 87.88 224 MET B C 1
ATOM 3606 O O . MET B 1 224 ? 13.336 11.375 -2.045 1 87.88 224 MET B O 1
ATOM 3610 N N . ASP B 1 225 ? 15.453 11.312 -1.255 1 86.75 225 ASP B N 1
ATOM 3611 C CA . ASP B 1 225 ? 15.898 10.367 -2.277 1 86.75 225 ASP B CA 1
ATOM 3612 C C . ASP B 1 225 ? 15.625 8.93 -1.852 1 86.75 225 ASP B C 1
ATOM 3614 O O . ASP B 1 225 ? 15.203 8.68 -0.721 1 86.75 225 ASP B O 1
ATOM 3618 N N . ARG B 1 226 ? 15.75 8.047 -2.814 1 93.31 226 ARG B N 1
ATOM 3619 C CA . ARG B 1 226 ? 15.586 6.609 -2.604 1 93.31 226 ARG B CA 1
ATOM 3620 C C . ARG B 1 226 ? 16.922 5.883 -2.703 1 93.31 226 ARG B C 1
ATOM 3622 O O . ARG B 1 226 ? 17.844 6.352 -3.379 1 93.31 226 ARG B O 1
ATOM 3629 N N . VAL B 1 227 ? 16.969 4.777 -1.992 1 92.5 227 VAL B N 1
ATOM 3630 C CA . VAL B 1 227 ? 18.172 3.953 -2.135 1 92.5 227 VAL B CA 1
ATOM 3631 C C . VAL B 1 227 ? 18.203 3.336 -3.529 1 92.5 227 VAL B C 1
ATOM 3633 O O . VAL B 1 227 ? 17.156 3.107 -4.145 1 92.5 227 VAL B O 1
ATOM 3636 N N . PRO B 1 228 ? 19.484 3.049 -3.992 1 93 228 PRO B N 1
ATOM 3637 C CA . PRO B 1 228 ? 19.547 2.316 -5.258 1 93 228 PRO B CA 1
ATOM 3638 C C . PRO B 1 228 ? 18.859 0.955 -5.188 1 93 228 PRO B C 1
ATOM 3640 O O . PRO B 1 228 ? 18.828 0.33 -4.125 1 93 228 PRO B O 1
ATOM 3643 N N . ILE B 1 229 ? 18.406 0.493 -6.328 1 94.75 229 ILE B N 1
ATOM 3644 C CA . ILE B 1 229 ? 17.719 -0.787 -6.414 1 94.75 229 ILE B CA 1
ATOM 3645 C C . ILE B 1 229 ? 18.625 -1.901 -5.898 1 94.75 229 ILE B C 1
ATOM 3647 O O . ILE B 1 229 ? 18.141 -2.855 -5.273 1 94.75 229 ILE B O 1
ATOM 3651 N N . THR B 1 230 ? 19.891 -1.773 -6.027 1 95.06 230 THR B N 1
ATOM 3652 C CA . THR B 1 230 ? 20.844 -2.811 -5.652 1 95.06 230 THR B CA 1
ATOM 3653 C C . THR B 1 230 ? 20.906 -2.969 -4.137 1 95.06 230 THR B C 1
ATOM 3655 O O . THR B 1 230 ? 21.391 -3.986 -3.631 1 95.06 230 THR B O 1
ATOM 3658 N N . ASP B 1 231 ? 20.406 -1.985 -3.416 1 95.56 231 ASP B N 1
ATOM 3659 C CA . ASP B 1 231 ? 20.438 -2.045 -1.958 1 95.56 231 ASP B CA 1
ATOM 3660 C C . ASP B 1 231 ? 19.203 -2.729 -1.401 1 95.56 231 ASP B C 1
ATOM 3662 O O . ASP B 1 231 ? 19.172 -3.139 -0.239 1 95.56 231 ASP B O 1
ATOM 3666 N N . SER B 1 232 ? 18.125 -2.852 -2.264 1 96.88 232 SER B N 1
ATOM 3667 C CA . SER B 1 232 ? 16.859 -3.324 -1.71 1 96.88 232 SER B CA 1
ATOM 3668 C C . SER B 1 232 ? 16.312 -4.5 -2.512 1 96.88 232 SER B C 1
ATOM 3670 O O . SER B 1 232 ? 15.336 -5.125 -2.111 1 96.88 232 SER B O 1
ATOM 3672 N N . VAL B 1 233 ? 16.984 -4.844 -3.625 1 98.56 233 VAL B N 1
ATOM 3673 C CA . VAL B 1 233 ? 16.484 -5.898 -4.5 1 98.56 233 VAL B CA 1
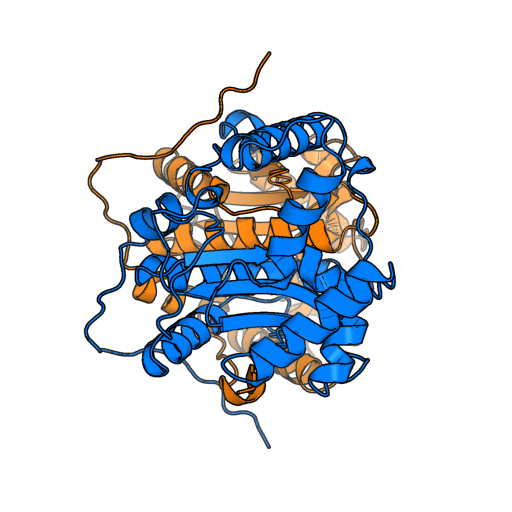ATOM 3674 C C . VAL B 1 233 ? 17.578 -6.926 -4.766 1 98.56 233 VAL B C 1
ATOM 3676 O O . VAL B 1 233 ? 18.719 -6.562 -5.047 1 98.56 233 VAL B O 1
ATOM 3679 N N . THR B 1 234 ? 17.25 -8.148 -4.621 1 98.75 234 THR B N 1
ATOM 3680 C CA . THR B 1 234 ? 18.109 -9.258 -4.988 1 98.75 234 THR B CA 1
ATOM 3681 C C . THR B 1 234 ? 17.484 -10.102 -6.094 1 98.75 234 THR B C 1
ATOM 3683 O O . THR B 1 234 ? 16.297 -10.469 -6.004 1 98.75 234 THR B O 1
ATOM 3686 N N . PHE B 1 235 ? 18.234 -10.422 -7.137 1 98.62 235 PHE B N 1
ATOM 3687 C CA . PHE B 1 235 ? 17.766 -11.234 -8.25 1 98.62 235 PHE B CA 1
ATOM 3688 C C . PHE B 1 235 ? 18.25 -12.672 -8.109 1 98.62 235 PHE B C 1
ATOM 3690 O O . PHE B 1 235 ? 19.406 -12.906 -7.746 1 98.62 235 PHE B O 1
ATOM 3697 N N . HIS B 1 236 ? 17.297 -13.562 -8.289 1 98.5 236 HIS B N 1
ATOM 3698 C CA . HIS B 1 236 ? 17.594 -14.992 -8.305 1 98.5 236 HIS B CA 1
ATOM 3699 C C . HIS B 1 236 ? 17.219 -15.609 -9.648 1 98.5 236 HIS B C 1
ATOM 3701 O O . HIS B 1 236 ? 16.094 -15.469 -10.117 1 98.5 236 HIS B O 1
ATOM 3707 N N . SER B 1 237 ? 18.125 -16.344 -10.328 1 95 237 SER B N 1
ATOM 3708 C CA . SER B 1 237 ? 17.812 -16.969 -11.609 1 95 237 SER B CA 1
ATOM 3709 C C . SER B 1 237 ? 18.344 -18.391 -11.68 1 95 237 SER B C 1
ATOM 3711 O O . SER B 1 237 ? 19.266 -18.75 -10.938 1 95 237 SER B O 1
#

Sequence (474 aa):
MTTELVRYNDNKADDTLTFKQTVRSRRSYRGFLSTPVPDEIIQEVLKDAQCAPSNCNTQPWNVHIVSGAKLADLSRAIHEKNDAGQFSPDFAFDMAAFYGPYGERQHAHGKAYYGALNVKRDDKEGRRQAAALNYSFFNAPHVALLFMPSFVDNVRVAGDIGMYGQTFLLSLSARGLGGIPQTSLGFFAGTIREVLGIPEELKMLFGISFGYPDETAPGNRVWMDRVPITDSVTFHSMTTELVRYNDNKADDTLTFKQTVRSRRSYRGFLSTPVPDEIIQEVLKDAQCAPSNCNTQPWNVHIVSGAKLADLSRAIHEKNDAGQFSPDFAFDMAAFYGPYGERQHAHGKAYYGALNVKRDDKEGRRQAAALNYSFFNAPHVALLFMPSFVDNVRVAGDIGMYGQTFLLSLSARGLGGIPQTSLGFFAGTIREVLGIPEELKMLFGISFGYPDETAPGNRVWMDRVPITDSVTFHS